Protein AF-A0A024SEQ6-F1 (afdb_monomer)

Sequence (500 aa):
MSLPSKSSAWLRPRDASLGFLIYITIATLCLFIGTSSAAAASDRTGNWTSLTCSDPAVQDALYMGCAQRWSELDADDAWKDVIRVWTQHDEGKTTFSVSVMNTLHAPNETDCGLIAPEGNCDQTQTCGYILSSNGTGATGPAAYLIYESLVAINEMYYNLYNAIQDAAQDIVLFSILPMEQAFAPVPPKPAAEWLPILRNMLDLGVRAISASFFNALFGSSQALGNRVDADTARNITYASLALTTASVSATIDGSSKKQWTPKSQTTFSSTVGQVFSGWATIVENQLYTLFDGSEASVKLLGSMMANGHLLDCNGTSPVDAYDFTNDLEKFIQKAFYAFAIPALWTVSGTNAFVVDSGYPCGTVNPLTNYMTEDTQEATYSCHNNSLYYLVYPGGGSHGQFAAPPGLDGLAKGYWGNLSLSDLIAGSVNTYVANGNTNGGAPANQQNQQTLQDLASQDVTTPGFITLPVCSAQVAFASWSSPSRSNSSAPGYPCNPLQGS

Structure (mmCIF, N/CA/C/O backbone):
data_AF-A0A024SEQ6-F1
#
_entry.id   AF-A0A024SEQ6-F1
#
loop_
_atom_site.group_PDB
_atom_site.id
_atom_site.type_symbol
_atom_site.label_atom_id
_atom_site.label_alt_id
_atom_site.label_comp_id
_atom_site.label_asym_id
_atom_site.label_entity_id
_atom_site.label_seq_id
_atom_site.pdbx_PDB_ins_code
_atom_site.Cartn_x
_atom_site.Cartn_y
_atom_site.Cartn_z
_atom_site.occupancy
_atom_site.B_iso_or_equiv
_atom_site.auth_seq_id
_atom_site.auth_comp_id
_atom_site.auth_asym_id
_atom_site.auth_atom_id
_atom_site.pdbx_PDB_model_num
ATOM 1 N N . MET A 1 1 ? 36.028 76.841 -5.757 1.00 34.88 1 MET A N 1
ATOM 2 C CA . MET A 1 1 ? 36.862 76.021 -4.849 1.00 34.88 1 MET A CA 1
ATOM 3 C C . MET A 1 1 ? 36.941 74.629 -5.462 1.00 34.88 1 MET A C 1
ATOM 5 O O . MET A 1 1 ? 35.904 74.017 -5.645 1.00 34.88 1 MET A O 1
ATOM 9 N N . SER A 1 2 ? 38.013 74.375 -6.219 1.00 29.12 2 SER A N 1
ATOM 10 C CA . SER A 1 2 ? 39.154 73.495 -5.873 1.00 29.12 2 SER A CA 1
ATOM 11 C C . SER A 1 2 ? 38.986 72.054 -6.398 1.00 29.12 2 SER A C 1
ATOM 13 O O . SER A 1 2 ? 38.318 71.230 -5.786 1.00 29.12 2 SER A O 1
ATOM 15 N N . LEU A 1 3 ? 39.626 71.816 -7.552 1.00 30.52 3 LEU A N 1
ATOM 16 C CA . LEU A 1 3 ? 40.087 70.542 -8.157 1.00 30.52 3 LEU A CA 1
ATOM 17 C C . LEU A 1 3 ? 41.029 69.739 -7.193 1.00 30.52 3 LEU A C 1
ATOM 19 O O . LEU A 1 3 ? 41.313 70.319 -6.141 1.00 30.52 3 LEU A O 1
ATOM 23 N N . PRO A 1 4 ? 41.645 68.546 -7.503 1.00 42.91 4 PRO A N 1
ATOM 24 C CA . PRO A 1 4 ? 41.794 67.819 -8.799 1.00 42.91 4 PRO A CA 1
ATOM 25 C C . PRO A 1 4 ? 41.894 66.236 -8.793 1.00 42.91 4 PRO A C 1
ATOM 27 O O . PRO A 1 4 ? 42.059 65.604 -7.761 1.00 42.91 4 PRO A O 1
ATOM 30 N N . SER A 1 5 ? 41.950 65.639 -10.010 1.00 27.75 5 SER A N 1
ATOM 31 C CA . SER A 1 5 ? 42.956 64.651 -10.536 1.00 27.75 5 SER A CA 1
ATOM 32 C C . SER A 1 5 ? 43.062 63.171 -10.072 1.00 27.75 5 SER A C 1
ATOM 34 O O . SER A 1 5 ? 43.399 62.898 -8.924 1.00 27.75 5 SER A O 1
ATOM 36 N N . LYS A 1 6 ? 42.936 62.221 -11.034 1.00 28.69 6 LYS A N 1
ATOM 37 C CA . LYS A 1 6 ? 43.999 61.391 -11.712 1.00 28.69 6 LYS A CA 1
ATOM 38 C C . LYS A 1 6 ? 43.326 60.338 -12.646 1.00 28.69 6 LYS A C 1
ATOM 40 O O . LYS A 1 6 ? 42.469 59.605 -12.177 1.00 28.69 6 LYS A O 1
ATOM 45 N N . SER A 1 7 ? 43.462 60.381 -13.986 1.00 27.39 7 SER A N 1
ATOM 46 C CA . SER A 1 7 ? 44.444 59.677 -14.875 1.00 27.39 7 SER A CA 1
ATOM 47 C C . SER A 1 7 ? 44.525 58.150 -14.635 1.00 27.39 7 SER A C 1
ATOM 49 O O . SER A 1 7 ? 44.749 57.761 -13.499 1.00 27.39 7 SER A O 1
ATOM 51 N N . SER A 1 8 ? 44.407 57.199 -15.584 1.00 28.05 8 SER A N 1
ATOM 52 C CA . SER A 1 8 ? 45.018 57.010 -16.933 1.00 28.05 8 SER A CA 1
ATOM 53 C C . SER A 1 8 ? 44.292 55.814 -17.620 1.00 28.05 8 SER A C 1
ATOM 55 O O . SER A 1 8 ? 43.853 54.921 -16.911 1.00 28.05 8 SER A O 1
ATOM 57 N N . ALA A 1 9 ? 43.947 55.750 -18.912 1.00 30.20 9 ALA A N 1
ATOM 58 C CA . ALA A 1 9 ? 44.740 55.618 -20.145 1.00 30.20 9 ALA A CA 1
ATOM 59 C C . ALA A 1 9 ? 45.597 54.325 -20.283 1.00 30.20 9 ALA A C 1
ATOM 61 O O . ALA A 1 9 ? 46.574 54.157 -19.563 1.00 30.20 9 ALA A O 1
ATOM 62 N N . TRP A 1 10 ? 45.260 53.544 -21.329 1.00 26.38 10 TRP A N 1
ATOM 63 C CA . TRP A 1 10 ? 46.005 52.485 -22.052 1.00 26.38 10 TRP A CA 1
ATOM 64 C C . TRP A 1 10 ? 45.997 51.034 -21.538 1.00 26.38 10 TRP A C 1
ATOM 66 O O . TRP A 1 10 ? 46.629 50.713 -20.544 1.00 26.38 10 TRP A O 1
ATOM 76 N N . LEU A 1 11 ? 45.423 50.132 -22.353 1.00 28.44 11 LEU A N 1
ATOM 77 C CA . LEU A 1 11 ? 46.167 49.090 -23.088 1.00 28.44 11 LEU A CA 1
ATOM 78 C C . LEU A 1 11 ? 45.278 48.472 -24.189 1.00 28.44 11 LEU A C 1
ATOM 80 O O . LEU A 1 11 ? 44.283 47.807 -23.921 1.00 28.44 11 LEU A O 1
ATOM 84 N N . ARG A 1 12 ? 45.656 48.709 -25.452 1.00 36.09 12 ARG A N 1
ATOM 85 C CA . ARG A 1 12 ? 45.267 47.863 -26.590 1.00 36.09 12 ARG A CA 1
ATOM 86 C C . ARG A 1 12 ? 46.058 46.552 -26.485 1.00 36.09 12 ARG A C 1
ATOM 88 O O . ARG A 1 12 ? 47.273 46.648 -26.297 1.00 36.09 12 ARG A O 1
ATOM 95 N N . PRO A 1 13 ? 45.465 45.370 -26.704 1.00 33.81 13 PRO A N 1
ATOM 96 C CA . PRO A 1 13 ? 46.251 44.161 -26.883 1.00 33.81 13 PRO A CA 1
ATOM 97 C C . PRO A 1 13 ? 46.878 44.177 -28.283 1.00 33.81 13 PRO A C 1
ATOM 99 O O . PRO A 1 13 ? 46.205 44.013 -29.300 1.00 33.81 13 PRO A O 1
ATOM 102 N N . ARG A 1 14 ? 48.191 44.413 -28.328 1.00 40.22 14 ARG A N 1
ATOM 103 C CA . ARG A 1 14 ? 49.069 43.714 -29.267 1.00 40.22 14 ARG A CA 1
ATOM 104 C C . ARG A 1 14 ? 49.151 42.290 -28.734 1.00 40.22 14 ARG A C 1
ATOM 106 O O . ARG A 1 14 ? 49.598 42.148 -27.609 1.00 40.22 14 ARG A O 1
ATOM 113 N N . ASP A 1 15 ? 48.632 41.319 -29.479 1.00 36.44 15 ASP A N 1
ATOM 114 C CA . ASP A 1 15 ? 49.224 39.984 -29.646 1.00 36.44 15 ASP A CA 1
ATOM 115 C C . ASP A 1 15 ? 48.252 39.078 -30.413 1.00 36.44 15 ASP A C 1
ATOM 117 O O . ASP A 1 15 ? 47.209 38.656 -29.917 1.00 36.44 15 ASP A O 1
ATOM 121 N N . ALA A 1 16 ? 48.612 38.764 -31.660 1.00 42.25 16 ALA A N 1
ATOM 122 C CA . ALA A 1 16 ? 47.883 37.848 -32.541 1.00 42.25 16 ALA A CA 1
ATOM 123 C C . ALA A 1 16 ? 48.013 36.364 -32.121 1.00 42.25 16 ALA A C 1
ATOM 125 O O . ALA A 1 16 ? 47.572 35.476 -32.845 1.00 42.25 16 ALA A O 1
ATOM 126 N N . SER A 1 17 ? 48.605 36.081 -30.957 1.00 39.59 17 SER A N 1
ATOM 127 C CA . SER A 1 17 ? 48.815 34.732 -30.421 1.00 39.59 17 SER A CA 1
ATOM 128 C C . SER A 1 17 ? 47.722 34.281 -29.442 1.00 39.59 17 SER A C 1
ATOM 130 O O . SER A 1 17 ? 47.513 33.078 -29.300 1.00 39.59 17 SER A O 1
ATOM 132 N N . LEU A 1 18 ? 46.961 35.198 -28.824 1.00 37.28 18 LEU A N 1
ATOM 133 C CA . LEU A 1 18 ? 45.860 34.820 -27.919 1.00 37.28 18 LEU A CA 1
ATOM 134 C C . LEU A 1 18 ? 44.573 34.413 -28.655 1.00 37.28 18 LEU A C 1
ATOM 136 O O . LEU A 1 18 ? 43.830 33.568 -28.162 1.00 37.28 18 LEU A O 1
ATOM 140 N N . GLY A 1 19 ? 44.325 34.954 -29.852 1.00 37.78 19 GLY A N 1
ATOM 141 C CA . GLY A 1 19 ? 43.155 34.581 -30.660 1.00 37.78 19 GLY A CA 1
ATOM 142 C C . GLY A 1 19 ? 43.212 33.141 -31.186 1.00 37.78 19 GLY A C 1
ATOM 143 O O . GLY A 1 19 ? 42.175 32.506 -31.354 1.00 37.78 19 GLY A O 1
ATOM 144 N N . PHE A 1 20 ? 44.419 32.600 -31.388 1.00 39.66 20 PHE A N 1
ATOM 145 C CA . PHE A 1 20 ? 44.623 31.241 -31.897 1.00 39.66 20 PHE A CA 1
ATOM 146 C C . PHE A 1 20 ? 44.473 30.174 -30.797 1.00 39.66 20 PHE A C 1
ATOM 148 O O . PHE A 1 20 ? 43.962 29.088 -31.050 1.00 39.66 20 PHE A O 1
ATOM 155 N N . LEU A 1 21 ? 44.834 30.502 -29.551 1.00 36.72 21 LEU A N 1
ATOM 156 C CA . LEU A 1 21 ? 44.673 29.604 -28.400 1.00 36.72 21 LEU A CA 1
ATOM 157 C C . LEU A 1 21 ? 43.210 29.459 -27.958 1.00 36.72 21 LEU A C 1
ATOM 159 O O . LEU A 1 21 ? 42.813 28.369 -27.562 1.00 36.72 21 LEU A O 1
ATOM 163 N N . ILE A 1 22 ? 42.395 30.511 -28.098 1.00 43.66 22 ILE A N 1
ATOM 164 C CA . ILE A 1 22 ? 40.950 30.456 -27.809 1.00 43.66 22 ILE A CA 1
ATOM 165 C C . ILE A 1 22 ? 40.196 29.649 -28.883 1.00 43.66 22 ILE A C 1
ATOM 167 O O . ILE A 1 22 ? 39.245 28.937 -28.572 1.00 43.66 22 ILE A O 1
ATOM 171 N N . TYR A 1 23 ? 40.647 29.686 -30.142 1.00 35.81 23 TYR A N 1
ATOM 172 C CA . TYR A 1 23 ? 40.064 28.859 -31.206 1.00 35.81 23 TYR A CA 1
ATOM 173 C C . TYR A 1 23 ? 40.417 27.371 -31.055 1.00 35.81 23 TYR A C 1
ATOM 175 O O . TYR A 1 23 ? 39.578 26.515 -31.323 1.00 35.81 23 TYR A O 1
ATOM 183 N N . ILE A 1 24 ? 41.624 27.046 -30.572 1.00 43.94 24 ILE A N 1
ATOM 184 C CA . ILE A 1 24 ? 42.032 25.657 -30.313 1.00 43.94 24 ILE A CA 1
ATOM 185 C C . ILE A 1 24 ? 41.290 25.071 -29.107 1.00 43.94 24 ILE A C 1
ATOM 187 O O . ILE A 1 24 ? 40.910 23.905 -29.177 1.00 43.94 24 ILE A O 1
ATOM 191 N N . THR A 1 25 ? 41.011 25.846 -28.051 1.00 39.12 25 THR A N 1
ATOM 192 C CA . THR A 1 25 ? 40.239 25.357 -26.892 1.00 39.12 25 THR A CA 1
ATOM 193 C C . THR A 1 25 ? 38.754 25.190 -27.196 1.00 39.12 25 THR A C 1
ATOM 195 O O . THR A 1 25 ? 38.163 24.223 -26.730 1.00 39.12 25 THR A O 1
ATOM 198 N N . ILE A 1 26 ? 38.154 26.037 -28.039 1.00 41.03 26 ILE A N 1
ATOM 199 C CA . ILE A 1 26 ? 36.764 25.845 -28.494 1.00 41.03 26 ILE A CA 1
ATOM 200 C C . ILE A 1 26 ? 36.669 24.666 -29.480 1.00 41.03 26 ILE A C 1
ATOM 202 O O . ILE A 1 26 ? 35.741 23.866 -29.386 1.00 41.03 26 ILE A O 1
ATOM 206 N N . ALA A 1 27 ? 37.664 24.471 -30.356 1.00 37.44 27 ALA A N 1
ATOM 207 C CA . ALA A 1 27 ? 37.706 23.316 -31.257 1.00 37.44 27 ALA A CA 1
ATOM 208 C C . ALA A 1 27 ? 37.962 21.982 -30.526 1.00 37.44 27 ALA A C 1
ATOM 210 O O . ALA A 1 27 ? 37.385 20.965 -30.906 1.00 37.44 27 ALA A O 1
ATOM 211 N N . THR A 1 28 ? 38.760 21.966 -29.450 1.00 37.94 28 THR A N 1
ATOM 212 C CA . THR A 1 28 ? 38.892 20.768 -28.597 1.00 37.94 28 THR A CA 1
ATOM 213 C C . THR A 1 28 ? 37.656 20.540 -27.726 1.00 37.94 28 THR A C 1
ATOM 215 O O . THR A 1 28 ? 37.270 19.388 -27.557 1.00 37.94 28 THR A O 1
ATOM 218 N N . LEU A 1 29 ? 36.952 21.582 -27.264 1.00 35.50 29 LEU A N 1
ATOM 219 C CA . LEU A 1 29 ? 35.687 21.412 -26.533 1.00 35.50 29 LEU A CA 1
ATOM 220 C C . LEU A 1 29 ? 34.568 20.835 -27.426 1.00 35.50 29 LEU A C 1
ATOM 222 O O . LEU A 1 29 ? 33.809 19.984 -26.974 1.00 35.50 29 LEU A O 1
ATOM 226 N N . CYS A 1 30 ? 34.515 21.198 -28.714 1.00 35.00 30 CYS A N 1
ATOM 227 C CA . CYS A 1 30 ? 33.586 20.585 -29.675 1.00 35.00 30 CYS A CA 1
ATOM 228 C C . CYS A 1 30 ? 33.949 19.131 -30.047 1.00 35.00 30 CYS A C 1
ATOM 230 O O . CYS A 1 30 ? 33.058 18.360 -30.391 1.00 35.00 30 CYS A O 1
ATOM 232 N N . LEU A 1 31 ? 35.219 18.721 -29.932 1.00 33.19 31 LEU A N 1
ATOM 233 C CA . LEU A 1 31 ? 35.644 17.325 -30.135 1.00 33.19 31 LEU A CA 1
ATOM 234 C C . LEU A 1 31 ? 35.392 16.429 -28.906 1.00 33.19 31 LEU A C 1
ATOM 236 O O . LEU A 1 31 ? 35.236 15.219 -29.061 1.00 33.19 31 LEU A O 1
ATOM 240 N N . PHE A 1 32 ? 35.284 16.993 -27.699 1.00 33.22 32 PHE A N 1
ATOM 241 C CA . PHE A 1 32 ? 34.936 16.227 -26.493 1.00 33.22 32 PHE A CA 1
ATOM 242 C C . PHE A 1 32 ? 33.426 16.041 -26.277 1.00 33.22 32 PHE A C 1
ATOM 244 O O . PHE A 1 32 ? 33.030 15.082 -25.625 1.00 33.22 32 PHE A O 1
ATOM 251 N N . ILE A 1 33 ? 32.575 16.887 -26.869 1.00 39.16 33 ILE A N 1
ATOM 252 C CA . ILE A 1 33 ? 31.111 16.698 -26.827 1.00 39.16 33 ILE A CA 1
ATOM 253 C C . ILE A 1 33 ? 30.651 15.667 -27.881 1.00 39.16 33 ILE A C 1
ATOM 255 O O . ILE A 1 33 ? 29.633 15.010 -27.702 1.00 39.16 33 ILE A O 1
ATOM 259 N N . GLY A 1 34 ? 31.426 15.461 -28.954 1.00 32.09 34 GLY A N 1
ATOM 260 C CA . GLY A 1 34 ? 31.115 14.493 -30.017 1.00 32.09 34 GLY A CA 1
ATOM 261 C C . GLY A 1 34 ? 31.699 13.084 -29.842 1.00 32.09 34 GLY A C 1
ATOM 262 O O . GLY A 1 34 ? 31.525 12.253 -30.729 1.00 32.09 34 GLY A O 1
ATOM 263 N N . THR A 1 35 ? 32.424 12.799 -28.755 1.00 35.78 35 THR A N 1
ATOM 264 C CA . THR A 1 35 ? 33.149 11.521 -28.587 1.00 35.78 35 THR A CA 1
ATOM 265 C C . THR A 1 35 ? 32.509 10.538 -27.607 1.00 35.78 35 THR A C 1
ATOM 267 O O . THR A 1 35 ? 32.824 9.352 -27.692 1.00 35.78 35 THR A O 1
ATOM 270 N N . SER A 1 36 ? 31.579 10.955 -26.739 1.00 41.56 36 SER A N 1
ATOM 271 C CA . SER A 1 36 ? 30.877 10.010 -25.851 1.00 41.56 36 SER A CA 1
ATOM 272 C C . SER A 1 36 ? 29.901 9.109 -26.618 1.00 41.56 36 SER A C 1
ATOM 274 O O . SER A 1 36 ? 29.892 7.899 -26.407 1.00 41.56 36 SER A O 1
ATOM 276 N N . SER A 1 37 ? 29.150 9.665 -27.575 1.00 43.75 37 SER A N 1
ATOM 277 C CA . SER A 1 37 ? 28.183 8.910 -28.387 1.00 43.75 37 SER A CA 1
ATOM 278 C C . SER A 1 37 ? 28.845 7.978 -29.409 1.00 43.75 37 SER A C 1
ATOM 280 O O . SER A 1 37 ? 28.339 6.891 -29.680 1.00 43.75 37 SER A O 1
ATOM 282 N N . ALA A 1 38 ? 30.005 8.364 -29.952 1.00 37.94 38 ALA A N 1
ATOM 283 C CA . ALA A 1 38 ? 30.727 7.567 -30.944 1.00 37.94 38 ALA A CA 1
ATOM 284 C C . ALA A 1 38 ? 31.466 6.361 -30.332 1.00 37.94 38 ALA A C 1
ATOM 286 O O . ALA A 1 38 ? 31.554 5.318 -30.976 1.00 37.94 38 ALA A O 1
ATOM 287 N N . ALA A 1 39 ? 31.969 6.471 -29.095 1.00 37.66 39 ALA A N 1
ATOM 288 C CA . ALA A 1 39 ? 32.618 5.350 -28.411 1.00 37.66 39 ALA A CA 1
ATOM 289 C C . ALA A 1 39 ? 31.608 4.245 -28.034 1.00 37.66 39 ALA A C 1
ATOM 291 O O . ALA A 1 39 ? 31.886 3.066 -28.254 1.00 37.66 39 ALA A O 1
ATOM 292 N N . ALA A 1 40 ? 30.407 4.623 -27.578 1.00 47.34 40 ALA A N 1
ATOM 293 C CA . ALA A 1 40 ? 29.329 3.689 -27.228 1.00 47.34 40 ALA A CA 1
ATOM 294 C C . ALA A 1 40 ? 28.679 2.994 -28.445 1.00 47.34 40 ALA A C 1
ATOM 296 O O . ALA A 1 40 ? 28.092 1.922 -28.311 1.00 47.34 40 ALA A O 1
ATOM 297 N N . ALA A 1 41 ? 28.783 3.568 -29.650 1.00 49.62 41 ALA A N 1
ATOM 298 C CA . ALA A 1 41 ? 28.217 2.982 -30.869 1.00 49.62 41 ALA A CA 1
ATOM 299 C C . ALA A 1 41 ? 28.982 1.742 -31.383 1.00 49.62 41 ALA A C 1
ATOM 301 O O . ALA A 1 41 ? 28.418 0.961 -32.144 1.00 49.62 41 ALA A O 1
ATOM 302 N N . SER A 1 42 ? 30.247 1.552 -30.985 1.00 49.75 42 SER A N 1
ATOM 303 C CA . SER A 1 42 ? 31.123 0.493 -31.525 1.00 49.75 42 SER A CA 1
ATOM 304 C C . SER A 1 42 ? 31.114 -0.836 -30.756 1.00 49.75 42 SER A C 1
ATOM 306 O O . SER A 1 42 ? 31.735 -1.791 -31.214 1.00 49.75 42 SER A O 1
ATOM 308 N N . ASP A 1 43 ? 30.396 -0.910 -29.632 1.00 64.81 43 ASP A N 1
ATOM 309 C CA . ASP A 1 43 ? 30.366 -2.081 -28.739 1.00 64.81 43 ASP A CA 1
ATOM 310 C C . ASP A 1 43 ? 28.933 -2.548 -28.435 1.00 64.81 43 ASP A C 1
ATOM 312 O O . ASP A 1 43 ? 28.673 -3.129 -27.387 1.00 64.81 43 ASP A O 1
ATOM 316 N N . ARG A 1 44 ? 27.960 -2.228 -29.299 1.00 75.94 44 ARG A N 1
ATOM 317 C CA . ARG A 1 44 ? 26.560 -2.649 -29.120 1.00 75.94 44 ARG A CA 1
ATOM 318 C C . ARG A 1 44 ? 26.410 -4.152 -29.344 1.00 75.94 44 ARG A C 1
ATOM 320 O O . ARG A 1 44 ? 27.007 -4.702 -30.269 1.00 75.94 44 ARG A O 1
ATOM 327 N N . THR A 1 45 ? 25.648 -4.805 -28.473 1.00 80.31 45 THR A N 1
ATOM 328 C CA . THR A 1 45 ? 25.405 -6.250 -28.532 1.00 80.31 45 THR A CA 1
ATOM 329 C C . THR A 1 45 ? 24.140 -6.547 -29.330 1.00 80.31 45 THR A C 1
ATOM 331 O O . THR A 1 45 ? 23.288 -5.676 -29.493 1.00 80.31 45 THR A O 1
ATOM 334 N N . GLY A 1 46 ? 24.051 -7.758 -29.881 1.00 84.62 46 GLY A N 1
ATOM 335 C CA . GLY A 1 46 ? 22.885 -8.184 -30.651 1.00 84.62 46 GLY A CA 1
ATOM 336 C C . GLY A 1 46 ? 22.768 -7.549 -32.044 1.00 84.62 46 GLY A C 1
ATOM 337 O O . GLY A 1 46 ? 23.737 -7.029 -32.608 1.00 84.62 46 GLY A O 1
ATOM 338 N N . ASN A 1 47 ? 21.579 -7.643 -32.637 1.00 87.50 47 ASN A N 1
ATOM 339 C CA . ASN A 1 47 ? 21.246 -7.095 -33.953 1.00 87.50 47 ASN A CA 1
ATOM 340 C C . ASN A 1 47 ? 20.207 -5.964 -33.897 1.00 87.50 47 ASN A C 1
ATOM 342 O O . ASN A 1 47 ? 19.898 -5.413 -34.958 1.00 87.50 47 ASN A O 1
ATOM 346 N N . TRP A 1 48 ? 19.710 -5.579 -32.715 1.00 88.50 48 TRP A N 1
ATOM 347 C CA . TRP A 1 48 ? 18.633 -4.592 -32.562 1.00 88.50 48 TRP A CA 1
ATOM 348 C C . TRP A 1 48 ? 18.864 -3.299 -33.355 1.00 88.50 48 TRP A C 1
ATOM 350 O O . TRP A 1 48 ? 17.949 -2.810 -34.009 1.00 88.50 48 TRP A O 1
ATOM 360 N N . THR A 1 49 ? 20.096 -2.779 -33.403 1.00 86.06 49 THR A N 1
ATOM 361 C CA . THR A 1 49 ? 20.451 -1.559 -34.166 1.00 86.06 49 THR A CA 1
ATOM 362 C C . THR A 1 49 ? 20.455 -1.703 -35.688 1.00 86.06 49 THR A C 1
ATOM 364 O O . THR A 1 49 ? 20.461 -0.697 -36.392 1.00 86.06 49 THR A O 1
ATOM 367 N N . SER A 1 50 ? 20.455 -2.931 -36.208 1.00 85.44 50 SER A N 1
ATOM 368 C CA . SER A 1 50 ? 20.412 -3.213 -37.649 1.00 85.44 50 SER A CA 1
ATOM 369 C C . SER A 1 50 ? 18.989 -3.368 -38.196 1.00 85.44 50 SER A C 1
ATOM 371 O O . SER A 1 50 ? 18.794 -3.376 -39.414 1.00 85.44 50 SER A O 1
ATOM 373 N N . LEU A 1 51 ? 18.000 -3.487 -37.307 1.00 88.81 51 LEU A N 1
ATOM 374 C CA . LEU A 1 51 ? 16.588 -3.607 -37.652 1.00 88.81 51 LEU A CA 1
ATOM 375 C C . LEU A 1 51 ? 15.982 -2.234 -37.970 1.00 88.81 51 LEU A C 1
ATOM 377 O O . LEU A 1 51 ? 16.542 -1.185 -37.653 1.00 88.81 51 LEU A O 1
ATOM 381 N N . THR A 1 52 ? 14.809 -2.226 -38.604 1.00 88.69 52 THR A N 1
ATOM 382 C CA . THR A 1 52 ? 14.136 -0.987 -39.026 1.00 88.69 52 THR A CA 1
ATOM 383 C C . THR A 1 52 ? 12.673 -0.989 -38.613 1.00 88.69 52 THR A C 1
ATOM 385 O O . THR A 1 52 ? 12.097 -2.039 -38.354 1.00 88.69 52 THR A O 1
ATOM 388 N N . CYS A 1 53 ? 12.020 0.174 -38.647 1.00 89.50 53 CYS A N 1
ATOM 389 C CA . CYS A 1 53 ? 10.578 0.243 -38.406 1.00 89.50 53 CYS A CA 1
ATOM 390 C C . CYS A 1 53 ? 9.732 -0.506 -39.443 1.00 89.50 53 CYS A C 1
ATOM 392 O O . CYS A 1 53 ? 8.538 -0.641 -39.226 1.00 89.50 53 CYS A O 1
ATOM 394 N N . SER A 1 54 ? 10.304 -0.964 -40.563 1.00 89.38 54 SER A N 1
ATOM 395 C CA . SER A 1 54 ? 9.592 -1.806 -41.538 1.00 89.38 54 SER A CA 1
ATOM 396 C C . SER A 1 54 ? 9.560 -3.285 -41.143 1.00 89.38 54 SER A C 1
ATOM 398 O O . SER A 1 54 ? 8.997 -4.090 -41.880 1.00 89.38 54 SER A O 1
ATOM 400 N N . ASP A 1 55 ? 10.182 -3.650 -40.020 1.00 90.19 55 ASP A N 1
ATOM 401 C CA . ASP A 1 55 ? 10.150 -5.010 -39.498 1.00 90.19 55 ASP A CA 1
ATOM 402 C C . ASP A 1 55 ? 8.706 -5.433 -39.137 1.00 90.19 55 ASP A C 1
ATOM 404 O O . ASP A 1 55 ? 7.962 -4.619 -38.570 1.00 90.19 55 ASP A O 1
ATOM 408 N N . PRO A 1 56 ? 8.279 -6.674 -39.451 1.00 89.81 56 PRO A N 1
ATOM 409 C CA . PRO A 1 56 ? 6.949 -7.174 -39.102 1.00 89.81 56 PRO A CA 1
ATOM 410 C C . PRO A 1 56 ? 6.600 -7.040 -37.616 1.00 89.81 56 PRO A C 1
ATOM 412 O O . PRO A 1 56 ? 5.458 -6.721 -37.294 1.00 89.81 56 PRO A O 1
ATOM 415 N N . ALA A 1 57 ? 7.564 -7.176 -36.699 1.00 89.94 57 ALA A N 1
ATOM 416 C CA . ALA A 1 57 ? 7.317 -6.995 -35.267 1.00 89.94 57 ALA A CA 1
ATOM 417 C C . ALA A 1 57 ? 6.944 -5.547 -34.884 1.00 89.94 57 ALA A C 1
ATOM 419 O O . ALA A 1 57 ? 6.381 -5.303 -33.810 1.00 89.94 57 ALA A O 1
ATOM 420 N N . VAL A 1 58 ? 7.204 -4.579 -35.769 1.00 88.56 58 VAL A N 1
ATOM 421 C CA . VAL A 1 58 ? 6.716 -3.195 -35.663 1.00 88.56 58 VAL A CA 1
ATOM 422 C C . VAL A 1 58 ? 5.386 -3.019 -36.394 1.00 88.56 58 VAL A C 1
ATOM 424 O O . VAL A 1 58 ? 4.460 -2.437 -35.835 1.00 88.56 58 VAL A O 1
ATOM 427 N N . GLN A 1 59 ? 5.282 -3.508 -37.632 1.00 88.50 59 GLN A N 1
ATOM 428 C CA . GLN A 1 59 ? 4.130 -3.249 -38.507 1.00 88.50 59 GLN A CA 1
ATOM 429 C C . GLN A 1 59 ? 2.876 -4.048 -38.123 1.00 88.50 59 GLN A C 1
ATOM 431 O O . GLN A 1 59 ? 1.766 -3.524 -38.196 1.00 88.50 59 GLN A O 1
ATOM 436 N N . ASP A 1 60 ? 3.048 -5.285 -37.655 1.00 84.88 60 ASP A N 1
ATOM 437 C CA . ASP A 1 60 ? 1.965 -6.236 -37.382 1.00 84.88 60 ASP A CA 1
ATOM 438 C C . ASP A 1 60 ? 1.715 -6.419 -35.874 1.00 84.88 60 ASP A C 1
ATOM 440 O O . ASP A 1 60 ? 1.253 -7.466 -35.418 1.00 84.88 60 ASP A O 1
ATOM 444 N N . ALA A 1 61 ? 1.990 -5.375 -35.085 1.00 79.75 61 ALA A N 1
ATOM 445 C CA . ALA A 1 61 ? 1.868 -5.351 -33.624 1.00 79.75 61 ALA A CA 1
ATOM 446 C C . ALA A 1 61 ? 0.547 -5.933 -33.081 1.00 79.75 61 ALA A C 1
ATOM 448 O O . ALA A 1 61 ? 0.519 -6.622 -32.059 1.00 79.75 61 ALA A O 1
ATOM 449 N N . LEU A 1 62 ? -0.556 -5.684 -33.793 1.00 77.69 62 LEU A N 1
ATOM 450 C CA . LEU A 1 62 ? -1.900 -6.132 -33.425 1.00 77.69 62 LEU A CA 1
ATOM 451 C C . LEU A 1 62 ? -2.117 -7.645 -33.564 1.00 77.69 62 LEU A C 1
ATOM 453 O O . LEU A 1 62 ? -3.089 -8.155 -33.015 1.00 77.69 62 LEU A O 1
ATOM 457 N N . TYR A 1 63 ? -1.241 -8.357 -34.275 1.00 84.44 63 TYR A N 1
ATOM 458 C CA . TYR A 1 63 ? -1.379 -9.787 -34.576 1.00 84.44 63 TYR A CA 1
ATOM 459 C C . TYR A 1 63 ? -0.198 -10.627 -34.077 1.00 84.44 63 TYR A C 1
ATOM 461 O O . TYR A 1 63 ? -0.135 -11.825 -34.356 1.00 84.44 63 TYR A O 1
ATOM 469 N N . MET A 1 64 ? 0.735 -10.008 -33.350 1.00 88.19 64 MET A N 1
ATOM 470 C CA . MET A 1 64 ? 1.929 -10.653 -32.822 1.00 88.19 64 MET A CA 1
ATOM 471 C C . MET A 1 64 ? 1.936 -10.615 -31.290 1.00 88.19 64 MET A C 1
ATOM 473 O O . MET A 1 64 ? 1.599 -9.602 -30.675 1.00 88.19 64 MET A O 1
ATOM 477 N N . GLY A 1 65 ? 2.342 -11.722 -30.660 1.00 88.31 65 GLY A N 1
ATOM 478 C CA . GLY A 1 65 ? 2.458 -11.801 -29.201 1.00 88.31 65 GLY A CA 1
ATOM 479 C C . GLY A 1 65 ? 3.592 -10.930 -28.655 1.00 88.31 65 GLY A C 1
ATOM 480 O O . GLY A 1 65 ? 4.621 -10.779 -29.307 1.00 88.31 65 GLY A O 1
ATOM 481 N N . CYS A 1 66 ? 3.440 -10.399 -27.437 1.00 89.38 66 CYS A N 1
ATOM 482 C CA . CYS A 1 66 ? 4.421 -9.474 -26.849 1.00 89.38 66 CYS A CA 1
ATOM 483 C C . CYS A 1 66 ? 5.832 -10.056 -26.755 1.00 89.38 66 CYS A C 1
ATOM 485 O O . CYS A 1 66 ? 6.782 -9.424 -27.206 1.00 89.38 66 CYS A O 1
ATOM 487 N N . ALA A 1 67 ? 5.959 -11.290 -26.256 1.00 91.12 67 ALA A N 1
ATOM 488 C CA . ALA A 1 67 ? 7.254 -11.957 -26.142 1.00 91.12 67 ALA A CA 1
ATOM 489 C C . ALA A 1 67 ? 7.917 -12.156 -27.514 1.00 91.12 67 ALA A C 1
ATOM 491 O O . ALA A 1 67 ? 9.129 -12.011 -27.649 1.00 91.12 67 ALA A O 1
ATOM 492 N N . GLN A 1 68 ? 7.110 -12.437 -28.544 1.00 92.75 68 GLN A N 1
ATOM 493 C CA . GLN A 1 68 ? 7.594 -12.562 -29.914 1.00 92.75 68 GLN A CA 1
ATOM 494 C C . GLN A 1 68 ? 8.077 -11.208 -30.445 1.00 92.75 68 GLN A C 1
ATOM 496 O O . GLN A 1 68 ? 9.205 -11.133 -30.913 1.00 92.75 68 GLN A O 1
ATOM 501 N N . ARG A 1 69 ? 7.291 -10.130 -30.295 1.00 91.81 69 ARG A N 1
ATOM 502 C CA . ARG A 1 69 ? 7.700 -8.771 -30.704 1.00 91.81 69 ARG A CA 1
ATOM 503 C C . ARG A 1 69 ? 8.989 -8.331 -30.010 1.00 91.81 69 ARG A C 1
ATOM 505 O O . ARG A 1 69 ? 9.904 -7.836 -30.660 1.00 91.81 69 ARG A O 1
ATOM 512 N N . TRP A 1 70 ? 9.061 -8.532 -28.695 1.00 94.25 70 TRP A N 1
ATOM 513 C CA . TRP A 1 70 ? 10.225 -8.197 -27.874 1.00 94.25 70 TRP A CA 1
ATOM 514 C C . TRP A 1 70 ? 11.482 -8.937 -28.345 1.00 94.25 70 TRP A C 1
ATOM 516 O O . TRP A 1 70 ? 12.539 -8.330 -28.511 1.00 94.25 70 TRP A O 1
ATOM 526 N N . SER A 1 71 ? 11.349 -10.240 -28.612 1.00 95.31 71 SER A N 1
ATOM 527 C CA . SER A 1 71 ? 12.452 -11.078 -29.080 1.00 95.31 71 SER A CA 1
ATOM 528 C C . SER A 1 71 ? 12.864 -10.782 -30.523 1.00 95.31 71 SER A C 1
ATOM 530 O O . SER A 1 71 ? 14.058 -10.785 -30.801 1.00 95.31 71 SER A O 1
ATOM 532 N N . GLU A 1 72 ? 11.922 -10.554 -31.445 1.00 94.06 72 GLU A N 1
ATOM 533 C CA . GLU A 1 72 ? 12.223 -10.286 -32.862 1.00 94.06 72 GLU A CA 1
ATOM 534 C C . GLU A 1 72 ? 12.950 -8.953 -33.051 1.00 94.06 72 GLU A C 1
ATOM 536 O O . GLU A 1 72 ? 13.802 -8.840 -33.931 1.00 94.06 72 GLU A O 1
ATOM 541 N N . LEU A 1 73 ? 12.669 -7.969 -32.191 1.00 93.69 73 LEU A N 1
ATOM 542 C CA . LEU A 1 73 ? 13.361 -6.681 -32.200 1.00 93.69 73 LEU A CA 1
ATOM 543 C C . LEU A 1 73 ? 14.644 -6.661 -31.363 1.00 93.69 73 LEU A C 1
ATOM 545 O O . LEU A 1 73 ? 15.312 -5.629 -31.334 1.00 93.69 73 LEU A O 1
ATOM 549 N N . ASP A 1 74 ? 14.998 -7.781 -30.725 1.00 94.69 74 ASP A N 1
ATOM 550 C CA . ASP A 1 74 ? 16.205 -7.943 -29.910 1.00 94.69 74 ASP A CA 1
ATOM 551 C C . ASP A 1 74 ? 16.288 -6.930 -28.746 1.00 94.69 74 ASP A C 1
ATOM 553 O O . ASP A 1 74 ? 17.309 -6.310 -28.440 1.00 94.69 74 ASP A O 1
ATOM 557 N N . ALA A 1 75 ? 15.146 -6.739 -28.078 1.00 95.88 75 ALA A N 1
ATOM 558 C CA . ALA A 1 75 ? 15.004 -5.756 -27.009 1.00 95.88 75 ALA A CA 1
ATOM 559 C C . ALA A 1 75 ? 15.785 -6.112 -25.729 1.00 95.88 75 ALA A C 1
ATOM 561 O O . ALA A 1 75 ? 16.153 -5.212 -24.971 1.00 95.88 75 ALA A O 1
ATOM 562 N N . ASP A 1 76 ? 16.107 -7.390 -25.505 1.00 95.94 76 ASP A N 1
ATOM 563 C CA . ASP A 1 76 ? 16.949 -7.812 -24.379 1.00 95.94 76 ASP A CA 1
ATOM 564 C C . ASP A 1 76 ? 18.390 -7.306 -24.515 1.00 95.94 76 ASP A C 1
ATOM 566 O O . ASP A 1 76 ? 18.952 -6.786 -23.546 1.00 95.94 76 ASP A O 1
ATOM 570 N N . ASP A 1 77 ? 19.003 -7.440 -25.695 1.00 95.19 77 ASP A N 1
ATOM 571 C CA . ASP A 1 77 ? 20.355 -6.927 -25.932 1.00 95.19 77 ASP A CA 1
ATOM 572 C C . ASP A 1 77 ? 20.356 -5.394 -25.995 1.00 95.19 77 ASP A C 1
ATOM 574 O O . ASP A 1 77 ? 21.258 -4.758 -25.443 1.00 95.19 77 ASP A O 1
ATOM 578 N N . ALA A 1 78 ? 19.287 -4.783 -26.518 1.00 94.69 78 ALA A N 1
ATOM 579 C CA . ALA A 1 78 ? 19.096 -3.337 -26.445 1.00 94.69 78 ALA A CA 1
ATOM 580 C C . ALA A 1 78 ? 19.064 -2.817 -24.999 1.00 94.69 78 ALA A C 1
ATOM 582 O O . ALA A 1 78 ? 19.755 -1.850 -24.671 1.00 94.69 78 ALA A O 1
ATOM 583 N N . TRP A 1 79 ? 18.316 -3.469 -24.103 1.00 96.38 79 TRP A N 1
ATOM 584 C CA . TRP A 1 79 ? 18.274 -3.073 -22.695 1.00 96.38 79 TRP A CA 1
ATOM 585 C C . TRP A 1 79 ? 19.623 -3.286 -21.999 1.00 96.38 79 TRP A C 1
ATOM 587 O O . TRP A 1 79 ? 20.081 -2.411 -21.264 1.00 96.38 79 TRP A O 1
ATOM 597 N N . LYS A 1 80 ? 20.321 -4.397 -22.269 1.00 95.69 80 LYS A N 1
ATOM 598 C CA . LYS A 1 80 ? 21.685 -4.617 -21.747 1.00 95.69 80 LYS A CA 1
ATOM 599 C C . LYS A 1 80 ? 22.651 -3.529 -22.202 1.00 95.69 80 LYS A C 1
ATOM 601 O O . LYS A 1 80 ? 23.476 -3.090 -21.404 1.00 95.69 80 LYS A O 1
ATOM 606 N N . ASP A 1 81 ? 22.555 -3.090 -23.454 1.00 94.06 81 ASP A N 1
ATOM 607 C CA . ASP A 1 81 ? 23.367 -1.998 -23.987 1.00 94.06 81 ASP A CA 1
ATOM 608 C C . ASP A 1 81 ? 23.070 -0.674 -23.272 1.00 94.06 81 ASP A C 1
ATOM 610 O O . ASP A 1 81 ? 24.007 0.010 -22.862 1.00 94.06 81 ASP A O 1
ATOM 614 N N . VAL A 1 82 ? 21.793 -0.345 -23.044 1.00 94.56 82 VAL A N 1
ATOM 615 C CA . VAL A 1 82 ? 21.376 0.833 -22.258 1.00 94.56 82 VAL A CA 1
ATOM 616 C C . VAL A 1 82 ? 21.988 0.810 -20.859 1.00 94.56 82 VAL A C 1
ATOM 618 O O . VAL A 1 82 ? 22.606 1.784 -20.426 1.00 94.56 82 VAL A O 1
ATOM 621 N N . ILE A 1 83 ? 21.884 -0.322 -20.163 1.00 96.44 83 ILE A N 1
ATOM 622 C CA . ILE A 1 83 ? 22.446 -0.471 -18.818 1.00 96.44 83 ILE A CA 1
ATOM 623 C C . ILE A 1 83 ? 23.975 -0.440 -18.832 1.00 96.44 83 ILE A C 1
ATOM 625 O O . ILE A 1 83 ? 24.590 0.118 -17.919 1.00 96.44 83 ILE A O 1
ATOM 629 N N . ARG A 1 84 ? 24.617 -0.990 -19.867 1.00 95.31 84 ARG A N 1
ATOM 630 C CA . ARG A 1 84 ? 26.071 -0.907 -20.029 1.00 95.31 84 ARG A CA 1
ATOM 631 C C . ARG A 1 84 ? 26.522 0.544 -20.184 1.00 95.31 84 ARG A C 1
ATOM 633 O O . ARG A 1 84 ? 27.472 0.939 -19.516 1.00 95.31 84 ARG A O 1
ATOM 640 N N . VAL A 1 85 ? 25.834 1.339 -21.006 1.00 94.19 85 VAL A N 1
ATOM 641 C CA . VAL A 1 85 ? 26.136 2.770 -21.166 1.00 94.19 85 VAL A CA 1
ATOM 642 C C . VAL A 1 85 ? 25.988 3.504 -19.836 1.00 94.19 85 VAL A C 1
ATOM 644 O O . VAL A 1 85 ? 26.920 4.198 -19.424 1.00 94.19 85 VAL A O 1
ATOM 647 N N . TRP A 1 86 ? 24.885 3.278 -19.117 1.00 95.50 86 TRP A N 1
ATOM 648 C CA . TRP A 1 86 ? 24.688 3.846 -17.784 1.00 95.50 86 TRP A CA 1
ATOM 649 C C . TRP A 1 86 ? 25.857 3.520 -16.846 1.00 95.50 86 TRP A C 1
ATOM 651 O O . TRP A 1 86 ? 26.570 4.415 -16.397 1.00 95.50 86 TRP A O 1
ATOM 661 N N . THR A 1 87 ? 26.099 2.234 -16.607 1.00 95.75 87 THR A N 1
ATOM 662 C CA . THR A 1 87 ? 27.050 1.760 -15.587 1.00 95.75 87 THR A CA 1
ATOM 663 C C . THR A 1 87 ? 28.517 2.016 -15.935 1.00 95.75 87 THR A C 1
ATOM 665 O O . THR A 1 87 ? 29.336 2.220 -15.044 1.00 95.75 87 THR A O 1
ATOM 668 N N . GLN A 1 88 ? 28.894 2.005 -17.217 1.00 95.25 88 GLN A N 1
ATOM 669 C CA . GLN A 1 88 ? 30.297 2.155 -17.623 1.00 95.25 88 GLN A CA 1
ATOM 670 C C . GLN A 1 88 ? 30.678 3.588 -17.991 1.00 95.25 88 GLN A C 1
ATOM 672 O O . GLN A 1 88 ? 31.869 3.928 -17.989 1.00 95.25 88 GLN A O 1
ATOM 677 N N . HIS A 1 89 ? 29.708 4.427 -18.359 1.00 93.31 89 HIS A N 1
ATOM 678 C CA . HIS A 1 89 ? 29.998 5.734 -18.943 1.00 93.31 89 HIS A CA 1
ATOM 679 C C . HIS A 1 89 ? 29.292 6.892 -18.254 1.00 93.31 89 HIS A C 1
ATOM 681 O O . HIS A 1 89 ? 29.941 7.927 -18.082 1.00 93.31 89 HIS A O 1
ATOM 687 N N . ASP A 1 90 ? 28.037 6.741 -17.850 1.00 95.00 90 ASP A N 1
ATOM 688 C CA . ASP A 1 90 ? 27.188 7.879 -17.480 1.00 95.00 90 ASP A CA 1
ATOM 689 C C . ASP A 1 90 ? 26.921 8.002 -15.975 1.00 95.00 90 ASP A C 1
ATOM 691 O O . ASP A 1 90 ? 26.608 9.100 -15.499 1.00 95.00 90 ASP A O 1
ATOM 695 N N . GLU A 1 91 ? 27.103 6.922 -15.214 1.00 93.75 91 GLU A N 1
ATOM 696 C CA . GLU A 1 91 ? 26.949 6.911 -13.762 1.00 93.75 91 GLU A CA 1
ATOM 697 C C . GLU A 1 91 ? 27.847 7.980 -13.111 1.00 93.75 91 GLU A C 1
ATOM 699 O O . GLU A 1 91 ? 29.038 8.122 -13.406 1.00 93.75 91 GLU A O 1
ATOM 704 N N . GLY A 1 92 ? 27.244 8.803 -12.249 1.00 92.19 92 GLY A N 1
ATOM 705 C CA . GLY A 1 92 ? 27.906 9.940 -11.604 1.00 92.19 92 GLY A CA 1
ATOM 706 C C . GLY A 1 92 ? 28.119 11.172 -12.497 1.00 92.19 92 GLY A C 1
ATOM 707 O O . GLY A 1 92 ? 28.589 12.194 -11.994 1.00 92.19 92 GLY A O 1
ATOM 708 N N . LYS A 1 93 ? 27.768 11.120 -13.791 1.00 93.06 93 LYS A N 1
ATOM 709 C CA . LYS A 1 93 ? 27.848 12.263 -14.725 1.00 93.06 93 LYS A CA 1
ATOM 710 C C . LYS A 1 93 ? 26.486 12.856 -15.074 1.00 93.06 93 LYS A C 1
ATOM 712 O O . LYS A 1 93 ? 26.402 14.053 -15.335 1.00 93.06 93 LYS A O 1
ATOM 717 N N . THR A 1 94 ? 25.439 12.036 -15.096 1.00 93.00 94 THR A N 1
ATOM 718 C CA . THR A 1 94 ? 24.057 12.445 -15.384 1.00 93.00 94 THR A CA 1
ATOM 719 C C . THR A 1 94 ? 23.062 11.592 -14.583 1.00 93.00 94 THR A C 1
ATOM 721 O O . THR A 1 94 ? 23.475 10.737 -13.799 1.00 93.00 94 THR A O 1
ATOM 724 N N . THR A 1 95 ? 21.757 11.835 -14.731 1.00 92.44 95 THR A N 1
ATOM 725 C CA . THR A 1 95 ? 20.710 10.978 -14.154 1.00 92.44 95 THR A CA 1
ATOM 726 C C . THR A 1 95 ? 20.471 9.744 -15.020 1.00 92.44 95 THR A C 1
ATOM 728 O O . THR A 1 95 ? 20.709 9.763 -16.231 1.00 92.44 95 THR A O 1
ATOM 731 N N . PHE A 1 96 ? 19.965 8.675 -14.404 1.00 95.56 96 PHE A N 1
ATOM 732 C CA . PHE A 1 96 ? 19.665 7.429 -15.105 1.00 95.56 96 PHE A CA 1
ATOM 733 C C . PHE A 1 96 ? 18.679 7.644 -16.258 1.00 95.56 96 PHE A C 1
ATOM 735 O O . PHE A 1 96 ? 18.993 7.274 -17.386 1.00 95.56 96 PHE A O 1
ATOM 742 N N . SER A 1 97 ? 17.555 8.333 -16.022 1.00 94.44 97 SER A N 1
ATOM 743 C CA . SER A 1 97 ? 16.586 8.657 -17.079 1.00 94.44 97 SER A CA 1
ATOM 744 C C . SER A 1 97 ? 17.241 9.366 -18.268 1.00 94.44 97 SER A C 1
ATOM 746 O O . SER A 1 97 ? 17.043 8.953 -19.405 1.00 94.44 97 SER A O 1
ATOM 748 N N . VAL A 1 98 ? 18.090 10.374 -18.030 1.00 91.44 98 VAL A N 1
ATOM 749 C CA . VAL A 1 98 ? 18.775 11.103 -19.112 1.00 91.44 98 VAL A CA 1
ATOM 750 C C . VAL A 1 98 ? 19.737 10.193 -19.882 1.00 91.44 98 VAL A C 1
ATOM 752 O O . VAL A 1 98 ? 19.791 10.266 -21.107 1.00 91.44 98 VAL A O 1
ATOM 755 N N . SER A 1 99 ? 20.483 9.319 -19.198 1.00 94.06 99 SER A N 1
ATOM 756 C CA . SER A 1 99 ? 21.360 8.333 -19.852 1.00 94.06 99 SER A CA 1
ATOM 757 C C . SER A 1 99 ? 20.568 7.361 -20.735 1.00 94.06 99 SER A C 1
ATOM 759 O O . SER A 1 99 ? 20.935 7.124 -21.890 1.00 94.06 99 SER A O 1
ATOM 761 N N . VAL A 1 100 ? 19.432 6.865 -20.234 1.00 94.25 100 VAL A N 1
ATOM 762 C CA . VAL A 1 100 ? 18.518 5.999 -20.986 1.00 94.25 100 VAL A CA 1
ATOM 763 C C . VAL A 1 100 ? 17.987 6.726 -22.221 1.00 94.25 100 VAL A C 1
ATOM 765 O O . VAL A 1 100 ? 18.171 6.231 -23.331 1.00 94.25 100 VAL A O 1
ATOM 768 N N . MET A 1 101 ? 17.401 7.918 -22.068 1.00 91.69 101 MET A N 1
ATOM 769 C CA . MET A 1 101 ? 16.823 8.662 -23.196 1.00 91.69 101 MET A CA 1
ATOM 770 C C . MET A 1 101 ? 17.874 8.999 -24.257 1.00 91.69 101 MET A C 1
ATOM 772 O O . MET A 1 101 ? 17.627 8.799 -25.447 1.00 91.69 101 MET A O 1
ATOM 776 N N . ASN A 1 102 ? 19.078 9.399 -23.836 1.00 89.38 102 ASN A N 1
ATOM 777 C CA . ASN A 1 102 ? 20.199 9.636 -24.745 1.00 89.38 102 ASN A CA 1
ATOM 778 C C . ASN A 1 102 ? 20.636 8.363 -25.475 1.00 89.38 102 ASN A C 1
ATOM 780 O O . ASN A 1 102 ? 20.974 8.428 -26.652 1.00 89.38 102 ASN A O 1
ATOM 784 N N . THR A 1 103 ? 20.627 7.203 -24.815 1.00 89.44 103 THR A N 1
ATOM 785 C CA . THR A 1 103 ? 21.007 5.936 -25.459 1.00 89.44 103 THR A CA 1
ATOM 786 C C . THR A 1 103 ? 19.956 5.475 -26.467 1.00 89.44 103 THR A C 1
ATOM 788 O O . THR A 1 103 ? 20.303 4.955 -27.530 1.00 89.44 103 THR A O 1
ATOM 791 N N . LEU A 1 104 ? 18.678 5.694 -26.152 1.00 89.56 104 LEU A N 1
ATOM 792 C CA . LEU A 1 104 ? 17.538 5.348 -27.000 1.00 89.56 104 LEU A CA 1
ATOM 793 C C . LEU A 1 104 ? 17.279 6.371 -28.121 1.00 89.56 104 LEU A C 1
ATOM 795 O O . LEU A 1 104 ? 16.515 6.077 -29.038 1.00 89.56 104 LEU A O 1
ATOM 799 N N . HIS A 1 105 ? 17.913 7.549 -28.067 1.00 86.25 105 HIS A N 1
ATOM 800 C CA . HIS A 1 105 ? 17.560 8.733 -28.866 1.00 86.25 105 HIS A CA 1
ATOM 801 C C . HIS A 1 105 ? 16.074 9.129 -28.730 1.00 86.25 105 HIS A C 1
ATOM 803 O O . HIS A 1 105 ? 15.434 9.582 -29.685 1.00 86.25 105 HIS A O 1
ATOM 809 N N . ALA A 1 106 ? 15.530 8.941 -27.529 1.00 86.38 106 ALA A N 1
ATOM 810 C CA . ALA A 1 106 ? 14.214 9.420 -27.128 1.00 86.38 106 ALA A CA 1
ATOM 811 C C . ALA A 1 106 ? 14.271 10.926 -26.773 1.00 86.38 106 ALA A C 1
ATOM 813 O O . ALA A 1 106 ? 15.365 11.494 -26.735 1.00 86.38 106 ALA A O 1
ATOM 814 N N . PRO A 1 107 ? 13.134 11.616 -26.544 1.00 85.19 107 PRO A N 1
ATOM 815 C CA . PRO A 1 107 ? 13.147 13.034 -26.182 1.00 85.19 107 PRO A CA 1
ATOM 816 C C . PRO A 1 107 ? 14.074 13.341 -24.993 1.00 85.19 107 PRO A C 1
ATOM 818 O O . PRO A 1 107 ? 13.939 12.772 -23.912 1.00 85.19 107 PRO A O 1
ATOM 821 N N . ASN A 1 108 ? 15.001 14.283 -25.187 1.00 71.88 108 ASN A N 1
ATOM 822 C CA . ASN A 1 108 ? 16.051 14.606 -24.209 1.00 71.88 108 ASN A CA 1
ATOM 823 C C . ASN A 1 108 ? 15.522 15.229 -22.899 1.00 71.88 108 ASN A C 1
ATOM 825 O O . ASN A 1 108 ? 16.267 15.326 -21.928 1.00 71.88 108 ASN A O 1
ATOM 829 N N . GLU A 1 109 ? 14.267 15.686 -22.880 1.00 81.19 109 GLU A N 1
ATOM 830 C CA . GLU A 1 109 ? 13.609 16.309 -21.721 1.00 81.19 109 GLU A CA 1
ATOM 831 C C . GLU A 1 109 ? 12.723 15.323 -20.937 1.00 81.19 109 GLU A C 1
ATOM 833 O O . GLU A 1 109 ? 11.987 15.740 -20.042 1.00 81.19 109 GLU A O 1
ATOM 838 N N . THR A 1 110 ? 12.774 14.026 -21.266 1.00 90.75 110 THR A N 1
ATOM 839 C CA . THR A 1 110 ? 12.006 12.988 -20.571 1.00 90.75 110 THR A CA 1
ATOM 840 C C . THR A 1 110 ? 12.756 12.470 -19.335 1.00 90.75 110 THR A C 1
ATOM 842 O O . THR A 1 110 ? 13.860 11.933 -19.429 1.00 90.75 110 THR A O 1
ATOM 845 N N . ASP A 1 111 ? 12.120 12.578 -18.168 1.00 93.81 111 ASP A N 1
ATOM 846 C CA . ASP A 1 111 ? 12.525 11.960 -16.906 1.00 93.81 111 ASP A CA 1
ATOM 847 C C . ASP A 1 111 ? 11.388 11.096 -16.344 1.00 93.81 111 ASP A C 1
ATOM 849 O O . ASP A 1 111 ? 10.499 11.568 -15.637 1.00 93.81 111 ASP A O 1
ATOM 853 N N . CYS A 1 112 ? 11.437 9.795 -16.629 1.00 95.06 112 CYS A N 1
ATOM 854 C CA . CYS A 1 112 ? 10.415 8.846 -16.185 1.00 95.06 112 CYS A CA 1
ATOM 855 C C . CYS A 1 112 ? 10.417 8.580 -14.671 1.00 95.06 112 CYS A C 1
ATOM 857 O O . CYS A 1 112 ? 9.485 7.951 -14.175 1.00 95.06 112 CYS A O 1
ATOM 859 N N . GLY A 1 113 ? 11.405 9.094 -13.928 1.00 95.06 113 GLY A N 1
ATOM 860 C CA . GLY A 1 113 ? 11.415 9.082 -12.465 1.00 95.06 113 GLY A CA 1
ATOM 861 C C . GLY A 1 113 ? 10.529 10.155 -11.824 1.00 95.06 113 GLY A C 1
ATOM 862 O O . GLY A 1 113 ? 10.412 10.195 -10.599 1.00 95.06 113 GLY A O 1
ATOM 863 N N . LEU A 1 114 ? 9.921 11.041 -12.618 1.00 94.19 114 LEU A N 1
ATOM 864 C CA . LEU A 1 114 ? 8.981 12.061 -12.155 1.00 94.19 114 LEU A CA 1
ATOM 865 C C . LEU A 1 114 ? 7.569 11.705 -12.616 1.00 94.19 114 LEU A C 1
ATOM 867 O O . LEU A 1 114 ? 7.365 11.369 -13.780 1.00 94.19 114 LEU A O 1
ATOM 871 N N . ILE A 1 115 ? 6.592 11.795 -11.712 1.00 91.94 115 ILE A N 1
ATOM 872 C CA . ILE A 1 115 ? 5.189 11.515 -12.040 1.00 91.94 115 ILE A CA 1
ATOM 873 C C . ILE A 1 115 ? 4.716 12.467 -13.148 1.00 91.94 115 ILE A C 1
ATOM 875 O O . ILE A 1 115 ? 4.978 13.672 -13.102 1.00 91.94 115 ILE A O 1
ATOM 879 N N . ALA A 1 116 ? 4.015 11.926 -14.145 1.00 87.62 116 ALA A N 1
ATOM 880 C CA . ALA A 1 116 ? 3.394 12.708 -15.204 1.00 87.62 116 ALA A CA 1
ATOM 881 C C . ALA A 1 116 ? 2.506 13.855 -14.660 1.00 87.62 116 ALA A C 1
ATOM 883 O O . ALA A 1 116 ? 1.824 13.694 -13.647 1.00 87.62 116 ALA A O 1
ATOM 884 N N . PRO A 1 117 ? 2.472 15.025 -15.324 1.00 88.25 117 PRO A N 1
ATOM 885 C CA . PRO A 1 117 ? 3.207 15.377 -16.541 1.00 88.25 117 PRO A CA 1
ATOM 886 C C . PRO A 1 117 ? 4.607 15.972 -16.275 1.00 88.25 117 PRO A C 1
ATOM 888 O O . PRO A 1 117 ? 5.267 16.396 -17.216 1.00 88.25 117 PRO A O 1
ATOM 891 N N . GLU A 1 118 ? 5.079 16.038 -15.019 1.00 90.31 118 GLU A N 1
ATOM 892 C CA . GLU A 1 118 ? 6.307 16.771 -14.638 1.00 90.31 118 GLU A CA 1
ATOM 893 C C . GLU A 1 118 ? 7.555 16.271 -15.390 1.00 90.31 118 GLU A C 1
ATOM 895 O O . GLU A 1 118 ? 8.424 17.063 -15.750 1.00 90.31 118 GLU A O 1
ATOM 900 N N . GLY A 1 119 ? 7.625 14.962 -15.644 1.00 89.75 119 GLY A N 1
ATOM 901 C CA . GLY A 1 119 ? 8.747 14.304 -16.309 1.00 89.75 119 GLY A CA 1
ATOM 902 C C . GLY A 1 119 ? 8.639 14.141 -17.824 1.00 89.75 119 GLY A C 1
ATOM 903 O O . GLY A 1 119 ? 9.521 13.510 -18.396 1.00 89.75 119 GLY A O 1
ATOM 904 N N . ASN A 1 120 ? 7.581 14.622 -18.490 1.00 90.88 120 ASN A N 1
ATOM 905 C CA . ASN A 1 120 ? 7.338 14.371 -19.925 1.00 90.88 120 ASN A CA 1
ATOM 906 C C . ASN A 1 120 ? 7.461 12.875 -20.323 1.00 90.88 120 ASN A C 1
ATOM 908 O O . ASN A 1 120 ? 7.988 12.545 -21.393 1.00 90.88 120 ASN A O 1
ATOM 912 N N . CYS A 1 121 ? 7.073 11.965 -19.421 1.00 91.81 121 CYS A N 1
ATOM 913 C CA . CYS A 1 121 ? 7.073 10.510 -19.620 1.00 91.81 121 CYS A CA 1
ATOM 914 C C . CYS A 1 121 ? 5.631 9.977 -19.640 1.00 91.81 121 CYS A C 1
ATOM 916 O O . CYS A 1 121 ? 5.290 9.021 -18.958 1.00 91.81 121 CYS A O 1
ATOM 918 N N . ASP A 1 122 ? 4.774 10.663 -20.388 1.00 87.25 122 ASP A N 1
ATOM 919 C CA . ASP A 1 122 ? 3.320 10.479 -20.438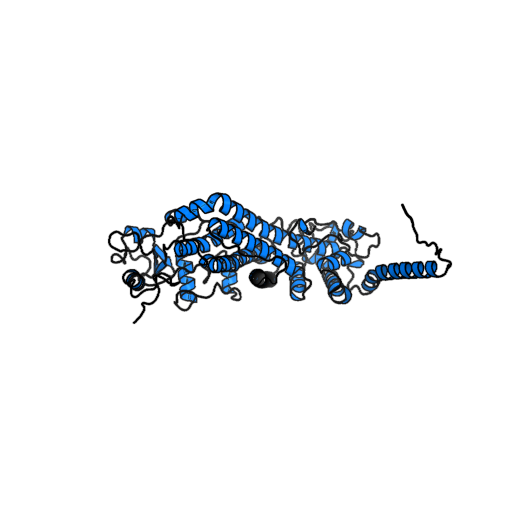 1.00 87.25 122 ASP A CA 1
ATOM 920 C C . ASP A 1 122 ? 2.800 10.274 -21.869 1.00 87.25 122 ASP A C 1
ATOM 922 O O . ASP A 1 122 ? 1.599 10.163 -22.098 1.00 87.25 122 ASP A O 1
ATOM 926 N N . GLN A 1 123 ? 3.701 10.245 -22.855 1.00 85.62 123 GLN A N 1
ATOM 927 C CA . GLN A 1 123 ? 3.350 10.093 -24.262 1.00 85.62 123 GLN A CA 1
ATOM 928 C C . GLN A 1 123 ? 4.231 9.049 -24.929 1.00 85.62 123 GLN A C 1
ATOM 930 O O . GLN A 1 123 ? 5.443 9.221 -25.046 1.00 85.62 123 GLN A O 1
ATOM 935 N N . THR A 1 124 ? 3.604 7.994 -25.441 1.00 86.50 124 THR A N 1
ATOM 936 C CA . THR A 1 124 ? 4.260 7.016 -26.312 1.00 86.50 124 THR A CA 1
ATOM 937 C C . THR A 1 124 ? 4.754 7.679 -27.596 1.00 86.50 124 THR A C 1
ATOM 939 O O . THR A 1 124 ? 4.118 8.598 -28.118 1.00 86.50 124 THR A O 1
ATOM 942 N N . GLN A 1 125 ? 5.854 7.177 -28.154 1.00 86.75 125 GLN A N 1
ATOM 943 C CA . GLN A 1 125 ? 6.410 7.668 -29.413 1.00 86.75 125 GLN A CA 1
ATOM 944 C C . GLN A 1 125 ? 6.413 6.567 -30.464 1.00 86.75 125 GLN A C 1
ATOM 946 O O . GLN A 1 125 ? 6.741 5.419 -30.185 1.00 86.75 125 GLN A O 1
ATOM 951 N N . THR A 1 126 ? 6.114 6.934 -31.709 1.00 86.81 126 THR A N 1
ATOM 952 C CA . THR A 1 126 ? 6.186 5.972 -32.815 1.00 86.81 126 THR A CA 1
ATOM 953 C C . THR A 1 126 ? 7.626 5.525 -33.064 1.00 86.81 126 THR A C 1
ATOM 955 O O . THR A 1 126 ? 8.567 6.308 -32.906 1.00 86.81 126 THR A O 1
ATOM 958 N N . CYS A 1 127 ? 7.798 4.304 -33.578 1.00 88.19 127 CYS A N 1
ATOM 959 C CA . CYS A 1 127 ? 9.100 3.813 -34.036 1.00 88.19 127 CYS A CA 1
ATOM 960 C C . CYS A 1 127 ? 9.800 4.828 -34.960 1.00 88.19 127 CYS A C 1
ATOM 962 O O . CYS A 1 127 ? 10.973 5.146 -34.777 1.00 88.19 127 CYS A O 1
ATOM 964 N N . GLY A 1 128 ? 9.062 5.406 -35.918 1.00 84.31 128 GLY A N 1
ATOM 965 C CA . GLY A 1 128 ? 9.606 6.396 -36.847 1.00 84.31 128 GLY A CA 1
ATOM 966 C C . GLY A 1 128 ? 10.153 7.637 -36.144 1.00 84.31 128 GLY A C 1
ATOM 967 O O . GLY A 1 128 ? 11.219 8.113 -36.517 1.00 84.31 128 GLY A O 1
ATOM 968 N N . TYR A 1 129 ? 9.479 8.128 -35.102 1.00 83.44 129 TYR A N 1
ATOM 969 C CA . TYR A 1 129 ? 9.951 9.270 -34.319 1.00 83.44 129 TYR A CA 1
ATOM 970 C C . TYR A 1 129 ? 11.290 8.966 -33.633 1.00 83.44 129 TYR A C 1
ATOM 972 O O . TYR A 1 129 ? 12.259 9.689 -33.860 1.00 83.44 129 TYR A O 1
ATOM 980 N N . ILE A 1 130 ? 11.366 7.851 -32.898 1.00 82.69 130 ILE A N 1
ATOM 981 C CA . ILE A 1 130 ? 12.573 7.418 -32.172 1.00 82.69 130 ILE A CA 1
ATOM 982 C C . ILE A 1 130 ? 13.760 7.174 -33.122 1.00 82.69 130 ILE A C 1
ATOM 984 O O . ILE A 1 130 ? 14.896 7.488 -32.781 1.00 82.69 130 ILE A O 1
ATOM 988 N N . LEU A 1 131 ? 13.510 6.670 -34.337 1.00 76.94 131 LEU A N 1
ATOM 989 C CA . LEU A 1 131 ? 14.560 6.435 -35.339 1.00 76.94 131 LEU A CA 1
ATOM 990 C C . LEU A 1 131 ? 14.932 7.690 -36.148 1.00 76.94 131 LEU A C 1
ATOM 992 O O . LEU A 1 131 ? 16.049 7.793 -36.660 1.00 76.94 131 LEU A O 1
ATOM 996 N N . SER A 1 132 ? 14.004 8.635 -36.312 1.00 62.06 132 SER A N 1
ATOM 997 C CA . SER A 1 132 ? 14.206 9.853 -37.113 1.00 62.06 132 SER A CA 1
ATOM 998 C C . SER A 1 132 ? 14.903 10.981 -36.354 1.00 62.06 132 SER A C 1
ATOM 1000 O O . SER A 1 132 ? 15.378 11.925 -36.991 1.00 62.06 132 SER A O 1
ATOM 1002 N N . SER A 1 133 ? 15.011 10.876 -35.027 1.00 55.47 133 SER A N 1
ATOM 1003 C CA . SER A 1 133 ? 15.382 11.973 -34.130 1.00 55.47 133 SER A CA 1
ATOM 1004 C C . SER A 1 133 ? 16.801 12.528 -34.299 1.00 55.47 133 SER A C 1
ATOM 1006 O O . SER A 1 133 ? 17.085 13.536 -33.667 1.00 55.47 133 SER A O 1
ATOM 1008 N N . ASN A 1 134 ? 17.666 11.989 -35.178 1.00 46.62 134 ASN A N 1
ATOM 1009 C CA . ASN A 1 134 ? 18.930 12.646 -35.579 1.00 46.62 134 ASN A CA 1
ATOM 1010 C C . ASN A 1 134 ? 19.508 12.241 -36.958 1.00 46.62 134 ASN A C 1
ATOM 1012 O O . ASN A 1 134 ? 20.683 12.485 -37.233 1.00 46.62 134 ASN A O 1
ATOM 1016 N N . GLY A 1 135 ? 18.733 11.623 -37.860 1.00 41.88 135 GLY A N 1
ATOM 1017 C CA . GLY A 1 135 ? 19.215 11.276 -39.215 1.00 41.88 135 GLY A CA 1
ATOM 1018 C C . GLY A 1 135 ? 20.372 10.257 -39.277 1.00 41.88 135 GLY A C 1
ATOM 1019 O O . GLY A 1 135 ? 20.844 9.922 -40.363 1.00 41.88 135 GLY A O 1
ATOM 1020 N N . THR A 1 136 ? 20.807 9.731 -38.134 1.00 46.19 136 THR A N 1
ATOM 1021 C CA . THR A 1 136 ? 21.708 8.591 -37.998 1.00 46.19 136 THR A CA 1
ATOM 1022 C C . THR A 1 136 ? 20.864 7.449 -37.444 1.00 46.19 136 THR A C 1
ATOM 1024 O O . THR A 1 136 ? 20.545 7.432 -36.262 1.00 46.19 136 THR A O 1
ATOM 1027 N N . GLY A 1 137 ? 20.425 6.522 -38.301 1.00 50.50 137 GLY A N 1
ATOM 1028 C CA . GLY A 1 137 ? 19.618 5.351 -37.921 1.00 50.50 137 GLY A CA 1
ATOM 1029 C C . GLY A 1 137 ? 20.386 4.360 -37.040 1.00 50.50 137 GLY A C 1
ATOM 1030 O O . GLY A 1 137 ? 20.615 3.229 -37.443 1.00 50.50 137 GLY A O 1
ATOM 1031 N N . ALA A 1 138 ? 20.856 4.815 -35.881 1.00 58.94 138 ALA A N 1
ATOM 1032 C CA . ALA A 1 138 ? 21.745 4.097 -34.983 1.00 58.94 138 ALA A CA 1
ATOM 1033 C C . ALA A 1 138 ? 21.007 3.507 -33.777 1.00 58.94 138 ALA A C 1
ATOM 1035 O O . ALA A 1 138 ? 21.597 2.717 -33.052 1.00 58.94 138 ALA A O 1
ATOM 1036 N N . THR A 1 139 ? 19.749 3.869 -33.526 1.00 71.25 139 THR A N 1
ATOM 1037 C CA . THR A 1 139 ? 18.912 3.262 -32.483 1.00 71.25 139 THR A CA 1
ATOM 1038 C C . THR A 1 139 ? 17.873 2.384 -33.159 1.00 71.25 139 THR A C 1
ATOM 1040 O O . THR A 1 139 ? 17.097 2.840 -33.987 1.00 71.25 139 THR A O 1
ATOM 1043 N N . GLY A 1 140 ? 17.935 1.083 -32.896 1.00 84.31 140 GLY A N 1
ATOM 1044 C CA . GLY A 1 140 ? 17.031 0.112 -33.499 1.00 84.31 140 GLY A CA 1
ATOM 1045 C C . GLY A 1 140 ? 15.580 0.266 -33.045 1.00 84.31 140 GLY A C 1
ATOM 1046 O O . GLY A 1 140 ? 15.327 0.928 -32.039 1.00 84.31 140 GLY A O 1
ATOM 1047 N N . PRO A 1 141 ? 14.619 -0.406 -33.699 1.00 90.19 141 PRO A N 1
ATOM 1048 C CA . PRO A 1 141 ? 13.224 -0.447 -33.264 1.00 90.19 141 PRO A CA 1
ATOM 1049 C C . PRO A 1 141 ? 13.029 -1.028 -31.846 1.00 90.19 141 PRO A C 1
ATOM 1051 O O . PRO A 1 141 ? 12.037 -0.718 -31.208 1.00 90.19 141 PRO A O 1
ATOM 1054 N N . ALA A 1 142 ? 13.972 -1.766 -31.254 1.00 93.50 142 ALA A N 1
ATOM 1055 C CA . ALA A 1 142 ? 13.889 -2.076 -29.817 1.00 93.50 142 ALA A CA 1
ATOM 1056 C C . ALA A 1 142 ? 13.783 -0.826 -28.921 1.00 93.50 142 ALA A C 1
ATOM 1058 O O . ALA A 1 142 ? 13.170 -0.875 -27.856 1.00 93.50 142 ALA A O 1
ATOM 1059 N N . ALA A 1 143 ? 14.354 0.306 -29.348 1.00 92.12 143 ALA A N 1
ATOM 1060 C CA . ALA A 1 143 ? 14.364 1.524 -28.553 1.00 92.12 143 ALA A CA 1
ATOM 1061 C C . ALA A 1 143 ? 12.958 2.086 -28.305 1.00 92.12 143 ALA A C 1
ATOM 1063 O O . ALA A 1 143 ? 12.698 2.572 -27.204 1.00 92.12 143 ALA A O 1
ATOM 1064 N N . TYR A 1 144 ? 12.044 1.988 -29.283 1.00 90.50 144 TYR A N 1
ATOM 1065 C CA . TYR A 1 144 ? 10.667 2.447 -29.071 1.00 90.50 144 TYR A CA 1
ATOM 1066 C C . TYR A 1 144 ? 9.910 1.516 -28.116 1.00 90.50 144 TYR A C 1
ATOM 1068 O O . TYR A 1 144 ? 9.184 2.018 -27.270 1.00 90.50 144 TYR A O 1
ATOM 1076 N N . LEU A 1 145 ? 10.150 0.195 -28.161 1.00 93.31 145 LEU A N 1
ATOM 1077 C CA . LEU A 1 145 ? 9.546 -0.751 -27.212 1.00 93.31 145 LEU A CA 1
ATOM 1078 C C . LEU A 1 145 ? 9.974 -0.484 -25.768 1.00 93.31 145 LEU A C 1
ATOM 1080 O O . LEU A 1 145 ? 9.148 -0.489 -24.854 1.00 93.31 145 LEU A O 1
ATOM 1084 N N . ILE A 1 146 ? 11.270 -0.243 -25.555 1.00 95.69 146 ILE A N 1
ATOM 1085 C CA . ILE A 1 146 ? 11.784 0.105 -24.228 1.00 95.69 146 ILE A CA 1
ATOM 1086 C C . ILE A 1 146 ? 11.142 1.417 -23.773 1.00 95.69 146 ILE A C 1
ATOM 1088 O O . ILE A 1 146 ? 10.597 1.473 -22.678 1.00 95.69 146 ILE A O 1
ATOM 1092 N N . TYR A 1 147 ? 11.143 2.449 -24.622 1.00 93.94 147 TYR A N 1
ATOM 1093 C CA . TYR A 1 147 ? 10.550 3.743 -24.291 1.00 93.94 147 TYR A CA 1
ATOM 1094 C C . TYR A 1 147 ? 9.056 3.643 -23.935 1.00 93.94 147 TYR A C 1
ATOM 1096 O O . TYR A 1 147 ? 8.653 4.153 -22.893 1.00 93.94 147 TYR A O 1
ATOM 1104 N N . GLU A 1 148 ? 8.250 2.941 -24.738 1.00 91.56 148 GLU A N 1
ATOM 1105 C CA . GLU A 1 148 ? 6.828 2.694 -24.451 1.00 91.56 148 GLU A CA 1
ATOM 1106 C C . GLU A 1 148 ? 6.635 1.991 -23.106 1.00 91.56 148 GLU A C 1
ATOM 1108 O O . GLU A 1 148 ? 5.776 2.382 -22.319 1.00 91.56 148 GLU A O 1
ATOM 1113 N N . SER A 1 149 ? 7.482 1.009 -22.794 1.00 93.75 149 SER A N 1
ATOM 1114 C CA . SER A 1 149 ? 7.406 0.306 -21.513 1.00 93.75 149 SER A CA 1
ATOM 1115 C C . SER A 1 149 ? 7.731 1.224 -20.326 1.00 93.75 149 SER A C 1
ATOM 1117 O O . SER A 1 149 ? 7.120 1.093 -19.269 1.00 93.75 149 SER A O 1
ATOM 1119 N N . LEU A 1 150 ? 8.656 2.180 -20.480 1.00 95.25 150 LEU A N 1
ATOM 1120 C CA . LEU A 1 150 ? 8.965 3.168 -19.436 1.00 95.25 150 LEU A CA 1
ATOM 1121 C C . LEU A 1 150 ? 7.823 4.174 -19.232 1.00 95.25 150 LEU A C 1
ATOM 1123 O O . LEU A 1 150 ? 7.532 4.523 -18.087 1.00 95.25 150 LEU A O 1
ATOM 1127 N N . VAL A 1 151 ? 7.159 4.593 -20.316 1.00 92.75 151 VAL A N 1
ATOM 1128 C CA . VAL A 1 151 ? 5.940 5.419 -20.253 1.00 92.75 151 VAL A CA 1
ATOM 1129 C C . VAL A 1 151 ? 4.830 4.665 -19.520 1.00 92.75 151 VAL A C 1
ATOM 1131 O O . VAL A 1 151 ? 4.253 5.209 -18.584 1.00 92.75 151 VAL A O 1
ATOM 1134 N N . ALA A 1 152 ? 4.604 3.388 -19.847 1.00 90.56 152 ALA A N 1
ATOM 1135 C CA . ALA A 1 152 ? 3.607 2.561 -19.166 1.00 90.56 152 ALA A CA 1
ATOM 1136 C C . ALA A 1 152 ? 3.886 2.430 -17.656 1.00 90.56 152 ALA A C 1
ATOM 1138 O O . ALA A 1 152 ? 2.970 2.529 -16.843 1.00 90.56 152 ALA A O 1
ATOM 1139 N N . ILE A 1 153 ? 5.154 2.266 -17.253 1.00 92.81 153 ILE A N 1
ATOM 1140 C CA . ILE A 1 153 ? 5.534 2.256 -15.829 1.00 92.81 153 ILE A CA 1
ATOM 1141 C C . ILE A 1 153 ? 5.195 3.598 -15.172 1.00 92.81 153 ILE A C 1
ATOM 1143 O O . ILE A 1 153 ? 4.611 3.607 -14.089 1.00 92.81 153 ILE A O 1
ATOM 1147 N N . ASN A 1 154 ? 5.534 4.727 -15.798 1.00 93.44 154 ASN A N 1
ATOM 1148 C CA . ASN A 1 154 ? 5.202 6.046 -15.257 1.00 93.44 154 ASN A CA 1
ATOM 1149 C C . ASN A 1 154 ? 3.685 6.218 -15.089 1.00 93.44 154 ASN A C 1
ATOM 1151 O O . ASN A 1 154 ? 3.227 6.619 -14.019 1.00 93.44 154 ASN A O 1
ATOM 1155 N N . GLU A 1 155 ? 2.915 5.829 -16.104 1.00 89.00 155 GLU A N 1
ATOM 1156 C CA . GLU A 1 155 ? 1.456 5.898 -16.112 1.00 89.00 155 GLU A CA 1
ATOM 1157 C C . GLU A 1 155 ? 0.825 5.032 -15.013 1.00 89.00 155 GLU A C 1
ATOM 1159 O O . GLU A 1 155 ? -0.092 5.474 -14.323 1.00 89.00 155 GLU A O 1
ATOM 1164 N N . MET A 1 156 ? 1.364 3.838 -14.748 1.00 89.00 156 MET A N 1
ATOM 1165 C CA . MET A 1 156 ? 0.937 3.023 -13.606 1.00 89.00 156 MET A CA 1
ATOM 1166 C C . MET A 1 156 ? 1.100 3.785 -12.280 1.00 89.00 156 MET A C 1
ATOM 1168 O O . MET A 1 156 ? 0.175 3.843 -11.469 1.00 89.00 156 MET A O 1
ATOM 1172 N N . TYR A 1 157 ? 2.259 4.404 -12.047 1.00 92.12 157 TYR A N 1
ATOM 1173 C CA . TYR A 1 157 ? 2.491 5.190 -10.831 1.00 92.12 157 TYR A CA 1
ATOM 1174 C C . TYR A 1 157 ? 1.630 6.459 -10.775 1.00 92.12 157 TYR A C 1
ATOM 1176 O O . TYR A 1 157 ? 1.159 6.824 -9.696 1.00 92.12 157 TYR A O 1
ATOM 1184 N N . TYR A 1 158 ? 1.379 7.098 -11.918 1.00 91.38 158 TYR A N 1
ATOM 1185 C CA . TYR A 1 158 ? 0.451 8.220 -12.043 1.00 91.38 158 TYR A CA 1
ATOM 1186 C C . TYR A 1 158 ? -0.981 7.819 -11.662 1.00 91.38 158 TYR A C 1
ATOM 1188 O O . TYR A 1 158 ? -1.624 8.514 -10.877 1.00 91.38 158 TYR A O 1
ATOM 1196 N N . ASN A 1 159 ? -1.455 6.657 -12.114 1.00 87.88 159 ASN A N 1
ATOM 1197 C CA . ASN A 1 159 ? -2.780 6.139 -11.769 1.00 87.88 159 ASN A CA 1
ATOM 1198 C C . ASN A 1 159 ? -2.911 5.834 -10.272 1.00 87.88 159 ASN A C 1
ATOM 1200 O O . ASN A 1 159 ? -3.916 6.189 -9.655 1.00 87.88 159 ASN A O 1
ATOM 1204 N N . LEU A 1 160 ? -1.881 5.243 -9.658 1.00 90.75 160 LEU A N 1
ATOM 1205 C CA . LEU A 1 160 ? -1.842 5.044 -8.206 1.00 90.75 160 LEU A CA 1
ATOM 1206 C C . LEU A 1 160 ? -1.862 6.381 -7.448 1.00 90.75 160 LEU A C 1
ATOM 1208 O O . LEU A 1 160 ? -2.588 6.528 -6.464 1.00 90.75 160 LEU A O 1
ATOM 1212 N N . TYR A 1 161 ? -1.075 7.357 -7.903 1.00 92.44 161 TYR A N 1
ATOM 1213 C CA . TYR A 1 161 ? -1.051 8.699 -7.327 1.00 92.44 161 TYR A CA 1
ATOM 1214 C C . TYR A 1 161 ? -2.428 9.365 -7.405 1.00 92.44 161 TYR A C 1
ATOM 1216 O O . TYR A 1 161 ? -2.917 9.860 -6.390 1.00 92.44 161 TYR A O 1
ATOM 1224 N N . ASN A 1 162 ? -3.077 9.333 -8.570 1.00 90.56 162 ASN A N 1
ATOM 1225 C CA . ASN A 1 162 ? -4.398 9.923 -8.764 1.00 90.56 162 ASN A CA 1
ATOM 1226 C C . ASN A 1 162 ? -5.462 9.240 -7.912 1.00 90.56 162 ASN A C 1
ATOM 1228 O O . ASN A 1 162 ? -6.183 9.938 -7.216 1.00 90.56 162 ASN A O 1
ATOM 1232 N N . ALA A 1 163 ? -5.496 7.906 -7.848 1.00 90.31 163 ALA A N 1
ATOM 1233 C CA . ALA A 1 163 ? -6.455 7.197 -6.997 1.00 90.31 163 ALA A CA 1
ATOM 1234 C C . ALA A 1 163 ? -6.334 7.602 -5.513 1.00 90.31 163 ALA A C 1
ATOM 1236 O O . ALA A 1 163 ? -7.333 7.714 -4.803 1.00 90.31 163 ALA A O 1
ATOM 1237 N N . ILE A 1 164 ? -5.110 7.865 -5.036 1.00 92.38 164 ILE A N 1
ATOM 1238 C CA . ILE A 1 164 ? -4.875 8.403 -3.688 1.00 92.38 164 ILE A CA 1
ATOM 1239 C C . ILE A 1 164 ? -5.413 9.833 -3.563 1.00 92.38 164 ILE A C 1
ATOM 1241 O O . ILE A 1 164 ? -6.019 10.154 -2.541 1.00 92.38 164 ILE A O 1
ATOM 1245 N N . GLN A 1 165 ? -5.187 10.693 -4.560 1.00 90.06 165 GLN A N 1
ATOM 1246 C CA . GLN A 1 165 ? -5.680 12.074 -4.551 1.00 90.06 165 GLN A CA 1
ATOM 1247 C C . GLN A 1 165 ? -7.206 12.145 -4.633 1.00 90.06 165 GLN A C 1
ATOM 1249 O O . GLN A 1 165 ? -7.804 12.934 -3.906 1.00 90.06 165 GLN A O 1
ATOM 1254 N N . ASP A 1 166 ? -7.832 11.313 -5.457 1.00 89.56 166 ASP A N 1
ATOM 1255 C CA . ASP A 1 166 ? -9.281 11.267 -5.641 1.00 89.56 166 ASP A CA 1
ATOM 1256 C C . ASP A 1 166 ? -9.958 10.791 -4.349 1.00 89.56 166 ASP A C 1
ATOM 1258 O O . ASP A 1 166 ? -10.798 11.501 -3.791 1.00 89.56 166 ASP A O 1
ATOM 1262 N N . ALA A 1 167 ? -9.468 9.695 -3.752 1.00 90.12 167 ALA A N 1
ATOM 1263 C CA . ALA A 1 167 ? -9.926 9.249 -2.435 1.00 90.12 167 ALA A CA 1
ATOM 1264 C C . ALA A 1 167 ? -9.735 10.328 -1.352 1.00 90.12 167 ALA A C 1
ATOM 1266 O O . ALA A 1 167 ? -10.589 10.506 -0.477 1.00 90.12 167 ALA A O 1
ATOM 1267 N N . ALA A 1 168 ? -8.615 11.061 -1.392 1.00 89.00 168 ALA A N 1
ATOM 1268 C CA . ALA A 1 168 ? -8.355 12.154 -0.462 1.00 89.00 168 ALA A CA 1
ATOM 1269 C C . ALA A 1 168 ? -9.373 13.284 -0.622 1.00 89.00 168 ALA A C 1
ATOM 1271 O O . ALA A 1 168 ? -9.875 13.791 0.381 1.00 89.00 168 ALA A O 1
ATOM 1272 N N . GLN A 1 169 ? -9.674 13.684 -1.859 1.00 87.38 169 GLN A N 1
ATOM 1273 C CA . GLN A 1 169 ? -10.647 14.731 -2.154 1.00 87.38 169 GLN A CA 1
ATOM 1274 C C . GLN A 1 169 ? -12.034 14.344 -1.648 1.00 87.38 169 GLN A C 1
ATOM 1276 O O . GLN A 1 169 ? -12.648 15.133 -0.927 1.00 87.38 169 GLN A O 1
ATOM 1281 N N . ASP A 1 170 ? -12.477 13.121 -1.928 1.00 87.00 170 ASP A N 1
ATOM 1282 C CA . ASP A 1 170 ? -13.777 12.619 -1.491 1.00 87.00 170 ASP A CA 1
ATOM 1283 C C . ASP A 1 170 ? -13.897 12.590 0.033 1.00 87.00 170 ASP A C 1
ATOM 1285 O O . ASP A 1 170 ? -14.856 13.115 0.613 1.00 87.00 170 ASP A O 1
ATOM 1289 N N . ILE A 1 171 ? -12.880 12.058 0.715 1.00 87.06 171 ILE A N 1
ATOM 1290 C CA . ILE A 1 171 ? -12.871 12.005 2.176 1.00 87.06 171 ILE A CA 1
ATOM 1291 C C . ILE A 1 171 ? -12.847 13.412 2.771 1.00 87.06 171 ILE A C 1
ATOM 1293 O O . ILE A 1 171 ? -13.626 13.707 3.684 1.00 87.06 171 ILE A O 1
ATOM 1297 N N . VAL A 1 172 ? -11.966 14.284 2.274 1.00 82.94 172 VAL A N 1
ATOM 1298 C CA . VAL A 1 172 ? -11.792 15.642 2.801 1.00 82.94 172 VAL A CA 1
ATOM 1299 C C . VAL A 1 172 ? -13.048 16.480 2.605 1.00 82.94 172 VAL A C 1
ATOM 1301 O O . VAL A 1 172 ? -13.431 17.216 3.518 1.00 82.94 172 VAL A O 1
ATOM 1304 N N . LEU A 1 173 ? -13.696 16.363 1.447 1.00 80.50 173 LEU A N 1
ATOM 1305 C CA . LEU A 1 173 ? -14.847 17.180 1.095 1.00 80.50 173 LEU A CA 1
ATOM 1306 C C . LEU A 1 173 ? -16.137 16.690 1.760 1.00 80.50 173 LEU A C 1
ATOM 1308 O O . LEU A 1 173 ? -16.914 17.515 2.247 1.00 80.50 173 LEU A O 1
ATOM 1312 N N . PHE A 1 174 ? -16.367 15.375 1.803 1.00 82.81 174 PHE A N 1
ATOM 1313 C CA . PHE A 1 174 ? -17.671 14.826 2.187 1.00 82.81 174 PHE A CA 1
ATOM 1314 C C . PHE A 1 174 ? -17.682 14.088 3.523 1.00 82.81 174 PHE A C 1
ATOM 1316 O O . PHE A 1 174 ? -18.726 14.054 4.175 1.00 82.81 174 PHE A O 1
ATOM 1323 N N . SER A 1 175 ? -16.552 13.540 3.973 1.00 83.94 175 SER A N 1
ATOM 1324 C CA . SER A 1 175 ? -16.563 12.541 5.049 1.00 83.94 175 SER A CA 1
ATOM 1325 C C . SER A 1 175 ? -15.904 12.980 6.350 1.00 83.94 175 SER A C 1
ATOM 1327 O O . SER A 1 175 ? -16.292 12.475 7.401 1.00 83.94 175 SER A O 1
ATOM 1329 N N . ILE A 1 176 ? -14.956 13.923 6.339 1.00 82.00 176 ILE A N 1
ATOM 1330 C CA . ILE A 1 176 ? -14.226 14.314 7.560 1.00 82.00 176 ILE A CA 1
ATOM 1331 C C . ILE A 1 176 ? -15.166 14.811 8.666 1.00 82.00 176 ILE A C 1
ATOM 1333 O O . ILE A 1 176 ? -15.116 14.295 9.780 1.00 82.00 176 ILE A O 1
ATOM 1337 N N . LEU A 1 177 ? -16.030 15.792 8.377 1.00 81.19 177 LEU A N 1
ATOM 1338 C CA . LEU A 1 177 ? -16.913 16.369 9.398 1.00 81.19 177 LEU A CA 1
ATOM 1339 C C . LEU A 1 177 ? -17.963 15.362 9.899 1.00 81.19 177 LEU A C 1
ATOM 1341 O O . LEU A 1 177 ? -18.096 15.229 11.118 1.00 81.19 177 LEU A O 1
ATOM 1345 N N . PRO A 1 178 ? -18.680 14.620 9.027 1.00 86.88 178 PRO A N 1
ATOM 1346 C CA . PRO A 1 178 ? -19.570 13.555 9.486 1.00 86.88 178 PRO A CA 1
ATOM 1347 C C . PRO A 1 178 ? -18.853 12.491 10.316 1.00 86.88 178 PRO A C 1
ATOM 1349 O O . PRO A 1 178 ? -19.422 12.000 11.286 1.00 86.88 178 PRO A O 1
ATOM 1352 N N . MET A 1 179 ? -17.608 12.149 9.977 1.00 86.56 179 MET A N 1
ATOM 1353 C CA . MET A 1 179 ? -16.833 11.156 10.716 1.00 86.56 179 MET A CA 1
ATOM 1354 C C . MET A 1 179 ? -16.429 11.662 12.104 1.00 86.56 179 MET A C 1
ATOM 1356 O O . MET A 1 179 ? -16.622 10.951 13.088 1.00 86.56 179 MET A O 1
ATOM 1360 N N . GLU A 1 180 ? -15.926 12.896 12.212 1.00 82.44 180 GLU A N 1
ATOM 1361 C CA . GLU A 1 180 ? -15.634 13.520 13.510 1.00 82.44 180 GLU A CA 1
ATOM 1362 C C . GLU A 1 180 ? -16.895 13.557 14.388 1.00 82.44 180 GLU A C 1
ATOM 1364 O O . GLU A 1 180 ? -16.851 13.160 15.549 1.00 82.44 180 GLU A O 1
ATOM 1369 N N . GLN A 1 181 ? -18.043 13.945 13.826 1.00 85.38 181 GLN A N 1
ATOM 1370 C CA . GLN A 1 181 ? -19.317 13.975 14.551 1.00 85.38 181 GLN A CA 1
ATOM 1371 C C . GLN A 1 181 ? -19.798 12.582 14.975 1.00 85.38 181 GLN A C 1
ATOM 1373 O O . GLN A 1 181 ? -20.323 12.428 16.078 1.00 85.38 181 GLN A O 1
ATOM 1378 N N . ALA A 1 182 ? -19.627 11.578 14.113 1.00 88.25 182 ALA A N 1
ATOM 1379 C CA . ALA A 1 182 ? -20.093 10.220 14.360 1.00 88.25 182 ALA A CA 1
ATOM 1380 C C . ALA A 1 182 ? -19.243 9.487 15.403 1.00 88.25 182 ALA A C 1
ATOM 1382 O O . ALA A 1 182 ? -19.803 8.831 16.274 1.00 88.25 182 ALA A O 1
ATOM 1383 N N . PHE A 1 183 ? -17.913 9.594 15.334 1.00 87.81 183 PHE A N 1
ATOM 1384 C CA . PHE A 1 183 ? -16.998 8.775 16.144 1.00 87.81 183 PHE A CA 1
ATOM 1385 C C . PHE A 1 183 ? -16.301 9.546 17.273 1.00 87.81 183 PHE A C 1
ATOM 1387 O O . PHE A 1 183 ? -15.810 8.936 18.223 1.00 87.81 183 PHE A O 1
ATOM 1394 N N . ALA A 1 184 ? -16.277 10.879 17.213 1.00 83.31 184 ALA A N 1
ATOM 1395 C CA . ALA A 1 184 ? -15.686 11.748 18.231 1.00 83.31 184 ALA A CA 1
ATOM 1396 C C . ALA A 1 184 ? -16.602 12.952 18.555 1.00 83.31 184 ALA A C 1
ATOM 1398 O O . ALA A 1 184 ? -16.184 14.105 18.426 1.00 83.31 184 ALA A O 1
ATOM 1399 N N . PRO A 1 185 ? -17.848 12.716 19.021 1.00 74.00 185 PRO A N 1
ATOM 1400 C CA . PRO A 1 185 ? -18.825 13.782 19.281 1.00 74.00 185 PRO A CA 1
ATOM 1401 C C . PRO A 1 185 ? -18.357 14.799 20.334 1.00 74.00 185 PRO A C 1
ATOM 1403 O O . PRO A 1 185 ? -18.852 15.926 20.380 1.00 74.00 185 PRO A O 1
ATOM 1406 N N . VAL A 1 186 ? -17.392 14.418 21.175 1.00 71.94 186 VAL A N 1
ATOM 1407 C CA . VAL A 1 186 ? -16.615 15.347 21.996 1.00 71.94 186 VAL A CA 1
ATOM 1408 C C . VAL A 1 186 ? -15.267 15.557 21.303 1.00 71.94 186 VAL A C 1
ATOM 1410 O O . VAL A 1 186 ? -14.495 14.599 21.216 1.00 71.94 186 VAL A O 1
ATOM 1413 N N . PRO A 1 187 ? -14.961 16.780 20.823 1.00 63.03 187 PRO A N 1
ATOM 1414 C CA . PRO A 1 187 ? -13.719 17.034 20.110 1.00 63.03 187 PRO A CA 1
ATOM 1415 C C . PRO A 1 187 ? -12.493 16.654 20.953 1.00 63.03 187 PRO A C 1
ATOM 1417 O O . PRO A 1 187 ? -12.421 17.035 22.130 1.00 63.03 187 PRO A O 1
ATOM 1420 N N . PRO A 1 188 ? -11.515 15.937 20.374 1.00 63.62 188 PRO A N 1
ATOM 1421 C CA . PRO A 1 188 ? -10.293 15.578 21.076 1.00 63.62 188 PRO A CA 1
ATOM 1422 C C . PRO A 1 188 ? -9.507 16.840 21.451 1.00 63.62 188 PRO A C 1
ATOM 1424 O O . PRO A 1 188 ? -9.531 17.854 20.746 1.00 63.62 188 PRO A O 1
ATOM 1427 N N . LYS A 1 189 ? -8.776 16.792 22.569 1.00 61.69 189 LYS A N 1
ATOM 1428 C CA . LYS A 1 189 ? -7.849 17.878 22.913 1.00 61.69 189 LYS A CA 1
ATOM 1429 C C . LYS A 1 189 ? -6.722 17.935 21.866 1.00 61.69 189 LYS A C 1
ATOM 1431 O O . LYS A 1 189 ? -6.281 16.882 21.406 1.00 61.69 189 LYS A O 1
ATOM 1436 N N . PRO A 1 190 ? -6.203 19.126 21.513 1.00 56.31 190 PRO A N 1
ATOM 1437 C CA . PRO A 1 190 ? -5.015 19.226 20.670 1.00 56.31 190 PRO A CA 1
ATOM 1438 C C . PRO A 1 190 ? -3.848 18.540 21.385 1.00 56.31 190 PRO A C 1
ATOM 1440 O O . PRO A 1 190 ? -3.509 18.930 22.503 1.00 56.31 190 PRO A O 1
ATOM 1443 N N . ALA A 1 191 ? -3.249 17.515 20.782 1.00 57.34 191 ALA A N 1
ATOM 1444 C CA . ALA A 1 191 ? -2.226 16.725 21.458 1.00 57.34 191 ALA A CA 1
ATOM 1445 C C . ALA A 1 191 ? -1.082 16.321 20.525 1.00 57.34 191 ALA A C 1
ATOM 1447 O O . ALA A 1 191 ? -1.275 16.001 19.355 1.00 57.34 191 ALA A O 1
ATOM 1448 N N . ALA A 1 192 ? 0.124 16.270 21.092 1.00 58.00 192 ALA A N 1
ATOM 1449 C CA . ALA A 1 192 ? 1.314 15.690 20.469 1.00 58.00 192 ALA A CA 1
ATOM 1450 C C . ALA A 1 192 ? 1.162 14.181 20.152 1.00 58.00 192 ALA A C 1
ATOM 1452 O O . ALA A 1 192 ? 1.979 13.613 19.432 1.00 58.00 192 ALA A O 1
ATOM 1453 N N . GLU A 1 193 ? 0.100 13.550 20.660 1.00 65.50 193 GLU A N 1
ATOM 1454 C CA . GLU A 1 193 ? -0.259 12.137 20.491 1.00 65.50 193 GLU A CA 1
ATOM 1455 C C . GLU A 1 193 ? -0.694 11.781 19.057 1.00 65.50 193 GLU A C 1
ATOM 1457 O O . GLU A 1 193 ? -0.677 10.611 18.683 1.00 65.50 193 GLU A O 1
ATOM 1462 N N . TRP A 1 194 ? -1.004 12.776 18.216 1.00 71.06 194 TRP A N 1
ATOM 1463 C CA . TRP A 1 194 ? -1.350 12.550 16.809 1.00 71.06 194 TRP A CA 1
ATOM 1464 C C . TRP A 1 194 ? -0.167 12.119 15.947 1.00 71.06 194 TRP A C 1
ATOM 1466 O O . TRP A 1 194 ? -0.355 11.405 14.968 1.00 71.06 194 TRP A O 1
ATOM 1476 N N . LEU A 1 195 ? 1.058 12.534 16.283 1.00 72.00 195 LEU A N 1
ATOM 1477 C CA . LEU A 1 195 ? 2.219 12.284 15.428 1.00 72.00 195 LEU A CA 1
ATOM 1478 C C . LEU A 1 195 ? 2.540 10.781 15.263 1.00 72.00 195 LEU A C 1
ATOM 1480 O O . LEU A 1 195 ? 2.764 10.359 14.128 1.00 72.00 195 LEU A O 1
ATOM 1484 N N . PRO A 1 196 ? 2.547 9.951 16.324 1.00 75.44 196 PRO A N 1
ATOM 1485 C CA . PRO A 1 196 ? 2.698 8.502 16.175 1.00 75.44 196 PRO A CA 1
ATOM 1486 C C . PRO A 1 196 ? 1.559 7.848 15.379 1.00 75.44 196 PRO A C 1
ATOM 1488 O O . PRO A 1 196 ? 1.821 7.002 14.530 1.00 75.44 196 PRO A O 1
ATOM 1491 N N . ILE A 1 197 ? 0.310 8.277 15.599 1.00 75.06 197 ILE A N 1
ATOM 1492 C CA . ILE A 1 197 ? -0.869 7.783 14.865 1.00 75.06 197 ILE A CA 1
ATOM 1493 C C . ILE A 1 197 ? -0.728 8.089 13.369 1.00 75.06 197 ILE A C 1
ATOM 1495 O O . ILE A 1 197 ? -0.897 7.206 12.534 1.00 75.06 197 ILE A O 1
ATOM 1499 N N . LEU A 1 198 ? -0.340 9.322 13.037 1.00 76.25 198 LEU A N 1
ATOM 1500 C CA . LEU A 1 198 ? -0.066 9.777 11.675 1.00 76.25 198 LEU A CA 1
ATOM 1501 C C . LEU A 1 198 ? 1.008 8.944 10.989 1.00 76.25 198 LEU A C 1
ATOM 1503 O O . LEU A 1 198 ? 0.823 8.543 9.847 1.00 76.25 198 LEU A O 1
ATOM 1507 N N . ARG A 1 199 ? 2.125 8.682 11.677 1.00 79.00 199 ARG A N 1
ATOM 1508 C CA . ARG A 1 199 ? 3.217 7.866 11.129 1.00 79.00 199 ARG A CA 1
ATOM 1509 C C . ARG A 1 199 ? 2.768 6.436 10.860 1.00 79.00 199 ARG A C 1
ATOM 1511 O O . ARG A 1 199 ? 3.101 5.906 9.811 1.00 79.00 199 ARG A O 1
ATOM 1518 N N . ASN A 1 200 ? 1.986 5.844 11.758 1.00 79.38 200 ASN A N 1
ATOM 1519 C CA . ASN A 1 200 ? 1.455 4.498 11.565 1.00 79.38 200 ASN A CA 1
ATOM 1520 C C . ASN A 1 200 ? 0.451 4.442 10.399 1.00 79.38 200 ASN A C 1
ATOM 1522 O O . ASN A 1 200 ? 0.517 3.511 9.603 1.00 79.38 200 ASN A O 1
ATOM 1526 N N . MET A 1 201 ? -0.427 5.445 10.253 1.00 81.00 201 MET A N 1
ATOM 1527 C CA . MET A 1 201 ? -1.364 5.528 9.121 1.00 81.00 201 MET A CA 1
ATOM 1528 C C . MET A 1 201 ? -0.628 5.758 7.795 1.00 81.00 201 MET A C 1
ATOM 1530 O O . MET A 1 201 ? -0.967 5.161 6.775 1.00 81.00 201 MET A O 1
ATOM 1534 N N . LEU A 1 202 ? 0.404 6.605 7.817 1.00 83.94 202 LEU A N 1
ATOM 1535 C CA . LEU A 1 202 ? 1.285 6.858 6.683 1.00 83.94 202 LEU A CA 1
ATOM 1536 C C . LEU A 1 202 ? 1.986 5.574 6.236 1.00 83.94 202 LEU A C 1
ATOM 1538 O O . LEU A 1 202 ? 1.931 5.241 5.057 1.00 83.94 202 LEU A O 1
ATOM 1542 N N . ASP A 1 203 ? 2.609 4.870 7.182 1.00 83.69 203 ASP A N 1
ATOM 1543 C CA . ASP A 1 203 ? 3.354 3.640 6.942 1.00 83.69 203 ASP A CA 1
ATOM 1544 C C . ASP A 1 203 ? 2.417 2.539 6.434 1.00 83.69 203 ASP A C 1
ATOM 1546 O O . ASP A 1 203 ? 2.471 2.175 5.261 1.00 83.69 203 ASP A O 1
ATOM 1550 N N . LEU A 1 204 ? 1.496 2.056 7.270 1.00 81.75 204 LEU A N 1
ATOM 1551 C CA . LEU A 1 204 ? 0.649 0.904 6.952 1.00 81.75 204 LEU A CA 1
ATOM 1552 C C . LEU A 1 204 ? -0.301 1.145 5.778 1.00 81.75 204 LEU A C 1
ATOM 1554 O O . LEU A 1 204 ? -0.506 0.237 4.971 1.00 81.75 204 LEU A O 1
ATOM 1558 N N . GLY A 1 205 ? -0.865 2.350 5.672 1.00 86.25 205 GLY A N 1
ATOM 1559 C CA . GLY A 1 205 ? -1.860 2.679 4.657 1.00 86.25 205 GLY A CA 1
ATOM 1560 C C . GLY A 1 205 ? -1.305 2.579 3.240 1.00 86.25 205 GLY A C 1
ATOM 1561 O O . GLY A 1 205 ? -1.791 1.770 2.453 1.00 86.25 205 GLY A O 1
ATOM 1562 N N . VAL A 1 206 ? -0.238 3.325 2.919 1.00 88.00 206 VAL A N 1
ATOM 1563 C CA . VAL A 1 206 ? 0.336 3.316 1.557 1.00 88.00 206 VAL A CA 1
ATOM 1564 C C . VAL A 1 206 ? 0.840 1.938 1.159 1.00 88.00 206 VAL A C 1
ATOM 1566 O O . VAL A 1 206 ? 0.759 1.554 -0.005 1.00 88.00 206 VAL A O 1
ATOM 1569 N N . ARG A 1 207 ? 1.334 1.169 2.128 1.00 86.38 207 ARG A N 1
ATOM 1570 C CA . ARG A 1 207 ? 1.805 -0.188 1.895 1.00 86.38 207 ARG A CA 1
ATOM 1571 C C . ARG A 1 207 ? 0.666 -1.137 1.525 1.00 86.38 207 ARG A C 1
ATOM 1573 O O . ARG A 1 207 ? 0.811 -1.896 0.573 1.00 86.38 207 ARG A O 1
ATOM 1580 N N . ALA A 1 208 ? -0.459 -1.080 2.242 1.00 86.31 208 ALA A N 1
ATOM 1581 C CA . ALA A 1 208 ? -1.650 -1.865 1.918 1.00 86.31 208 ALA A CA 1
ATOM 1582 C C . ALA A 1 208 ? -2.198 -1.496 0.532 1.00 86.31 208 ALA A C 1
ATOM 1584 O O . ALA A 1 208 ? -2.460 -2.372 -0.291 1.00 86.31 208 ALA A O 1
ATOM 1585 N N . ILE A 1 209 ? -2.288 -0.194 0.248 1.00 89.19 209 ILE A N 1
ATOM 1586 C CA . ILE A 1 209 ? -2.736 0.335 -1.046 1.00 89.19 209 ILE A CA 1
ATOM 1587 C C . ILE A 1 209 ? -1.813 -0.154 -2.171 1.00 89.19 209 ILE A C 1
ATOM 1589 O O . ILE A 1 209 ? -2.290 -0.680 -3.174 1.00 89.19 209 ILE A O 1
ATOM 1593 N N . SER A 1 210 ? -0.494 -0.063 -1.977 1.00 88.56 210 SER A N 1
ATOM 1594 C CA . SER A 1 210 ? 0.501 -0.533 -2.949 1.00 88.56 210 SER A CA 1
ATOM 1595 C C . SER A 1 210 ? 0.424 -2.048 -3.160 1.00 88.56 210 SER A C 1
ATOM 1597 O O . SER A 1 210 ? 0.533 -2.506 -4.294 1.00 88.56 210 SER A O 1
ATOM 1599 N N . ALA A 1 211 ? 0.200 -2.837 -2.101 1.00 86.44 211 ALA A N 1
ATOM 1600 C CA . ALA A 1 211 ? 0.015 -4.289 -2.196 1.00 86.44 211 ALA A CA 1
ATOM 1601 C C . ALA A 1 211 ? -1.185 -4.649 -3.071 1.00 86.44 211 ALA A C 1
ATOM 1603 O O . ALA A 1 211 ? -1.034 -5.427 -4.013 1.00 86.44 211 ALA A O 1
ATOM 1604 N N . SER A 1 212 ? -2.343 -4.035 -2.816 1.00 85.31 212 SER A N 1
ATOM 1605 C CA . SER A 1 212 ? -3.531 -4.205 -3.658 1.00 85.31 212 SER A CA 1
ATOM 1606 C C . SER A 1 212 ? -3.260 -3.770 -5.100 1.00 85.31 212 SER A C 1
ATOM 1608 O O . SER A 1 212 ? -3.588 -4.499 -6.032 1.00 85.31 212 SER A O 1
ATOM 1610 N N . PHE A 1 213 ? -2.628 -2.612 -5.300 1.00 87.19 213 PHE A N 1
ATOM 1611 C CA . PHE A 1 213 ? -2.351 -2.062 -6.626 1.00 87.19 213 PHE A CA 1
ATOM 1612 C C . PHE A 1 213 ? -1.429 -2.961 -7.464 1.00 87.19 213 PHE A C 1
ATOM 1614 O O . PHE A 1 213 ? -1.794 -3.383 -8.560 1.00 87.19 213 PHE A O 1
ATOM 1621 N N . PHE A 1 214 ? -0.255 -3.320 -6.938 1.00 86.38 214 PHE A N 1
ATOM 1622 C CA . PHE A 1 214 ? 0.698 -4.161 -7.663 1.00 86.38 214 PHE A CA 1
ATOM 1623 C C . PHE A 1 214 ? 0.213 -5.604 -7.821 1.00 86.38 214 PHE A C 1
ATOM 1625 O O . PHE A 1 214 ? 0.616 -6.274 -8.770 1.00 86.38 214 PHE A O 1
ATOM 1632 N N . ASN A 1 215 ? -0.659 -6.095 -6.938 1.00 81.50 215 ASN A N 1
ATOM 1633 C CA . ASN A 1 215 ? -1.317 -7.381 -7.137 1.00 81.50 215 ASN A CA 1
ATOM 1634 C C . ASN A 1 215 ? -2.396 -7.317 -8.226 1.00 81.50 215 ASN A C 1
ATOM 1636 O O . ASN A 1 215 ? -2.472 -8.223 -9.047 1.00 81.50 215 ASN A O 1
ATOM 1640 N N . ALA A 1 216 ? -3.195 -6.250 -8.285 1.00 79.50 216 ALA A N 1
ATOM 1641 C CA . ALA A 1 216 ? -4.163 -6.064 -9.363 1.00 79.50 216 ALA A CA 1
ATOM 1642 C C . ALA A 1 216 ? -3.462 -5.988 -10.730 1.00 79.50 216 ALA A C 1
ATOM 1644 O O . ALA A 1 216 ? -3.883 -6.657 -11.672 1.00 79.50 216 ALA A O 1
ATOM 1645 N N . LEU A 1 217 ? -2.349 -5.254 -10.806 1.00 78.88 217 LEU A N 1
ATOM 1646 C CA . LEU A 1 217 ? -1.525 -5.135 -12.009 1.00 78.88 217 LEU A CA 1
ATOM 1647 C C . LEU A 1 217 ? -0.841 -6.444 -12.406 1.00 78.88 217 LEU A C 1
ATOM 1649 O O . LEU A 1 217 ? -1.026 -6.931 -13.515 1.00 78.88 217 LEU A O 1
ATOM 1653 N N . PHE A 1 218 ? -0.017 -6.999 -11.516 1.00 78.00 218 PHE A N 1
ATOM 1654 C CA . PHE A 1 218 ? 0.886 -8.096 -11.866 1.00 78.00 218 PHE A CA 1
ATOM 1655 C C . PHE A 1 218 ? 0.355 -9.463 -11.440 1.00 78.00 218 PHE A C 1
ATOM 1657 O O . PHE A 1 218 ? 0.588 -10.448 -12.129 1.00 78.00 218 PHE A O 1
ATOM 1664 N N . GLY A 1 219 ? -0.352 -9.537 -10.312 1.00 67.12 219 GLY A N 1
ATOM 1665 C CA . GLY A 1 219 ? -0.850 -10.788 -9.734 1.00 67.12 219 GLY A CA 1
ATOM 1666 C C . GLY A 1 219 ? -2.170 -11.286 -10.327 1.00 67.12 219 GLY A C 1
ATOM 1667 O O . GLY A 1 219 ? -2.463 -12.479 -10.234 1.00 67.12 219 GLY A O 1
ATOM 1668 N N . SER A 1 220 ? -2.968 -10.411 -10.948 1.00 58.50 220 SER A N 1
ATOM 1669 C CA . SER A 1 220 ? -4.228 -10.790 -11.585 1.00 58.50 220 SER A CA 1
ATOM 1670 C C . SER A 1 220 ? -4.023 -11.097 -13.072 1.00 58.50 220 SER A C 1
ATOM 1672 O O . SER A 1 220 ? -3.428 -10.322 -13.818 1.00 58.50 220 SER A O 1
ATOM 1674 N N . SER A 1 221 ? -4.596 -12.203 -13.548 1.00 54.12 221 SER A N 1
ATOM 1675 C CA . SER A 1 221 ? -4.652 -12.529 -14.979 1.00 54.12 221 SER A CA 1
ATOM 1676 C C . SER A 1 221 ? -5.579 -11.592 -15.776 1.00 54.12 221 SER A C 1
ATOM 1678 O O . SER A 1 221 ? -5.972 -11.943 -16.885 1.00 54.12 221 SER A O 1
ATOM 1680 N N . GLN A 1 222 ? -6.028 -10.467 -15.205 1.00 52.28 222 GLN A N 1
ATOM 1681 C CA . GLN A 1 222 ? -6.948 -9.526 -15.850 1.00 52.28 222 GLN A CA 1
ATOM 1682 C C . GLN A 1 222 ? -6.199 -8.344 -16.473 1.00 52.28 222 GLN A C 1
ATOM 1684 O O . GLN A 1 222 ? -6.398 -8.092 -17.655 1.00 52.28 222 GLN A O 1
ATOM 1689 N N . ALA A 1 223 ? -5.297 -7.681 -15.736 1.00 60.38 223 ALA A N 1
ATOM 1690 C CA . ALA A 1 223 ? -4.543 -6.535 -16.260 1.00 60.38 223 ALA A CA 1
ATOM 1691 C C . ALA A 1 223 ? -3.442 -6.964 -17.249 1.00 60.38 223 ALA A C 1
ATOM 1693 O O . ALA A 1 223 ? -3.368 -6.469 -18.370 1.00 60.38 223 ALA A O 1
ATOM 1694 N N . LEU A 1 224 ? -2.624 -7.954 -1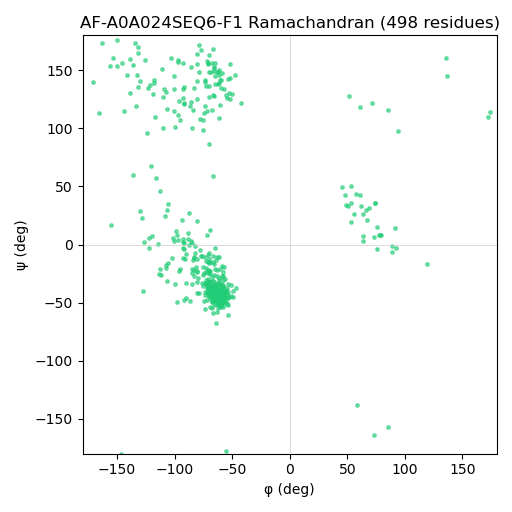6.874 1.00 66.31 224 LEU A N 1
ATOM 1695 C CA . LEU A 1 224 ? -1.570 -8.493 -17.745 1.00 66.31 224 LEU A CA 1
ATOM 1696 C C . LEU A 1 224 ? -1.946 -9.815 -18.424 1.00 66.31 224 LEU A C 1
ATOM 1698 O O . LEU A 1 224 ? -1.144 -10.373 -19.170 1.00 66.31 224 LEU A O 1
ATOM 1702 N N . GLY A 1 225 ? -3.162 -10.333 -18.240 1.00 66.06 225 GLY A N 1
ATOM 1703 C CA . GLY A 1 225 ? -3.579 -11.551 -18.939 1.00 66.06 225 GLY A CA 1
ATOM 1704 C C . GLY A 1 225 ? -2.660 -12.747 -18.653 1.00 66.06 225 GLY A C 1
ATOM 1705 O O . GLY A 1 225 ? -2.194 -12.954 -17.538 1.00 66.06 225 GLY A O 1
ATOM 1706 N N . ASN A 1 226 ? -2.351 -13.505 -19.708 1.00 68.62 226 ASN A N 1
ATOM 1707 C CA . ASN A 1 226 ? -1.333 -14.565 -19.704 1.00 68.62 226 ASN A CA 1
ATOM 1708 C C . ASN A 1 226 ? 0.048 -14.059 -20.177 1.00 68.62 226 ASN A C 1
ATOM 1710 O O . ASN A 1 226 ? 0.846 -14.850 -20.678 1.00 68.62 226 ASN A O 1
ATOM 1714 N N . ARG A 1 227 ? 0.313 -12.745 -20.119 1.00 74.38 227 ARG A N 1
ATOM 1715 C CA . ARG A 1 227 ? 1.567 -12.151 -20.627 1.00 74.38 227 ARG A CA 1
ATOM 1716 C C . ARG A 1 227 ? 2.752 -12.403 -19.705 1.00 74.38 227 ARG A C 1
ATOM 1718 O O . ARG A 1 227 ? 3.882 -12.407 -20.177 1.00 74.38 227 ARG A O 1
ATOM 1725 N N . VAL A 1 228 ? 2.479 -12.604 -18.420 1.00 79.44 228 VAL A N 1
ATOM 1726 C CA . VAL A 1 228 ? 3.467 -12.869 -17.374 1.00 79.44 228 VAL A CA 1
ATOM 1727 C C . VAL A 1 228 ? 3.105 -14.193 -16.715 1.00 79.44 228 VAL A C 1
ATOM 1729 O O . VAL A 1 228 ? 1.937 -14.435 -16.406 1.00 79.44 228 VAL A O 1
ATOM 1732 N N . ASP A 1 229 ? 4.085 -15.067 -16.501 1.00 83.75 229 ASP A N 1
ATOM 1733 C CA . ASP A 1 229 ? 3.862 -16.269 -15.703 1.00 83.75 229 ASP A CA 1
ATOM 1734 C C . ASP A 1 229 ? 3.706 -15.924 -14.210 1.00 83.75 229 ASP A C 1
ATOM 1736 O O . ASP A 1 229 ? 4.168 -14.887 -13.730 1.00 83.75 229 ASP A O 1
ATOM 1740 N N . ALA A 1 230 ? 3.061 -16.812 -13.454 1.00 81.75 230 ALA A N 1
ATOM 1741 C CA . ALA A 1 230 ? 2.711 -16.553 -12.060 1.00 81.75 230 ALA A CA 1
ATOM 1742 C C . ALA A 1 230 ? 3.923 -16.314 -11.138 1.00 81.75 230 ALA A C 1
ATOM 1744 O O . ALA A 1 230 ? 3.790 -15.609 -10.135 1.00 81.75 230 ALA A O 1
ATOM 1745 N N . ASP A 1 231 ? 5.089 -16.897 -11.434 1.00 84.00 231 ASP A N 1
ATOM 1746 C CA . ASP A 1 231 ? 6.281 -16.720 -10.605 1.00 84.00 231 ASP A CA 1
ATOM 1747 C C . ASP A 1 231 ? 6.972 -15.389 -10.922 1.00 84.00 231 ASP A C 1
ATOM 1749 O O . ASP A 1 231 ? 7.337 -14.657 -9.999 1.00 84.00 231 ASP A O 1
ATOM 1753 N N . THR A 1 232 ? 7.076 -15.021 -12.201 1.00 85.88 232 THR A N 1
ATOM 1754 C CA . THR A 1 232 ? 7.570 -13.702 -12.622 1.00 85.88 232 THR A CA 1
ATOM 1755 C C . THR A 1 232 ? 6.674 -12.582 -12.096 1.00 85.88 232 THR A C 1
ATOM 1757 O O . THR A 1 232 ? 7.180 -11.630 -11.501 1.00 85.88 232 THR A O 1
ATOM 1760 N N . ALA A 1 233 ? 5.353 -12.729 -12.215 1.00 84.06 233 ALA A N 1
ATOM 1761 C CA . ALA A 1 233 ? 4.369 -11.807 -11.652 1.00 84.06 233 ALA A CA 1
ATOM 1762 C C . ALA A 1 233 ? 4.595 -11.585 -10.150 1.00 84.06 233 ALA A C 1
ATOM 1764 O O . ALA A 1 233 ? 4.770 -10.455 -9.697 1.00 84.06 233 ALA A O 1
ATOM 1765 N N . ARG A 1 234 ? 4.687 -12.680 -9.384 1.00 83.19 234 ARG A N 1
ATOM 1766 C CA . ARG A 1 234 ? 4.929 -12.641 -7.935 1.00 83.19 234 ARG A CA 1
ATOM 1767 C C . ARG A 1 234 ? 6.246 -11.943 -7.589 1.00 83.19 234 ARG A C 1
ATOM 1769 O O . ARG A 1 234 ? 6.292 -11.166 -6.636 1.00 83.19 234 ARG A O 1
ATOM 1776 N N . ASN A 1 235 ? 7.307 -12.205 -8.350 1.00 85.56 235 ASN A N 1
ATOM 1777 C CA . ASN A 1 235 ? 8.613 -11.584 -8.137 1.00 85.56 235 ASN A CA 1
ATOM 1778 C C . ASN A 1 235 ? 8.575 -10.070 -8.379 1.00 85.56 235 ASN A C 1
ATOM 1780 O O . ASN A 1 235 ? 9.121 -9.323 -7.566 1.00 85.56 235 ASN A O 1
ATOM 1784 N N . ILE A 1 236 ? 7.906 -9.617 -9.446 1.00 88.94 236 ILE A N 1
ATOM 1785 C CA . ILE A 1 236 ? 7.714 -8.187 -9.722 1.00 88.94 236 ILE A CA 1
ATOM 1786 C C . ILE A 1 236 ? 6.902 -7.547 -8.593 1.00 88.94 236 ILE A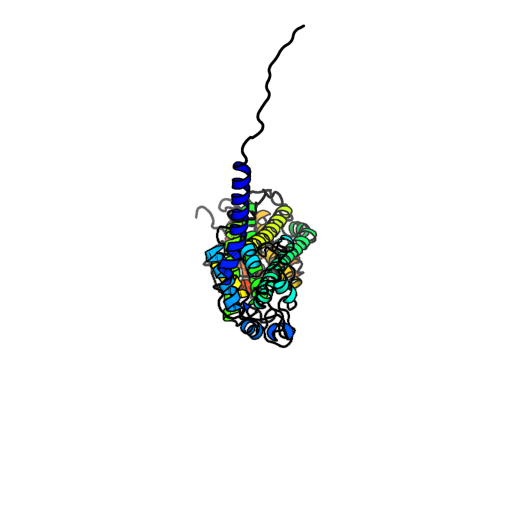 C 1
ATOM 1788 O O . ILE A 1 236 ? 7.342 -6.546 -8.030 1.00 88.94 236 ILE A O 1
ATOM 1792 N N . THR A 1 237 ? 5.778 -8.152 -8.188 1.00 87.00 237 THR A N 1
ATOM 1793 C CA . THR A 1 237 ? 4.954 -7.652 -7.077 1.00 87.00 237 THR A CA 1
ATOM 1794 C C . THR A 1 237 ? 5.777 -7.491 -5.798 1.00 87.00 237 THR A C 1
ATOM 1796 O O . THR A 1 237 ? 5.777 -6.416 -5.204 1.00 87.00 237 THR A O 1
ATOM 1799 N N . TYR A 1 238 ? 6.529 -8.509 -5.370 1.00 84.88 238 TYR A N 1
ATOM 1800 C CA . TYR A 1 238 ? 7.322 -8.412 -4.139 1.00 84.88 238 TYR A CA 1
ATOM 1801 C C . TYR A 1 238 ? 8.475 -7.417 -4.233 1.00 84.88 238 TYR A C 1
ATOM 1803 O O . TYR A 1 238 ? 8.740 -6.715 -3.257 1.00 84.88 238 TYR A O 1
ATOM 1811 N N . ALA A 1 239 ? 9.138 -7.312 -5.384 1.00 89.50 239 ALA A N 1
ATOM 1812 C CA . ALA A 1 239 ? 10.175 -6.308 -5.587 1.00 89.50 239 ALA A CA 1
ATOM 1813 C C . ALA A 1 239 ? 9.599 -4.882 -5.519 1.00 89.50 239 ALA A C 1
ATOM 1815 O O . ALA A 1 239 ? 10.176 -4.028 -4.845 1.00 89.50 239 ALA A O 1
ATOM 1816 N N . SER A 1 240 ? 8.424 -4.641 -6.110 1.00 91.12 240 SER A N 1
ATOM 1817 C CA . SER A 1 240 ? 7.715 -3.362 -5.990 1.00 91.12 240 SER A CA 1
ATOM 1818 C C . SER A 1 240 ? 7.327 -3.042 -4.545 1.00 91.12 240 SER A C 1
ATOM 1820 O O . SER A 1 240 ? 7.492 -1.905 -4.111 1.00 91.12 240 SER A O 1
ATOM 1822 N N . LEU A 1 241 ? 6.877 -4.028 -3.761 1.00 86.94 241 LEU A N 1
ATOM 1823 C CA . LEU A 1 241 ? 6.506 -3.826 -2.350 1.00 86.94 241 LEU A CA 1
ATOM 1824 C C . LEU A 1 241 ? 7.718 -3.616 -1.436 1.00 86.94 241 LEU A C 1
ATOM 1826 O O . LEU A 1 241 ? 7.664 -2.824 -0.488 1.00 86.94 241 LEU A O 1
ATOM 1830 N N . ALA A 1 242 ? 8.839 -4.266 -1.743 1.00 87.50 242 ALA A N 1
ATOM 1831 C CA . ALA A 1 242 ? 10.114 -3.974 -1.102 1.00 87.50 242 ALA A CA 1
ATOM 1832 C C . ALA A 1 242 ? 10.570 -2.537 -1.409 1.00 87.50 242 ALA A C 1
ATOM 1834 O O . ALA A 1 242 ? 11.024 -1.833 -0.505 1.00 87.50 242 ALA A O 1
ATOM 1835 N N . LEU A 1 243 ? 10.375 -2.068 -2.645 1.00 91.19 243 LEU A N 1
ATOM 1836 C CA . LEU A 1 243 ? 10.659 -0.685 -3.016 1.00 91.19 243 LEU A CA 1
ATOM 1837 C C . LEU A 1 243 ? 9.739 0.299 -2.275 1.00 91.19 243 LEU A C 1
ATOM 1839 O O . LEU A 1 243 ? 10.247 1.237 -1.668 1.00 91.19 243 LEU A O 1
ATOM 1843 N N . THR A 1 244 ? 8.422 0.048 -2.212 1.00 90.62 244 THR A N 1
ATOM 1844 C CA . THR A 1 244 ? 7.489 0.845 -1.387 1.00 90.62 244 THR A CA 1
ATOM 1845 C C . THR A 1 244 ? 7.979 0.920 0.059 1.00 90.62 244 THR A C 1
ATOM 1847 O O . THR A 1 244 ? 8.023 1.998 0.645 1.00 90.62 244 THR A O 1
ATOM 1850 N N . THR A 1 245 ? 8.409 -0.209 0.631 1.00 86.62 245 THR A N 1
ATOM 1851 C CA . THR A 1 245 ? 8.939 -0.272 2.000 1.00 86.62 245 THR A CA 1
ATOM 1852 C C . THR A 1 245 ? 10.129 0.659 2.201 1.00 86.62 245 THR A C 1
ATOM 1854 O O . THR A 1 245 ? 10.158 1.400 3.184 1.00 86.62 245 THR A O 1
ATOM 1857 N N . ALA A 1 246 ? 11.090 0.633 1.277 1.00 88.06 246 ALA A N 1
ATOM 1858 C CA . ALA A 1 246 ? 12.262 1.495 1.326 1.00 88.06 246 ALA A CA 1
ATOM 1859 C C . ALA A 1 246 ? 11.881 2.979 1.180 1.00 88.06 246 ALA A C 1
ATOM 1861 O O . ALA A 1 246 ? 12.368 3.815 1.944 1.00 88.06 246 ALA A O 1
ATOM 1862 N N . SER A 1 247 ? 10.967 3.305 0.261 1.00 90.69 247 SER A N 1
ATOM 1863 C CA . SER A 1 247 ? 10.489 4.673 0.035 1.00 90.69 247 SER A CA 1
ATOM 1864 C C . SER A 1 247 ? 9.738 5.234 1.239 1.00 90.69 247 SER A C 1
ATOM 1866 O O . SER A 1 247 ? 9.932 6.401 1.576 1.00 90.69 247 SER A O 1
ATOM 1868 N N . VAL A 1 248 ? 8.940 4.421 1.938 1.00 88.38 248 VAL A N 1
ATOM 1869 C CA . VAL A 1 248 ? 8.289 4.819 3.195 1.00 88.38 248 VAL A CA 1
ATOM 1870 C C . VAL A 1 248 ? 9.335 5.194 4.243 1.00 88.38 248 VAL A C 1
ATOM 1872 O O . VAL A 1 248 ? 9.284 6.301 4.781 1.00 88.38 248 VAL A O 1
ATOM 1875 N N . SER A 1 249 ? 10.311 4.314 4.498 1.00 86.06 249 SER A N 1
ATOM 1876 C CA . SER A 1 249 ? 11.381 4.574 5.470 1.00 86.06 249 SER A CA 1
ATOM 1877 C C . SER A 1 249 ? 12.152 5.848 5.122 1.00 86.06 249 SER A C 1
ATOM 1879 O O . SER A 1 249 ? 12.283 6.734 5.962 1.00 86.06 249 SER A O 1
ATOM 1881 N N . ALA A 1 250 ? 12.564 6.009 3.862 1.00 86.50 250 ALA A N 1
ATOM 1882 C CA . ALA A 1 250 ? 13.282 7.202 3.418 1.00 86.50 250 ALA A CA 1
ATOM 1883 C C . ALA A 1 250 ? 12.438 8.489 3.506 1.00 86.50 250 ALA A C 1
ATOM 1885 O O . ALA A 1 250 ? 12.959 9.578 3.765 1.00 86.50 250 ALA A O 1
ATOM 1886 N N . THR A 1 251 ? 11.123 8.387 3.298 1.00 86.62 251 THR A N 1
ATOM 1887 C CA . THR A 1 251 ? 10.194 9.521 3.415 1.00 86.62 251 THR A CA 1
ATOM 1888 C C . THR A 1 251 ? 10.003 9.942 4.868 1.00 86.62 251 THR A C 1
ATOM 1890 O O . THR A 1 251 ? 10.056 11.135 5.165 1.00 86.62 251 THR A O 1
ATOM 1893 N N . ILE A 1 252 ? 9.845 8.982 5.783 1.00 82.62 252 ILE A N 1
ATOM 1894 C CA . ILE A 1 252 ? 9.657 9.235 7.219 1.00 82.62 252 ILE A CA 1
ATOM 1895 C C . ILE A 1 252 ? 10.943 9.744 7.884 1.00 82.62 252 ILE A C 1
ATOM 1897 O O . ILE A 1 252 ? 10.877 10.636 8.733 1.00 82.62 252 ILE A O 1
ATOM 1901 N N . ASP A 1 253 ? 12.100 9.207 7.492 1.00 82.88 253 ASP A N 1
ATOM 1902 C CA . ASP A 1 253 ? 13.404 9.574 8.058 1.00 82.88 253 ASP A CA 1
ATOM 1903 C C . ASP A 1 253 ? 13.983 10.860 7.439 1.00 82.88 253 ASP A C 1
ATOM 1905 O O . ASP A 1 253 ? 14.992 11.387 7.910 1.00 82.88 253 ASP A O 1
ATOM 1909 N N . GLY A 1 254 ? 13.340 11.393 6.393 1.00 81.00 254 GLY A N 1
ATOM 1910 C CA . GLY A 1 254 ? 13.752 12.618 5.705 1.00 81.00 254 GLY A CA 1
ATOM 1911 C C . GLY A 1 254 ? 14.968 12.453 4.786 1.00 81.00 254 GLY A C 1
ATOM 1912 O O . GLY A 1 254 ? 15.558 13.453 4.380 1.00 81.00 254 GLY A O 1
ATOM 1913 N N . SER A 1 255 ? 15.350 11.219 4.449 1.00 82.19 255 SER A N 1
ATOM 1914 C CA . SER A 1 255 ? 16.469 10.908 3.545 1.00 82.19 255 SER A CA 1
ATOM 1915 C C . SER A 1 255 ? 16.068 10.807 2.067 1.00 82.19 255 SER A C 1
ATOM 1917 O O . SER A 1 255 ? 16.936 10.711 1.202 1.00 82.19 255 SER A O 1
ATOM 1919 N N . SER A 1 256 ? 14.770 10.840 1.765 1.00 86.06 256 SER A N 1
ATOM 1920 C CA . SER A 1 256 ? 14.224 10.859 0.400 1.00 86.06 256 SER A CA 1
ATOM 1921 C C . SER A 1 256 ? 14.314 12.235 -0.282 1.00 86.06 256 SER A C 1
ATOM 1923 O O . SER A 1 256 ? 14.559 13.258 0.361 1.00 86.06 256 SER A O 1
ATOM 1925 N N . LYS A 1 257 ? 14.083 12.263 -1.605 1.00 81.88 257 LYS A N 1
ATOM 1926 C CA . LYS A 1 257 ? 14.096 13.492 -2.417 1.00 81.88 257 LYS A CA 1
ATOM 1927 C C . LYS A 1 257 ? 12.939 14.425 -2.064 1.00 81.88 257 LYS A C 1
ATOM 1929 O O . LYS A 1 257 ? 13.168 15.613 -1.840 1.00 81.88 257 LYS A O 1
ATOM 1934 N N . LYS A 1 258 ? 11.708 13.906 -2.013 1.00 83.88 258 LYS A N 1
ATOM 1935 C CA . LYS A 1 258 ? 10.538 14.654 -1.540 1.00 83.88 258 LYS A CA 1
ATOM 1936 C C . LYS A 1 258 ? 10.286 14.300 -0.078 1.00 83.88 258 LYS A C 1
ATOM 1938 O O . LYS A 1 258 ? 9.918 13.179 0.250 1.00 83.88 258 LYS A O 1
ATOM 1943 N N . GLN A 1 259 ? 10.506 15.258 0.816 1.00 80.00 259 GLN A N 1
ATOM 1944 C CA . GLN A 1 259 ? 10.324 15.037 2.248 1.00 80.00 259 GLN A CA 1
ATOM 1945 C C . GLN A 1 259 ? 8.862 15.214 2.650 1.00 80.00 259 GLN A C 1
ATOM 1947 O O . GLN A 1 259 ? 8.231 16.219 2.318 1.00 80.00 259 GLN A O 1
ATOM 1952 N N . TRP A 1 260 ? 8.357 14.288 3.460 1.00 81.69 260 TRP A N 1
ATOM 1953 C CA . TRP A 1 260 ? 7.116 14.495 4.192 1.00 81.69 260 TRP A CA 1
ATOM 1954 C C . TRP A 1 260 ? 7.434 15.084 5.566 1.00 81.69 260 TRP A C 1
ATOM 1956 O O . TRP A 1 260 ? 8.173 14.497 6.356 1.00 81.69 260 TRP A O 1
ATOM 1966 N N . THR A 1 261 ? 6.878 16.258 5.865 1.00 71.38 261 THR A N 1
ATOM 1967 C CA . THR A 1 261 ? 7.033 16.894 7.178 1.00 71.38 261 THR A CA 1
ATOM 1968 C C . THR A 1 261 ? 5.673 17.012 7.857 1.00 71.38 261 THR A C 1
ATOM 1970 O O . THR A 1 261 ? 4.844 17.823 7.440 1.00 71.38 261 THR A O 1
ATOM 1973 N N . PRO A 1 262 ? 5.408 16.235 8.923 1.00 64.69 262 PRO A N 1
ATOM 1974 C CA . PRO A 1 262 ? 4.173 16.398 9.666 1.00 64.69 262 PRO A CA 1
ATOM 1975 C C . PRO A 1 262 ? 4.187 17.753 10.377 1.00 64.69 262 PRO A C 1
ATOM 1977 O O . PRO A 1 262 ? 5.004 17.997 11.267 1.00 64.69 262 PRO A O 1
ATOM 1980 N N . LYS A 1 263 ? 3.271 18.652 10.004 1.00 64.62 263 LYS A N 1
ATOM 1981 C CA . LYS A 1 263 ? 3.022 19.884 10.778 1.00 64.62 263 LYS A CA 1
ATOM 1982 C C . LYS A 1 263 ? 2.399 19.517 12.132 1.00 64.62 263 LYS A C 1
ATOM 1984 O O . LYS A 1 263 ? 1.769 18.462 12.229 1.00 64.62 263 LYS A O 1
ATOM 1989 N N . SER A 1 264 ? 2.524 20.361 13.166 1.00 58.19 264 SER A N 1
ATOM 1990 C CA . SER A 1 264 ? 1.769 20.128 14.407 1.00 58.19 264 SER A CA 1
ATOM 1991 C C . SER A 1 264 ? 0.274 20.184 14.088 1.00 58.19 264 SER A C 1
ATOM 1993 O O . SER A 1 264 ? -0.270 21.228 13.734 1.00 58.19 264 SER A O 1
ATOM 1995 N N . GLN A 1 265 ? -0.381 19.027 14.127 1.00 58.03 265 GLN A N 1
ATOM 1996 C CA . GLN A 1 265 ? -1.791 18.924 13.789 1.00 58.03 265 GLN A CA 1
ATOM 1997 C C . GLN A 1 265 ? -2.613 19.276 15.023 1.00 58.03 265 GLN A C 1
ATOM 1999 O O . GLN A 1 265 ? -2.531 18.604 16.049 1.00 58.03 265 GLN A O 1
ATOM 2004 N N . THR A 1 266 ? -3.378 20.362 14.947 1.00 59.16 266 THR A N 1
ATOM 2005 C CA . THR A 1 266 ? -4.296 20.776 16.018 1.00 59.16 266 THR A CA 1
ATOM 2006 C C . THR A 1 266 ? -5.711 20.235 15.817 1.00 59.16 266 THR A C 1
ATOM 2008 O O . THR A 1 266 ? -6.507 20.302 16.751 1.00 59.16 266 THR A O 1
ATOM 2011 N N . THR A 1 267 ? -6.016 19.676 14.638 1.00 66.69 267 THR A N 1
ATOM 2012 C CA . THR A 1 267 ? -7.312 19.074 14.294 1.00 66.69 267 THR A CA 1
ATOM 2013 C C . THR A 1 267 ? -7.142 17.744 13.558 1.00 66.69 267 THR A C 1
ATOM 2015 O O . THR A 1 267 ? -6.135 17.501 12.883 1.00 66.69 267 THR A O 1
ATOM 2018 N N . PHE A 1 268 ? -8.156 16.884 13.658 1.00 69.25 268 PHE A N 1
ATOM 2019 C CA . PHE A 1 268 ? -8.216 15.637 12.904 1.00 69.25 268 PHE A CA 1
ATOM 2020 C C . PHE A 1 268 ? -8.376 15.902 11.392 1.00 69.25 268 PHE A C 1
ATOM 2022 O O . PHE A 1 268 ? -7.656 15.321 10.587 1.00 69.25 268 PHE A O 1
ATOM 2029 N N . SER A 1 269 ? -9.189 16.879 10.984 1.00 67.62 269 SER A N 1
ATOM 2030 C CA . SER A 1 269 ? -9.279 17.306 9.576 1.00 67.62 269 SER A CA 1
ATOM 2031 C C . SER A 1 269 ? -7.931 17.631 8.907 1.00 67.62 269 SER A C 1
ATOM 2033 O O . SER A 1 269 ? -7.648 17.180 7.798 1.00 67.62 269 SER A O 1
ATOM 2035 N N . SER A 1 270 ? -7.057 18.364 9.602 1.00 70.56 270 SER A N 1
ATOM 2036 C CA . SER A 1 270 ? -5.719 18.703 9.106 1.00 70.56 270 SER A CA 1
ATOM 2037 C C . SER A 1 270 ? -4.797 17.468 9.070 1.00 70.56 270 SER A C 1
ATOM 2039 O O . SER A 1 270 ? -3.971 17.324 8.167 1.00 70.56 270 SER A O 1
ATOM 2041 N N . THR A 1 271 ? -4.993 16.536 10.009 1.00 72.75 271 THR A N 1
ATOM 2042 C CA . THR A 1 271 ? -4.279 15.249 10.119 1.00 72.75 271 THR A CA 1
ATOM 2043 C C . THR A 1 271 ? -4.540 14.365 8.898 1.00 72.75 271 THR A C 1
ATOM 2045 O O . THR A 1 271 ? -3.596 13.834 8.315 1.00 72.75 271 THR A O 1
ATOM 2048 N N . VAL A 1 272 ? -5.796 14.264 8.456 1.00 78.31 272 VAL A N 1
ATOM 2049 C CA . VAL A 1 272 ? -6.190 13.457 7.290 1.00 78.31 272 VAL A CA 1
ATOM 2050 C C . VAL A 1 272 ? -5.496 13.929 6.014 1.00 78.31 272 VAL A C 1
ATOM 2052 O O . VAL A 1 272 ? -4.857 13.129 5.332 1.00 78.31 272 VAL A O 1
ATOM 2055 N N . GLY A 1 273 ? -5.527 15.235 5.734 1.00 80.12 273 GLY A N 1
ATOM 2056 C CA . GLY A 1 273 ? -4.869 15.793 4.549 1.00 80.12 273 GLY A CA 1
ATOM 2057 C C . GLY A 1 273 ? -3.353 15.548 4.525 1.00 80.12 273 GLY A C 1
ATOM 2058 O O . GLY A 1 273 ? -2.778 15.325 3.461 1.00 80.12 273 GLY A O 1
ATOM 2059 N N . GLN A 1 274 ? -2.690 15.534 5.688 1.00 82.56 274 GLN A N 1
ATOM 2060 C CA . GLN A 1 274 ? -1.261 15.208 5.761 1.00 82.56 274 GLN A CA 1
ATOM 2061 C C . GLN A 1 274 ? -0.951 13.747 5.449 1.00 82.56 274 GLN A C 1
ATOM 2063 O O . GLN A 1 274 ? 0.121 13.481 4.910 1.00 82.56 274 GLN A O 1
ATOM 2068 N N . VAL A 1 275 ? -1.841 12.812 5.784 1.00 86.56 275 VAL A N 1
ATOM 2069 C CA . VAL A 1 275 ? -1.607 11.396 5.480 1.00 86.56 275 VAL A CA 1
ATOM 2070 C C . VAL A 1 275 ? -1.735 11.127 3.995 1.00 86.56 275 VAL A C 1
ATOM 2072 O O . VAL A 1 275 ? -0.812 10.556 3.429 1.00 86.56 275 VAL A O 1
ATOM 2075 N N . PHE A 1 276 ? -2.792 11.614 3.347 1.00 89.31 276 PHE A N 1
ATOM 2076 C CA . PHE A 1 276 ? -2.934 11.472 1.896 1.00 89.31 276 PHE A CA 1
ATOM 2077 C C . PHE A 1 276 ? -1.795 12.155 1.133 1.00 89.31 276 PHE A C 1
ATOM 2079 O O . PHE A 1 276 ? -1.207 11.558 0.234 1.00 89.31 276 PHE A O 1
ATOM 2086 N N . SER A 1 277 ? -1.401 13.364 1.551 1.00 88.81 277 SER A N 1
ATOM 2087 C CA . SER A 1 277 ? -0.215 14.033 1.002 1.00 88.81 277 SER A CA 1
ATOM 2088 C C . SER A 1 277 ? 1.058 13.205 1.201 1.00 88.81 277 SER A C 1
ATOM 2090 O O . SER A 1 277 ? 1.901 13.151 0.306 1.00 88.81 277 SER A O 1
ATOM 2092 N N . GLY A 1 278 ? 1.201 12.540 2.348 1.00 90.62 278 GLY A N 1
ATOM 2093 C CA . GLY A 1 278 ? 2.324 11.651 2.611 1.00 90.62 278 GLY A CA 1
ATOM 2094 C C . GLY A 1 278 ? 2.299 10.377 1.765 1.00 90.62 278 GLY A C 1
ATOM 2095 O O . GLY A 1 278 ? 3.335 10.014 1.220 1.00 90.62 278 GLY A O 1
ATOM 2096 N N . TRP A 1 279 ? 1.141 9.736 1.584 1.00 93.62 279 TRP A N 1
ATOM 2097 C CA . TRP A 1 279 ? 0.988 8.585 0.688 1.00 93.62 279 TRP A CA 1
ATOM 2098 C C . TRP A 1 279 ? 1.367 8.952 -0.749 1.00 93.62 279 TRP A C 1
ATOM 2100 O O . TRP A 1 279 ? 2.187 8.267 -1.353 1.00 93.62 279 TRP A O 1
ATOM 2110 N N . ALA A 1 280 ? 0.866 10.080 -1.256 1.00 93.06 280 ALA A N 1
ATOM 2111 C CA . ALA A 1 280 ? 1.228 10.596 -2.573 1.00 93.06 280 ALA A CA 1
ATOM 2112 C C . ALA A 1 280 ? 2.739 10.869 -2.704 1.00 93.06 280 ALA A C 1
ATOM 2114 O O . ALA A 1 280 ? 3.361 10.462 -3.682 1.00 93.06 280 ALA A O 1
ATOM 2115 N N . THR A 1 281 ? 3.352 11.474 -1.680 1.00 93.44 281 THR A N 1
ATOM 2116 C CA . THR A 1 281 ? 4.807 11.723 -1.636 1.00 93.44 281 THR A CA 1
ATOM 2117 C C . THR A 1 281 ? 5.610 10.419 -1.677 1.00 93.44 281 THR A C 1
ATOM 2119 O O . THR A 1 281 ? 6.654 10.341 -2.321 1.00 93.44 281 THR A O 1
ATOM 2122 N N . ILE A 1 282 ? 5.133 9.372 -0.998 1.00 94.25 282 ILE A N 1
ATOM 2123 C CA . ILE A 1 282 ? 5.784 8.057 -0.995 1.00 94.25 282 ILE A CA 1
ATOM 2124 C C . ILE A 1 282 ? 5.728 7.423 -2.385 1.00 94.25 282 ILE A C 1
ATOM 2126 O O . ILE A 1 282 ? 6.742 6.886 -2.819 1.00 94.25 282 ILE A O 1
ATOM 2130 N N . VAL A 1 283 ? 4.599 7.523 -3.094 1.00 95.31 283 VAL A N 1
ATOM 2131 C CA . VAL A 1 283 ? 4.462 7.034 -4.479 1.00 95.31 283 VAL A CA 1
ATOM 2132 C C . VAL A 1 283 ? 5.414 7.778 -5.422 1.00 95.31 283 VAL A C 1
ATOM 2134 O O . VAL A 1 283 ? 6.117 7.144 -6.205 1.00 95.31 283 VAL A O 1
ATOM 2137 N N . GLU A 1 284 ? 5.521 9.103 -5.294 1.00 95.25 284 GLU A N 1
ATOM 2138 C CA . GLU A 1 284 ? 6.487 9.905 -6.060 1.00 95.25 284 GLU A CA 1
ATOM 2139 C C . GLU A 1 284 ? 7.937 9.492 -5.775 1.00 95.25 284 GLU A C 1
ATOM 2141 O O . GLU A 1 284 ? 8.729 9.304 -6.697 1.00 95.25 284 GLU A O 1
ATOM 2146 N N . ASN A 1 285 ? 8.295 9.324 -4.499 1.00 95.44 285 ASN A N 1
ATOM 2147 C CA . ASN A 1 285 ? 9.627 8.864 -4.111 1.00 95.44 285 ASN A CA 1
ATOM 2148 C C . ASN A 1 285 ? 9.896 7.433 -4.585 1.00 95.44 285 ASN A C 1
ATOM 2150 O O . ASN A 1 285 ? 11.028 7.118 -4.935 1.00 95.44 285 ASN A O 1
ATOM 2154 N N . GLN A 1 286 ? 8.880 6.570 -4.604 1.00 95.62 286 GLN A N 1
ATOM 2155 C CA . GLN A 1 286 ? 8.995 5.208 -5.105 1.00 95.62 286 GLN A CA 1
ATOM 2156 C C . GLN A 1 286 ? 9.330 5.188 -6.594 1.00 95.62 286 GLN A C 1
ATOM 2158 O O . GLN A 1 286 ? 10.284 4.514 -6.981 1.00 95.62 286 GLN A O 1
ATOM 2163 N N . LEU A 1 287 ? 8.604 5.956 -7.411 1.00 96.81 287 LEU A N 1
ATOM 2164 C CA . LEU A 1 287 ? 8.904 6.095 -8.835 1.00 96.81 287 LEU A CA 1
ATOM 2165 C C . LEU A 1 287 ? 10.298 6.696 -9.050 1.00 96.81 287 LEU A C 1
ATOM 2167 O O . LEU A 1 287 ? 11.079 6.183 -9.846 1.00 96.81 287 LEU A O 1
ATOM 2171 N N . TYR A 1 288 ? 10.648 7.734 -8.289 1.00 95.69 288 TYR A N 1
ATOM 2172 C CA . TYR A 1 288 ? 11.971 8.342 -8.377 1.00 95.69 288 TYR A CA 1
ATOM 2173 C C . TYR A 1 288 ? 13.092 7.339 -8.072 1.00 95.69 288 TYR A C 1
ATOM 2175 O O . TYR A 1 288 ? 14.081 7.286 -8.798 1.00 95.69 288 TYR A O 1
ATOM 2183 N N . THR A 1 289 ? 12.937 6.515 -7.030 1.00 96.12 289 THR A N 1
ATOM 2184 C CA . THR A 1 289 ? 13.907 5.460 -6.706 1.00 96.12 289 THR A CA 1
ATOM 2185 C C . THR A 1 289 ? 13.930 4.366 -7.772 1.00 96.12 289 THR A C 1
ATOM 2187 O O . THR A 1 289 ? 15.010 3.907 -8.124 1.00 96.12 289 THR A O 1
ATOM 2190 N N . LEU A 1 290 ? 12.788 3.982 -8.353 1.00 97.62 290 LEU A N 1
ATOM 2191 C CA . LEU A 1 290 ? 12.742 3.010 -9.455 1.00 97.62 290 LEU A CA 1
ATOM 2192 C C . LEU A 1 290 ? 13.578 3.456 -10.671 1.00 97.62 290 LEU A C 1
ATOM 2194 O O . LEU A 1 290 ? 14.090 2.617 -11.405 1.00 97.62 290 LEU A O 1
ATOM 2198 N N . PHE A 1 291 ? 13.756 4.764 -10.854 1.00 97.00 291 PHE A N 1
ATOM 2199 C CA . PHE A 1 291 ? 14.547 5.370 -11.926 1.00 97.00 291 PHE A CA 1
ATOM 2200 C C . PHE A 1 291 ? 15.871 5.983 -11.437 1.00 97.00 291 PHE A C 1
ATOM 2202 O O . PHE A 1 291 ? 16.425 6.862 -12.092 1.00 97.00 291 PHE A O 1
ATOM 2209 N N . ASP A 1 292 ? 16.421 5.526 -10.307 1.00 94.69 292 ASP A N 1
ATOM 2210 C CA . ASP A 1 292 ? 17.697 6.037 -9.781 1.00 94.69 292 ASP A CA 1
ATOM 2211 C C . ASP A 1 292 ? 18.946 5.396 -10.415 1.00 94.69 292 ASP A C 1
ATOM 2213 O O . ASP A 1 292 ? 20.060 5.885 -10.222 1.00 94.69 292 ASP A O 1
ATOM 2217 N N . GLY A 1 293 ? 18.762 4.322 -11.188 1.00 95.88 293 GLY A N 1
ATOM 2218 C CA . GLY A 1 293 ? 19.840 3.586 -11.847 1.00 95.88 293 GLY A CA 1
ATOM 2219 C C . GLY A 1 293 ? 20.615 2.628 -10.938 1.00 95.88 293 GLY A C 1
ATOM 2220 O O . GLY A 1 293 ? 21.620 2.069 -11.380 1.00 95.88 293 GLY A O 1
ATOM 2221 N N . SER A 1 294 ? 20.172 2.405 -9.697 1.00 95.69 294 SER A N 1
ATOM 2222 C CA . SER A 1 294 ? 20.746 1.383 -8.819 1.00 95.69 294 SER A CA 1
ATOM 2223 C C . SER A 1 294 ? 20.521 -0.026 -9.380 1.00 95.69 294 SER A C 1
ATOM 2225 O O . SER A 1 294 ? 19.574 -0.275 -10.127 1.00 95.69 294 SER A O 1
ATOM 2227 N N . GLU A 1 295 ? 21.367 -0.987 -8.996 1.00 95.38 295 GLU A N 1
ATOM 2228 C CA . GLU A 1 295 ? 21.270 -2.374 -9.480 1.00 95.38 295 GLU A CA 1
ATOM 2229 C C . GLU A 1 295 ? 19.880 -2.988 -9.226 1.00 95.38 295 GLU A C 1
ATOM 2231 O O . GLU A 1 295 ? 19.316 -3.655 -10.096 1.00 95.38 295 GLU A O 1
ATOM 2236 N N . ALA A 1 296 ? 19.300 -2.728 -8.049 1.00 94.38 296 ALA A N 1
ATOM 2237 C CA . ALA A 1 296 ? 17.970 -3.212 -7.693 1.00 94.38 296 ALA A CA 1
ATOM 2238 C C . ALA A 1 296 ? 16.881 -2.594 -8.584 1.00 94.38 296 ALA A C 1
ATOM 2240 O O . ALA A 1 296 ? 16.027 -3.322 -9.095 1.00 94.38 296 ALA A O 1
ATOM 2241 N N . SER A 1 297 ? 16.946 -1.281 -8.809 1.00 96.44 297 SER A N 1
ATOM 2242 C CA . SER A 1 297 ? 16.012 -0.541 -9.660 1.00 96.44 297 SER A CA 1
ATOM 2243 C C . SER A 1 297 ? 16.102 -0.972 -11.122 1.00 96.44 297 SER A C 1
ATOM 2245 O O . SER A 1 297 ? 15.090 -1.310 -11.731 1.00 96.44 297 SER A O 1
ATOM 2247 N N . VAL A 1 298 ? 17.316 -1.085 -11.667 1.00 96.81 298 VAL A N 1
ATOM 2248 C CA . VAL A 1 298 ? 17.564 -1.567 -13.034 1.00 96.81 298 VAL A CA 1
ATOM 2249 C C . VAL A 1 298 ? 17.041 -2.988 -13.234 1.00 96.81 298 VAL A C 1
ATOM 2251 O O . VAL A 1 298 ? 16.418 -3.286 -14.256 1.00 96.81 298 VAL A O 1
ATOM 2254 N N . LYS A 1 299 ? 17.260 -3.876 -12.258 1.00 96.75 299 LYS A N 1
ATOM 2255 C CA . LYS A 1 299 ? 16.745 -5.247 -12.303 1.00 96.75 299 LYS A CA 1
ATOM 2256 C C . LYS A 1 299 ? 15.217 -5.280 -12.266 1.00 96.75 299 LYS A C 1
ATOM 2258 O O . LYS A 1 299 ? 14.616 -6.076 -12.991 1.00 96.75 299 LYS A O 1
ATOM 2263 N N . LEU A 1 300 ? 14.594 -4.443 -11.437 1.00 95.81 300 LEU A N 1
ATOM 2264 C CA . LEU A 1 300 ? 13.139 -4.350 -11.345 1.00 95.81 300 LEU A CA 1
ATOM 2265 C C . LEU A 1 300 ? 12.532 -3.801 -12.642 1.00 95.81 300 LEU A C 1
ATOM 2267 O O . LEU A 1 300 ? 11.653 -4.453 -13.198 1.00 95.81 300 LEU A O 1
ATOM 2271 N N . LEU A 1 301 ? 13.062 -2.695 -13.176 1.00 97.50 301 LEU A N 1
ATOM 2272 C CA . LEU A 1 301 ? 12.674 -2.149 -14.481 1.00 97.50 301 LEU A CA 1
ATOM 2273 C C . LEU A 1 301 ? 12.806 -3.202 -15.586 1.00 97.50 301 LEU A C 1
ATOM 2275 O O . LEU A 1 301 ? 11.851 -3.462 -16.310 1.00 97.50 301 LEU A O 1
ATOM 2279 N N . GLY A 1 302 ? 13.957 -3.874 -15.673 1.00 96.56 302 GLY A N 1
ATOM 2280 C CA . GLY A 1 302 ? 14.168 -4.941 -16.651 1.00 96.56 302 GLY A CA 1
ATOM 2281 C C . GLY A 1 302 ? 13.146 -6.073 -16.519 1.00 96.56 302 GLY A C 1
ATOM 2282 O O . GLY A 1 302 ? 12.627 -6.543 -17.523 1.00 96.56 302 GLY A O 1
ATOM 2283 N N . SER A 1 303 ? 12.797 -6.469 -15.291 1.00 94.06 303 SER A N 1
ATOM 2284 C CA . SER A 1 303 ? 11.795 -7.518 -15.040 1.00 94.06 303 SER A CA 1
ATOM 2285 C C . SER A 1 303 ? 10.378 -7.078 -15.425 1.00 94.06 303 SER A C 1
ATOM 2287 O O . SER A 1 303 ? 9.616 -7.877 -15.964 1.00 94.06 303 SER A O 1
ATOM 2289 N N . MET A 1 304 ? 10.029 -5.812 -15.171 1.00 92.81 304 MET A N 1
ATOM 2290 C CA . MET A 1 304 ? 8.743 -5.235 -15.568 1.00 92.81 304 MET A CA 1
ATOM 2291 C C . MET A 1 304 ? 8.588 -5.201 -17.091 1.00 92.81 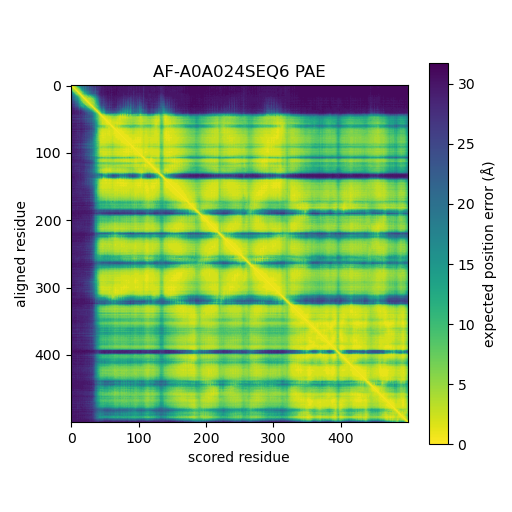304 MET A C 1
ATOM 2293 O O . MET A 1 304 ? 7.525 -5.550 -17.586 1.00 92.81 304 MET A O 1
ATOM 2297 N N . MET A 1 305 ? 9.638 -4.825 -17.829 1.00 94.19 305 MET A N 1
ATOM 2298 C CA . MET A 1 305 ? 9.580 -4.661 -19.289 1.00 94.19 305 MET A CA 1
ATOM 2299 C C . MET A 1 305 ? 9.799 -5.958 -20.081 1.00 94.19 305 MET A C 1
ATOM 2301 O O . MET A 1 305 ? 9.353 -6.044 -21.225 1.00 94.19 305 MET A O 1
ATOM 2305 N N . ALA A 1 306 ? 10.493 -6.943 -19.498 1.00 93.06 306 ALA A N 1
ATOM 2306 C CA . ALA A 1 306 ? 10.894 -8.181 -20.169 1.00 93.06 306 ALA A CA 1
ATOM 2307 C C . ALA A 1 306 ? 9.745 -8.829 -20.951 1.00 93.06 306 ALA A C 1
ATOM 2309 O O . ALA A 1 306 ? 8.588 -8.755 -20.551 1.00 93.06 306 ALA A O 1
ATOM 2310 N N . ASN A 1 307 ? 10.059 -9.470 -22.081 1.00 91.62 307 ASN A N 1
ATOM 2311 C CA . ASN A 1 307 ? 9.071 -10.107 -22.962 1.00 91.62 307 ASN A CA 1
ATOM 2312 C C . ASN A 1 307 ? 7.922 -9.182 -23.409 1.00 91.62 307 ASN A C 1
ATOM 2314 O O . ASN A 1 307 ? 6.861 -9.662 -23.818 1.00 91.62 307 ASN A O 1
ATOM 2318 N N . GLY A 1 308 ? 8.103 -7.863 -23.321 1.00 89.44 308 GLY A N 1
ATOM 2319 C CA . GLY A 1 308 ? 7.083 -6.903 -23.701 1.00 89.44 308 GLY A CA 1
ATOM 2320 C C . GLY A 1 308 ? 5.847 -6.928 -22.808 1.00 89.44 308 GLY A C 1
ATOM 2321 O O . GLY A 1 308 ? 4.755 -6.660 -23.306 1.00 89.44 308 GLY A O 1
ATOM 2322 N N . HIS A 1 309 ? 5.974 -7.277 -21.520 1.00 88.00 309 HIS A N 1
ATOM 2323 C CA . HIS A 1 309 ? 4.818 -7.400 -20.619 1.00 88.00 309 HIS A CA 1
ATOM 2324 C C . HIS A 1 309 ? 3.908 -6.154 -20.641 1.00 88.00 309 HIS A C 1
ATOM 2326 O O . HIS A 1 309 ? 2.683 -6.285 -20.572 1.00 88.00 309 HIS A O 1
ATOM 2332 N N . LEU A 1 310 ? 4.508 -4.969 -20.795 1.00 88.12 310 LEU A N 1
ATOM 2333 C CA . LEU A 1 310 ? 3.850 -3.660 -20.749 1.00 88.12 310 LEU A CA 1
ATOM 2334 C C . LEU A 1 310 ? 3.530 -3.053 -22.129 1.00 88.12 310 LEU A C 1
ATOM 2336 O O . LEU A 1 310 ? 3.182 -1.882 -22.205 1.00 88.12 310 LEU A O 1
ATOM 2340 N N . LEU A 1 311 ? 3.637 -3.823 -23.214 1.00 86.56 311 LEU A N 1
ATOM 2341 C CA . LEU A 1 311 ? 3.401 -3.334 -24.578 1.00 86.56 311 LEU A CA 1
ATOM 2342 C C . LEU A 1 311 ? 1.992 -3.630 -25.088 1.00 86.56 311 LEU A C 1
ATOM 2344 O O . LEU A 1 311 ? 1.379 -4.624 -24.707 1.00 86.56 311 LEU A O 1
ATOM 2348 N N . ASP A 1 312 ? 1.519 -2.867 -26.064 1.00 80.00 312 ASP A N 1
ATOM 2349 C CA . ASP A 1 312 ? 0.308 -3.222 -26.806 1.00 80.00 312 ASP A CA 1
ATOM 2350 C C . ASP A 1 312 ? 0.579 -4.386 -27.760 1.00 80.00 312 ASP A C 1
ATOM 2352 O O . ASP A 1 312 ? 1.406 -4.287 -28.663 1.00 80.00 312 ASP A O 1
ATOM 2356 N N . CYS A 1 313 ? -0.109 -5.515 -27.601 1.00 79.06 313 CYS A N 1
ATOM 2357 C CA . CYS A 1 313 ? 0.081 -6.677 -28.476 1.00 79.06 313 CYS A CA 1
ATOM 2358 C C . CYS A 1 313 ? -1.210 -7.477 -28.607 1.00 79.06 313 CYS A C 1
ATOM 2360 O O . CYS A 1 313 ? -2.044 -7.475 -27.699 1.00 79.06 313 CYS A O 1
ATOM 2362 N N . ASN A 1 314 ? -1.374 -8.201 -29.718 1.00 77.94 314 ASN A N 1
ATOM 2363 C CA . ASN A 1 314 ? -2.573 -9.011 -29.982 1.00 77.94 314 ASN A CA 1
ATOM 2364 C C . ASN A 1 314 ? -3.897 -8.230 -29.802 1.00 77.94 314 ASN A C 1
ATOM 2366 O O . ASN A 1 314 ? -4.886 -8.780 -29.320 1.00 77.94 314 ASN A O 1
ATOM 2370 N N . GLY A 1 315 ? -3.902 -6.927 -30.113 1.00 69.38 315 GLY A N 1
ATOM 2371 C CA . GLY A 1 315 ? -5.069 -6.055 -29.931 1.00 69.38 315 GLY A CA 1
ATOM 2372 C C . GLY A 1 315 ? -5.467 -5.809 -28.470 1.00 69.38 315 GLY A C 1
ATOM 2373 O O . GLY A 1 315 ? -6.613 -5.457 -28.211 1.00 69.38 315 GLY A O 1
ATOM 2374 N N . THR A 1 316 ? -4.548 -6.012 -27.523 1.00 68.06 316 THR A N 1
ATOM 2375 C CA . THR A 1 316 ? -4.757 -5.743 -26.094 1.00 68.06 316 THR A CA 1
ATOM 2376 C C . THR A 1 316 ? -3.723 -4.737 -25.592 1.00 68.06 316 THR A C 1
ATOM 2378 O O . THR A 1 316 ? -2.540 -4.871 -25.916 1.00 68.06 316 THR A O 1
ATOM 2381 N N . SER A 1 317 ? -4.168 -3.771 -24.788 1.00 68.44 317 SER A N 1
ATOM 2382 C CA . SER A 1 317 ? -3.310 -2.836 -24.055 1.00 68.44 317 SER A CA 1
ATOM 2383 C C . SER A 1 317 ? -3.338 -3.188 -22.567 1.00 68.44 317 SER A C 1
ATOM 2385 O O . SER A 1 317 ? -4.426 -3.403 -22.027 1.00 68.44 317 SER A O 1
ATOM 2387 N N . PRO A 1 318 ? -2.178 -3.302 -21.897 1.00 64.44 318 PRO A N 1
ATOM 2388 C CA . PRO A 1 318 ? -2.120 -3.620 -20.473 1.00 64.44 318 PRO A CA 1
ATOM 2389 C C . PRO A 1 318 ? -2.625 -2.467 -19.595 1.00 64.44 318 PRO A C 1
ATOM 2391 O O . PRO A 1 318 ? -3.050 -2.715 -18.468 1.00 64.44 318 PRO A O 1
ATOM 2394 N N . VAL A 1 319 ? -2.607 -1.230 -20.105 1.00 56.81 319 VAL A N 1
ATOM 2395 C CA . VAL A 1 319 ? -3.031 -0.038 -19.357 1.00 56.81 319 VAL A CA 1
ATOM 2396 C C . VAL A 1 319 ? -4.527 0.239 -19.545 1.00 56.81 319 VAL A C 1
ATOM 2398 O O . VAL A 1 319 ? -5.201 0.597 -18.584 1.00 56.81 319 VAL A O 1
ATOM 2401 N N . ASP A 1 320 ? -5.089 -0.064 -20.723 1.00 55.59 320 ASP A N 1
ATOM 2402 C CA . ASP A 1 320 ? -6.541 0.031 -20.962 1.00 55.59 320 ASP A CA 1
ATOM 2403 C C . ASP A 1 320 ? -7.342 -1.113 -20.308 1.00 55.59 320 ASP A C 1
ATOM 2405 O O . ASP A 1 320 ? -8.561 -1.022 -20.150 1.00 55.59 320 ASP A O 1
ATOM 2409 N N . ALA A 1 321 ? -6.685 -2.228 -19.965 1.00 48.97 321 ALA A N 1
ATOM 2410 C CA . ALA A 1 321 ? -7.352 -3.458 -19.532 1.00 48.97 321 ALA A CA 1
ATOM 2411 C C . ALA A 1 321 ? -7.940 -3.403 -18.112 1.00 48.97 321 ALA A C 1
ATOM 2413 O O . ALA A 1 321 ? -8.680 -4.316 -17.736 1.00 48.97 321 ALA A O 1
ATOM 2414 N N . TYR A 1 322 ? -7.637 -2.375 -17.315 1.00 53.47 322 TYR A N 1
ATOM 2415 C CA . TYR A 1 322 ? -8.088 -2.326 -15.928 1.00 53.47 322 TYR A CA 1
ATOM 2416 C C . TYR A 1 322 ? -8.449 -0.902 -15.490 1.00 53.47 322 TYR A C 1
ATOM 2418 O O . TYR A 1 322 ? -7.596 -0.024 -15.385 1.00 53.47 322 TYR A O 1
ATOM 2426 N N . ASP A 1 323 ? -9.732 -0.684 -15.189 1.00 58.53 323 ASP A N 1
ATOM 2427 C CA . ASP A 1 323 ? -10.200 0.510 -14.482 1.00 58.53 323 ASP A CA 1
ATOM 2428 C C . ASP A 1 323 ? -9.717 0.433 -13.026 1.00 58.53 323 ASP A C 1
ATOM 2430 O O . ASP A 1 323 ? -10.395 -0.087 -12.138 1.00 58.53 323 ASP A O 1
ATOM 2434 N N . PHE A 1 324 ? -8.491 0.910 -12.790 1.00 62.91 324 PHE A N 1
ATOM 2435 C CA . PHE A 1 324 ? -7.888 0.933 -11.458 1.00 62.91 324 PHE A CA 1
ATOM 2436 C C . PHE A 1 324 ? -8.637 1.850 -10.498 1.00 62.91 324 PHE A C 1
ATOM 2438 O O . PHE A 1 324 ? -8.482 1.689 -9.292 1.00 62.91 324 PHE A O 1
ATOM 2445 N N . THR A 1 325 ? -9.419 2.806 -10.998 1.00 61.56 325 THR A N 1
ATOM 2446 C CA . THR A 1 325 ? -9.861 3.942 -10.191 1.00 61.56 325 THR A CA 1
ATOM 2447 C C . THR A 1 325 ? -10.923 3.523 -9.183 1.00 61.56 325 THR A C 1
ATOM 2449 O O . THR A 1 325 ? -10.692 3.619 -7.984 1.00 61.56 325 THR A O 1
ATOM 2452 N N . ASN A 1 326 ? -12.026 2.916 -9.621 1.00 70.75 326 ASN A N 1
ATOM 2453 C CA . ASN A 1 326 ? -13.180 2.706 -8.744 1.00 70.75 326 ASN A CA 1
ATOM 2454 C C . ASN A 1 326 ? -12.951 1.708 -7.595 1.00 70.75 326 ASN A C 1
ATOM 2456 O O . ASN A 1 326 ? -13.416 1.936 -6.478 1.00 70.75 326 ASN A O 1
ATOM 2460 N N . ASP A 1 327 ? -12.289 0.575 -7.840 1.00 78.88 327 ASP A N 1
ATOM 2461 C CA . ASP A 1 327 ? -12.120 -0.451 -6.800 1.00 78.88 327 ASP A CA 1
ATOM 2462 C C . ASP A 1 327 ? -10.911 -0.182 -5.899 1.00 78.88 327 ASP A C 1
ATOM 2464 O O . ASP A 1 327 ? -10.988 -0.423 -4.690 1.00 78.88 327 ASP A O 1
ATOM 2468 N N . LEU A 1 328 ? -9.825 0.382 -6.442 1.00 83.56 328 LEU A N 1
ATOM 2469 C CA . LEU A 1 328 ? -8.696 0.816 -5.620 1.00 83.56 328 LEU A CA 1
ATOM 2470 C C . LEU A 1 328 ? -9.094 1.992 -4.734 1.00 83.56 328 LEU A C 1
ATOM 2472 O O . LEU A 1 328 ? -8.749 1.987 -3.559 1.00 83.56 328 LEU A O 1
ATOM 2476 N N . GLU A 1 329 ? -9.843 2.964 -5.254 1.00 86.19 329 GLU A N 1
ATOM 2477 C CA . GLU A 1 329 ? -10.310 4.111 -4.477 1.00 86.19 329 GLU A CA 1
ATOM 2478 C C . GLU A 1 329 ? -11.202 3.669 -3.310 1.00 86.19 329 GLU A C 1
ATOM 2480 O O . GLU A 1 329 ? -10.944 4.039 -2.162 1.00 86.19 329 GLU A O 1
ATOM 2485 N N . LYS A 1 330 ? -12.177 2.778 -3.548 1.00 86.75 330 LYS A N 1
ATOM 2486 C CA . LYS A 1 330 ? -12.989 2.182 -2.469 1.00 86.75 330 LYS A CA 1
ATOM 2487 C C . LYS A 1 330 ? -12.124 1.486 -1.424 1.00 86.75 330 LYS A C 1
ATOM 2489 O O . LYS A 1 330 ? -12.397 1.605 -0.228 1.00 86.75 330 LYS A O 1
ATOM 2494 N N . PHE A 1 331 ? -11.088 0.762 -1.850 1.00 88.81 331 PHE A N 1
ATOM 2495 C CA . PHE A 1 331 ? -10.170 0.122 -0.917 1.00 88.81 331 PHE A 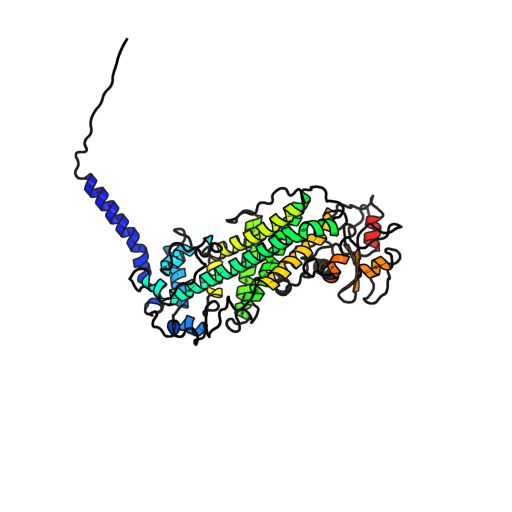CA 1
ATOM 2496 C C . PHE A 1 331 ? -9.323 1.140 -0.145 1.00 88.81 331 PHE A C 1
ATOM 2498 O O . PHE A 1 331 ? -9.192 0.996 1.067 1.00 88.81 331 PHE A O 1
ATOM 2505 N N . ILE A 1 332 ? -8.813 2.195 -0.792 1.00 91.50 332 ILE A N 1
ATOM 2506 C CA . ILE A 1 332 ? -8.101 3.302 -0.136 1.00 91.50 332 ILE A CA 1
ATOM 2507 C C . ILE A 1 332 ? -8.989 3.912 0.955 1.00 91.50 332 ILE A C 1
ATOM 2509 O O . ILE A 1 332 ? -8.536 4.094 2.087 1.00 91.50 332 ILE A O 1
ATOM 2513 N N . GLN A 1 333 ? -10.267 4.159 0.650 1.00 90.69 333 GLN A N 1
ATOM 2514 C CA . GLN A 1 333 ? -11.239 4.655 1.622 1.00 90.69 333 GLN A CA 1
ATOM 2515 C C . GLN A 1 333 ? -11.443 3.658 2.773 1.00 90.69 333 GLN A C 1
ATOM 2517 O O . GLN A 1 333 ? -11.318 4.034 3.940 1.00 90.69 333 GLN A O 1
ATOM 2522 N N . LYS A 1 334 ? -11.696 2.373 2.480 1.00 91.94 334 LYS A N 1
ATOM 2523 C CA . LYS A 1 334 ? -11.870 1.330 3.508 1.00 91.94 334 LYS A CA 1
ATOM 2524 C C . LYS A 1 334 ? -10.646 1.213 4.420 1.00 91.94 334 LYS A C 1
ATOM 2526 O O . LYS A 1 334 ? -10.791 1.182 5.642 1.00 91.94 334 LYS A O 1
ATOM 2531 N N . ALA A 1 335 ? -9.452 1.178 3.833 1.00 91.25 335 ALA A N 1
ATOM 2532 C CA . ALA A 1 335 ? -8.170 1.106 4.525 1.00 91.25 335 ALA A CA 1
ATOM 2533 C C . ALA A 1 335 ? -7.954 2.326 5.431 1.00 91.25 335 ALA A C 1
ATOM 2535 O O . ALA A 1 335 ? -7.557 2.179 6.588 1.00 91.25 335 ALA A O 1
ATOM 2536 N N . PHE A 1 336 ? -8.284 3.523 4.939 1.00 91.00 336 PHE A N 1
ATOM 2537 C CA . PHE A 1 336 ? -8.267 4.745 5.733 1.00 91.00 336 PHE A CA 1
ATOM 2538 C C . PHE A 1 336 ? -9.214 4.651 6.939 1.00 91.00 336 PHE A C 1
ATOM 2540 O O . PHE A 1 336 ? -8.780 4.871 8.070 1.00 91.00 336 PHE A O 1
ATOM 2547 N N . TYR A 1 337 ? -10.484 4.285 6.736 1.00 91.56 337 TYR A N 1
ATOM 2548 C CA . TYR A 1 337 ? -11.470 4.215 7.822 1.00 91.56 337 TYR A CA 1
ATOM 2549 C C . TYR A 1 337 ? -11.136 3.144 8.862 1.00 91.56 337 TYR A C 1
ATOM 2551 O O . TYR A 1 337 ? -11.295 3.389 10.060 1.00 91.56 337 TYR A O 1
ATOM 2559 N N . ALA A 1 338 ? -10.624 1.991 8.423 1.00 91.94 338 ALA A N 1
ATOM 2560 C CA . ALA A 1 338 ? -10.182 0.906 9.296 1.00 91.94 338 ALA A CA 1
ATOM 2561 C C . ALA A 1 338 ? -9.095 1.353 10.287 1.00 91.94 338 ALA A C 1
ATOM 2563 O O . ALA A 1 338 ? -9.055 0.854 11.410 1.00 91.94 338 ALA A O 1
ATOM 2564 N N . PHE A 1 339 ? -8.259 2.322 9.906 1.00 86.94 339 PHE A N 1
ATOM 2565 C CA . PHE A 1 339 ? -7.253 2.907 10.790 1.00 86.94 339 PHE A CA 1
ATOM 2566 C C . PHE A 1 339 ? -7.787 4.121 11.571 1.00 86.94 339 PHE A C 1
ATOM 2568 O O . PHE A 1 339 ? -7.586 4.242 12.784 1.00 86.94 339 PHE A O 1
ATOM 2575 N N . ALA A 1 340 ? -8.477 5.033 10.883 1.00 87.50 340 ALA A N 1
ATOM 2576 C CA . ALA A 1 340 ? -8.897 6.317 11.430 1.00 87.50 340 ALA A CA 1
ATOM 2577 C C . ALA A 1 340 ? -9.956 6.182 12.533 1.00 87.50 340 ALA A C 1
ATOM 2579 O O . ALA A 1 340 ? -9.890 6.915 13.519 1.00 87.50 340 ALA A O 1
ATOM 2580 N N . ILE A 1 341 ? -10.907 5.252 12.403 1.00 91.25 341 ILE A N 1
ATOM 2581 C CA . ILE A 1 341 ? -11.999 5.081 13.374 1.00 91.25 341 ILE A CA 1
ATOM 2582 C C . ILE A 1 341 ? -11.473 4.607 14.744 1.00 91.25 341 ILE A C 1
ATOM 2584 O O . ILE A 1 341 ? -11.741 5.289 15.738 1.00 91.25 341 ILE A O 1
ATOM 2588 N N . PRO A 1 342 ? -10.666 3.527 14.845 1.00 90.19 342 PRO A N 1
ATOM 2589 C CA . PRO A 1 342 ? -10.012 3.155 16.102 1.00 90.19 342 PRO A CA 1
ATOM 2590 C C . PRO A 1 342 ? -9.181 4.279 16.728 1.00 90.19 342 PRO A C 1
ATOM 2592 O O . PRO A 1 342 ? -9.249 4.520 17.938 1.00 90.19 342 PRO A O 1
ATOM 2595 N N . ALA A 1 343 ? -8.414 5.000 15.906 1.00 84.94 343 ALA A N 1
ATOM 2596 C CA . ALA A 1 343 ? -7.613 6.127 16.366 1.00 84.94 343 ALA A CA 1
ATOM 2597 C C . ALA A 1 343 ? -8.488 7.259 16.931 1.00 84.94 343 ALA A C 1
ATOM 2599 O O . ALA A 1 343 ? -8.189 7.784 18.005 1.00 84.94 343 ALA A O 1
ATOM 2600 N N . LEU A 1 344 ? -9.594 7.595 16.258 1.00 85.50 344 LEU A N 1
ATOM 2601 C CA . LEU A 1 344 ? -10.560 8.597 16.709 1.00 85.50 344 LEU A CA 1
ATOM 2602 C C . LEU A 1 344 ? -11.200 8.229 18.044 1.00 85.50 344 LEU A C 1
ATOM 2604 O O . LEU A 1 344 ? -11.289 9.085 18.919 1.00 85.50 344 LEU A O 1
ATOM 2608 N N . TRP A 1 345 ? -11.598 6.972 18.242 1.00 89.06 345 TRP A N 1
ATOM 2609 C CA . TRP A 1 345 ? -12.113 6.537 19.541 1.00 89.06 345 TRP A CA 1
ATOM 2610 C C . TRP A 1 345 ? -11.065 6.633 20.650 1.00 89.06 345 TRP A C 1
ATOM 2612 O O . TRP A 1 345 ? -11.400 6.921 21.798 1.00 89.06 345 TRP A O 1
ATOM 2622 N N . THR A 1 346 ? -9.796 6.402 20.325 1.00 84.44 346 THR A N 1
ATOM 2623 C CA . THR A 1 346 ? -8.704 6.470 21.301 1.00 84.44 346 THR A CA 1
ATOM 2624 C C . THR A 1 346 ? -8.476 7.917 21.745 1.00 84.44 346 THR A C 1
ATOM 2626 O O . THR A 1 346 ? -8.553 8.239 22.928 1.00 84.44 346 THR A O 1
ATOM 2629 N N . VAL A 1 347 ? -8.277 8.827 20.791 1.00 79.00 347 VAL A N 1
ATOM 2630 C CA . VAL A 1 347 ? -7.944 10.238 21.069 1.00 79.00 347 VAL A CA 1
ATOM 2631 C C . VAL A 1 347 ? -9.125 11.072 21.579 1.00 79.00 347 VAL A C 1
ATOM 2633 O O . VAL A 1 347 ? -8.913 12.075 22.262 1.00 79.00 347 VAL A O 1
ATOM 2636 N N . SER A 1 348 ? -10.370 10.685 21.276 1.00 81.38 348 SER A N 1
ATOM 2637 C CA . SER A 1 348 ? -11.576 11.332 21.815 1.00 81.38 348 SER A CA 1
ATOM 2638 C C . SER A 1 348 ? -11.865 10.921 23.263 1.00 81.38 348 SER A C 1
ATOM 2640 O O . SER A 1 348 ? -12.720 11.515 23.921 1.00 81.38 348 SER A O 1
ATOM 2642 N N . GLY A 1 349 ? -11.157 9.909 23.775 1.00 83.19 349 GLY A N 1
ATOM 2643 C CA . GLY A 1 349 ? -11.401 9.328 25.089 1.00 83.19 349 GLY A CA 1
ATOM 2644 C C . GLY A 1 349 ? -12.582 8.356 25.131 1.00 83.19 349 GLY A C 1
ATOM 2645 O O . GLY A 1 349 ? -12.935 7.904 26.221 1.00 83.19 349 GLY A O 1
ATOM 2646 N N . THR A 1 350 ? -13.176 7.996 23.983 1.00 89.38 350 THR A N 1
ATOM 2647 C CA . THR A 1 350 ? -14.125 6.875 23.902 1.00 89.38 350 THR A CA 1
ATOM 2648 C C . THR A 1 350 ? -13.461 5.589 24.389 1.00 89.38 350 THR A C 1
ATOM 2650 O O . THR A 1 350 ? -14.066 4.870 25.172 1.00 89.38 350 THR A O 1
ATOM 2653 N N . ASN A 1 351 ? -12.205 5.330 24.004 1.00 90.00 351 ASN A N 1
ATOM 2654 C CA . ASN A 1 351 ? -11.451 4.125 24.369 1.00 90.00 351 ASN A CA 1
ATOM 2655 C C . ASN A 1 351 ? -12.213 2.830 24.030 1.00 90.00 351 ASN A C 1
ATOM 2657 O O . ASN A 1 351 ? -12.406 1.963 24.885 1.00 90.00 351 ASN A O 1
ATOM 2661 N N . ALA A 1 352 ? -12.704 2.732 22.790 1.00 95.00 352 ALA A N 1
ATOM 2662 C CA . ALA A 1 352 ? -13.373 1.531 22.302 1.00 95.00 352 ALA A CA 1
ATOM 2663 C C . ALA A 1 352 ? -12.425 0.319 22.322 1.00 95.00 352 ALA A C 1
ATOM 2665 O O . ALA A 1 352 ? -11.223 0.452 22.089 1.00 95.00 352 ALA A O 1
ATOM 2666 N N . PHE A 1 353 ? -12.972 -0.861 22.597 1.00 97.00 353 PHE A N 1
ATOM 2667 C CA . PHE A 1 353 ? -12.220 -2.103 22.737 1.00 97.00 353 PHE A CA 1
ATOM 2668 C C . PHE A 1 353 ? -13.096 -3.317 22.408 1.00 97.00 353 PHE A C 1
ATOM 2670 O O . PHE A 1 353 ? -14.328 -3.250 22.430 1.00 97.00 353 PHE A O 1
ATOM 2677 N N . VAL A 1 354 ? -12.450 -4.441 22.110 1.00 98.31 354 VAL A N 1
ATOM 2678 C CA . VAL A 1 354 ? -13.112 -5.713 21.828 1.00 98.31 354 VAL A CA 1
ATOM 2679 C C . VAL A 1 354 ? -13.159 -6.563 23.096 1.00 98.31 354 VAL A C 1
ATOM 2681 O O . VAL A 1 354 ? -12.138 -6.880 23.707 1.00 98.31 354 VAL A O 1
ATOM 2684 N N . VAL A 1 355 ? -14.364 -6.964 23.480 1.00 98.25 355 VAL A N 1
ATOM 2685 C CA . VAL A 1 355 ? -14.608 -7.941 24.536 1.00 98.25 355 VAL A CA 1
ATOM 2686 C C . VAL A 1 355 ? -14.555 -9.339 23.941 1.00 98.25 355 VAL A C 1
ATOM 2688 O O . VAL A 1 355 ? -15.391 -9.690 23.110 1.00 98.25 355 VAL A O 1
ATOM 2691 N N . ASP A 1 356 ? -13.626 -10.156 24.425 1.00 98.00 356 ASP A N 1
ATOM 2692 C CA . ASP A 1 356 ? -13.734 -11.610 24.346 1.00 98.00 356 ASP A CA 1
ATOM 2693 C C . ASP A 1 356 ? -14.774 -12.072 25.372 1.00 98.00 356 ASP A C 1
ATOM 2695 O O . ASP A 1 356 ? -14.595 -11.910 26.586 1.00 98.00 356 ASP A O 1
ATOM 2699 N N . SER A 1 357 ? -15.899 -12.594 24.884 1.00 97.62 357 SER A N 1
ATOM 2700 C CA . SER A 1 357 ? -16.984 -13.025 25.764 1.00 97.62 357 SER A CA 1
ATOM 2701 C C . SER A 1 357 ? -16.662 -14.319 26.514 1.00 97.62 357 SER A C 1
ATOM 2703 O O . SER A 1 357 ? -17.256 -14.567 27.562 1.00 97.62 357 SER A O 1
ATOM 2705 N N . GLY A 1 358 ? -15.745 -15.146 25.994 1.00 97.19 358 GLY A N 1
ATOM 2706 C CA . GLY A 1 358 ? -15.521 -16.518 26.449 1.00 97.19 358 GLY A CA 1
ATOM 2707 C C . GLY A 1 358 ? -16.620 -17.514 26.047 1.00 97.19 358 GLY A C 1
ATOM 2708 O O . GLY A 1 358 ? -16.581 -18.663 26.488 1.00 97.19 358 GLY A O 1
ATOM 2709 N N . TYR A 1 359 ? -17.594 -17.104 25.226 1.00 98.19 359 TYR A N 1
ATOM 2710 C CA . TYR A 1 359 ? -18.695 -17.946 24.750 1.00 98.19 359 TYR A CA 1
ATOM 2711 C C . TYR A 1 359 ? -18.573 -18.253 23.251 1.00 98.19 359 TYR A C 1
ATOM 2713 O O . TYR A 1 359 ? -18.041 -17.441 22.489 1.00 98.19 359 TYR A O 1
ATOM 2721 N N . PRO A 1 360 ? -19.087 -19.411 22.793 1.00 97.69 360 PRO A N 1
ATOM 2722 C CA . PRO A 1 360 ? -19.139 -19.714 21.373 1.00 97.69 360 PRO A CA 1
ATOM 2723 C C . PRO A 1 360 ? -20.175 -18.843 20.652 1.00 97.69 360 PRO A C 1
ATOM 2725 O O . PRO A 1 360 ? -21.160 -18.383 21.243 1.00 97.69 360 PRO A O 1
ATOM 2728 N N . CYS A 1 361 ? -19.978 -18.678 19.345 1.00 96.50 361 CYS A N 1
ATOM 2729 C CA . CYS A 1 361 ? -20.945 -18.039 18.461 1.00 96.50 361 CYS A CA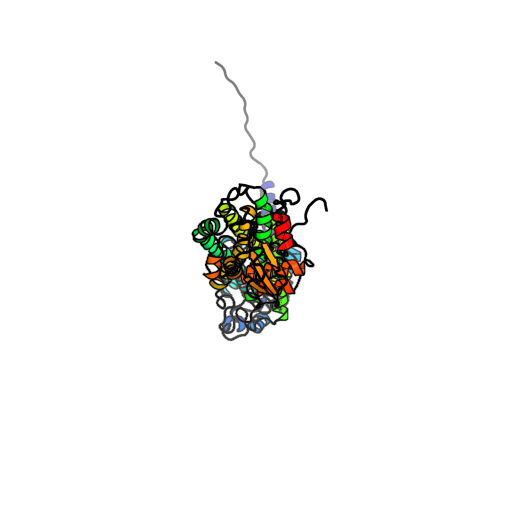 1
ATOM 2730 C C . CYS A 1 361 ? -22.333 -18.701 18.579 1.00 96.50 361 CYS A C 1
ATOM 2732 O O . CYS A 1 361 ? -22.447 -19.918 18.730 1.00 96.50 361 CYS A O 1
ATOM 2734 N N . GLY A 1 362 ? -23.395 -17.894 18.521 1.00 94.88 362 GLY A N 1
ATOM 2735 C CA . GLY A 1 362 ? -24.782 -18.344 18.701 1.00 94.88 362 GLY A CA 1
ATOM 2736 C C . GLY A 1 362 ? -25.278 -18.337 20.152 1.00 94.88 362 GLY A C 1
ATOM 2737 O O . GLY A 1 362 ? -26.469 -18.533 20.384 1.00 94.88 362 GLY A O 1
ATOM 2738 N N . THR A 1 363 ? -24.407 -18.070 21.129 1.00 97.12 363 THR A N 1
ATOM 2739 C CA . THR A 1 363 ? -24.832 -17.806 22.512 1.00 97.12 363 THR A CA 1
ATOM 2740 C C . THR A 1 363 ? -25.539 -16.449 22.580 1.00 97.12 363 THR A C 1
ATOM 2742 O O . THR A 1 363 ? -24.989 -15.444 22.139 1.00 97.12 363 THR A O 1
ATOM 2745 N N . VAL A 1 364 ? -26.752 -16.406 23.134 1.00 95.94 364 VAL A N 1
ATOM 2746 C CA . VAL A 1 364 ? -27.570 -15.184 23.184 1.00 95.94 364 VAL A CA 1
ATOM 2747 C C . VAL A 1 364 ? -27.315 -14.421 24.482 1.00 95.94 364 VAL A C 1
ATOM 2749 O O . VAL A 1 364 ? -27.526 -14.956 25.568 1.00 95.94 364 VAL A O 1
ATOM 2752 N N . ASN A 1 365 ? -26.869 -13.172 24.346 1.00 94.94 365 ASN A N 1
ATOM 2753 C CA . ASN A 1 365 ? -26.730 -12.169 25.405 1.00 94.94 365 ASN A CA 1
ATOM 2754 C C . ASN A 1 365 ? -26.075 -12.647 26.738 1.00 94.94 365 ASN A C 1
ATOM 2756 O O . ASN A 1 365 ? -26.614 -12.370 27.812 1.00 94.94 365 ASN A O 1
ATOM 2760 N N . PRO A 1 366 ? -24.912 -13.338 26.733 1.00 96.94 366 PRO A N 1
ATOM 2761 C CA . PRO A 1 366 ? -24.288 -13.896 27.939 1.00 96.94 366 PRO A CA 1
ATOM 2762 C C . PRO A 1 366 ? -23.680 -12.887 28.934 1.00 96.94 366 PRO A C 1
ATOM 2764 O O . PRO A 1 366 ? -23.333 -13.275 30.051 1.00 96.94 366 PRO A O 1
ATOM 2767 N N . LEU A 1 367 ? -23.505 -11.614 28.567 1.00 95.06 367 LEU A N 1
ATOM 2768 C CA . LEU A 1 367 ? -22.758 -10.616 29.347 1.00 95.06 367 LEU A CA 1
ATOM 2769 C C . LEU A 1 367 ? -23.655 -9.586 30.056 1.00 95.06 367 LEU A C 1
ATOM 2771 O O . LEU A 1 367 ? -23.253 -8.437 30.244 1.00 95.06 367 LEU A O 1
ATOM 2775 N N . THR A 1 368 ? -24.840 -9.994 30.519 1.00 92.75 368 THR A N 1
ATOM 2776 C CA . THR A 1 368 ? -25.845 -9.107 31.152 1.00 92.75 368 THR A CA 1
ATOM 2777 C C . THR A 1 368 ? -25.351 -8.340 32.384 1.00 92.75 368 THR A C 1
ATOM 2779 O O . THR A 1 368 ? -25.862 -7.265 32.694 1.00 92.75 368 THR A O 1
ATOM 2782 N N . ASN A 1 369 ? -24.321 -8.839 33.077 1.00 91.62 369 ASN A N 1
ATOM 2783 C CA . ASN A 1 369 ? -23.689 -8.124 34.193 1.00 91.62 369 ASN A CA 1
ATOM 2784 C C . ASN A 1 369 ? -22.878 -6.897 33.744 1.00 91.62 369 ASN A C 1
ATOM 2786 O O . ASN A 1 369 ? -22.653 -5.990 34.541 1.00 91.62 369 ASN A O 1
ATOM 2790 N N . TYR A 1 370 ? -22.430 -6.864 32.489 1.00 93.19 370 TYR A N 1
ATOM 2791 C CA . TYR A 1 370 ? -21.502 -5.857 31.972 1.00 93.19 370 TYR A CA 1
ATOM 2792 C C . TYR A 1 370 ? -22.130 -4.930 30.933 1.00 93.19 370 TYR A C 1
ATOM 2794 O O . TYR A 1 370 ? -21.605 -3.844 30.715 1.00 93.19 370 TYR A O 1
ATOM 2802 N N . MET A 1 371 ? -23.222 -5.346 30.293 1.00 93.38 371 MET A N 1
ATOM 2803 C CA . MET A 1 371 ? -23.873 -4.630 29.197 1.00 93.38 371 MET A CA 1
ATOM 2804 C C . MET A 1 371 ? -25.349 -5.026 29.092 1.00 93.38 371 MET A C 1
ATOM 2806 O O . MET A 1 371 ? -25.738 -6.125 29.487 1.00 93.38 371 MET A O 1
ATOM 2810 N N . THR A 1 372 ? -26.175 -4.124 28.563 1.00 93.50 372 THR A N 1
ATOM 2811 C CA . THR A 1 372 ? -27.595 -4.400 28.293 1.00 93.50 372 THR A CA 1
ATOM 2812 C C . THR A 1 372 ? -27.760 -5.390 27.136 1.00 93.50 372 THR A C 1
ATOM 2814 O O . THR A 1 372 ? -26.826 -5.610 26.363 1.00 93.50 372 THR A O 1
ATOM 2817 N N . GLU A 1 373 ? -28.945 -5.990 26.998 1.00 94.69 373 GLU A N 1
ATOM 2818 C CA . GLU A 1 373 ? -29.283 -6.824 25.831 1.00 94.69 373 GLU A CA 1
ATOM 2819 C C . GLU A 1 373 ? -29.165 -6.016 24.531 1.00 94.69 373 GLU A C 1
ATOM 2821 O O . GLU A 1 373 ? -28.421 -6.420 23.644 1.00 94.69 373 GLU A O 1
ATOM 2826 N N . ASP A 1 374 ? -29.741 -4.810 24.482 1.00 93.31 374 ASP A N 1
ATOM 2827 C CA . ASP A 1 374 ? -29.623 -3.904 23.328 1.00 93.31 374 ASP A CA 1
ATOM 2828 C C . ASP A 1 374 ? -28.163 -3.631 22.926 1.00 93.31 374 ASP A C 1
ATOM 2830 O O . ASP A 1 374 ? -27.822 -3.603 21.744 1.00 93.31 374 ASP A O 1
ATOM 2834 N N . THR A 1 375 ? -27.270 -3.443 23.908 1.00 94.31 375 THR A N 1
ATOM 2835 C CA . THR A 1 375 ? -25.841 -3.234 23.631 1.00 94.31 375 THR A CA 1
ATOM 2836 C C . THR A 1 375 ? -25.217 -4.492 23.039 1.00 94.31 375 THR A C 1
ATOM 2838 O O . THR A 1 375 ? -24.458 -4.396 22.078 1.00 94.31 375 THR A O 1
ATOM 2841 N N . GLN A 1 376 ? -25.529 -5.667 23.589 1.00 95.94 376 GLN A N 1
ATOM 2842 C CA . GLN A 1 376 ? -25.018 -6.939 23.079 1.00 95.94 376 GLN A CA 1
ATOM 2843 C C . GLN A 1 376 ? -25.458 -7.164 21.635 1.00 95.94 376 GLN A C 1
ATOM 2845 O O . GLN A 1 376 ? -24.623 -7.466 20.789 1.00 95.94 376 GLN A O 1
ATOM 2850 N N . GLU A 1 377 ? -26.732 -6.934 21.334 1.00 94.81 377 GLU A N 1
ATOM 2851 C CA . GLU A 1 377 ? -27.302 -7.114 19.998 1.00 94.81 377 GLU A CA 1
ATOM 2852 C C . GLU A 1 377 ? -26.742 -6.126 18.969 1.00 94.81 377 GLU A C 1
ATOM 2854 O O . GLU A 1 377 ? -26.585 -6.478 17.801 1.00 94.81 377 GLU A O 1
ATOM 2859 N N . ALA A 1 378 ? -26.384 -4.912 19.392 1.00 94.31 378 ALA A N 1
ATOM 2860 C CA . ALA A 1 378 ? -25.823 -3.895 18.507 1.00 94.31 378 ALA A CA 1
ATOM 2861 C C . ALA A 1 378 ? -24.316 -4.054 18.234 1.00 94.31 378 ALA A C 1
ATOM 2863 O O . ALA A 1 378 ? -23.806 -3.456 17.285 1.00 94.31 378 ALA A O 1
ATOM 2864 N N . THR A 1 379 ? -23.585 -4.795 19.074 1.00 96.31 379 THR A N 1
ATOM 2865 C CA . THR A 1 379 ? -22.109 -4.754 19.094 1.00 96.31 379 THR A CA 1
ATOM 2866 C C . THR A 1 379 ? -21.429 -6.091 18.850 1.00 96.31 379 THR A C 1
ATOM 2868 O O . THR A 1 379 ? -20.197 -6.134 18.796 1.00 96.31 379 THR A O 1
ATOM 2871 N N . TYR A 1 380 ? -22.189 -7.177 18.700 1.00 97.25 380 TYR A N 1
ATOM 2872 C CA . TYR A 1 380 ? -21.602 -8.499 18.547 1.00 97.25 380 TYR A CA 1
ATOM 2873 C C . TYR A 1 380 ? -21.083 -8.776 17.134 1.00 97.25 380 TYR A C 1
ATOM 2875 O O . TYR A 1 380 ? -21.652 -8.348 16.132 1.00 97.25 380 TYR A O 1
ATOM 2883 N N . SER A 1 381 ? -20.024 -9.576 17.058 1.00 97.38 381 SER A N 1
ATOM 2884 C CA . SER A 1 381 ? -19.680 -10.335 15.857 1.00 97.38 381 SER A CA 1
ATOM 2885 C C . SER A 1 381 ? -19.058 -11.670 16.251 1.00 97.38 381 SER A C 1
ATOM 2887 O O . SER A 1 381 ? -18.509 -11.825 17.346 1.00 97.38 381 SER A O 1
ATOM 2889 N N . CYS A 1 382 ? -19.149 -12.645 15.353 1.00 97.38 382 CYS A N 1
ATOM 2890 C CA . CYS A 1 382 ? -18.499 -13.932 15.520 1.00 97.38 382 CYS A CA 1
ATOM 2891 C C . CYS A 1 382 ? -17.216 -13.989 14.702 1.00 97.38 382 CYS A C 1
ATOM 2893 O O . CYS A 1 382 ? -17.217 -13.689 13.511 1.00 97.38 382 CYS A O 1
ATOM 2895 N N . HIS A 1 383 ? -16.143 -14.463 15.326 1.00 97.56 383 HIS A N 1
ATOM 2896 C CA . HIS A 1 383 ? -14.874 -14.721 14.654 1.00 97.56 383 HIS A CA 1
ATOM 2897 C C . HIS A 1 383 ? -14.296 -16.036 15.164 1.00 97.56 383 HIS A C 1
ATOM 2899 O O . HIS A 1 383 ? -14.266 -16.267 16.370 1.00 97.56 383 HIS A O 1
ATOM 2905 N N . ASN A 1 384 ? -13.889 -16.936 14.266 1.00 95.56 384 ASN A N 1
ATOM 2906 C CA . ASN A 1 384 ? -13.356 -18.261 14.623 1.00 95.56 384 ASN A CA 1
ATOM 2907 C C . ASN A 1 384 ? -14.211 -19.044 15.648 1.00 95.56 384 ASN A C 1
ATOM 2909 O O . ASN A 1 384 ? -13.687 -19.660 16.572 1.00 95.56 384 ASN A O 1
ATOM 2913 N N . ASN A 1 385 ? -15.540 -19.026 15.475 1.00 96.62 385 ASN A N 1
ATOM 2914 C CA . ASN A 1 385 ? -16.533 -19.656 16.363 1.00 96.62 385 ASN A CA 1
ATOM 2915 C C . ASN A 1 385 ? -16.605 -19.082 17.797 1.00 96.62 385 ASN A C 1
ATOM 2917 O O . ASN A 1 385 ? -17.362 -19.599 18.618 1.00 96.62 385 ASN A O 1
ATOM 2921 N N . SER A 1 386 ? -15.896 -17.994 18.086 1.00 97.94 386 SER A N 1
ATOM 2922 C CA . SER A 1 386 ? -15.990 -17.249 19.343 1.00 97.94 386 SER A CA 1
ATOM 2923 C C . SER A 1 386 ? -16.851 -16.000 19.167 1.00 97.94 386 SER A C 1
ATOM 2925 O O . SER A 1 386 ? -16.865 -15.379 18.101 1.00 97.94 386 SER A O 1
ATOM 2927 N N . LEU A 1 387 ? -17.598 -15.651 20.213 1.00 98.44 387 LEU A N 1
ATOM 2928 C CA . LEU A 1 387 ? -18.458 -14.473 20.264 1.00 98.44 387 LEU A CA 1
ATOM 2929 C C . LEU A 1 387 ? -17.695 -13.291 20.871 1.00 98.44 387 LEU A C 1
ATOM 2931 O O . LEU A 1 387 ? -17.175 -13.390 21.986 1.00 98.44 387 LEU A O 1
ATOM 2935 N N . TYR A 1 388 ? -17.666 -12.169 20.160 1.00 98.62 388 TYR A N 1
ATOM 2936 C CA . TYR A 1 388 ? -16.994 -10.941 20.580 1.00 98.62 388 TYR A CA 1
ATOM 2937 C C . TYR A 1 388 ? -17.954 -9.756 20.550 1.00 98.62 388 TYR A C 1
ATOM 2939 O O . TYR A 1 388 ? -18.940 -9.786 19.818 1.00 98.62 388 TYR A O 1
ATOM 2947 N N . TYR A 1 389 ? -17.629 -8.698 21.296 1.00 98.31 389 TYR A N 1
ATOM 2948 C CA . TYR A 1 389 ? -18.384 -7.440 21.298 1.00 98.31 389 TYR A CA 1
ATOM 2949 C C . TYR A 1 389 ? -17.457 -6.236 21.154 1.00 98.31 389 TYR A C 1
ATOM 2951 O O . TYR A 1 389 ? -16.449 -6.166 21.850 1.00 98.31 389 TYR A O 1
ATOM 2959 N N . LEU A 1 390 ? -17.799 -5.266 20.306 1.00 97.88 390 LEU A N 1
ATOM 2960 C CA . LEU A 1 390 ? -17.087 -3.986 20.220 1.00 97.88 390 LEU A CA 1
ATOM 2961 C C . LEU A 1 390 ? -17.798 -2.933 21.071 1.00 97.88 390 LEU A C 1
ATOM 2963 O O . LEU A 1 390 ? -18.867 -2.448 20.707 1.00 97.88 390 LEU A O 1
ATOM 2967 N N . VAL A 1 391 ? -17.204 -2.571 22.203 1.00 96.56 391 VAL A N 1
ATOM 2968 C CA . VAL A 1 391 ? -17.830 -1.715 23.220 1.00 96.56 391 VAL A CA 1
ATOM 2969 C C . VAL A 1 391 ? -16.875 -0.628 23.703 1.00 96.56 391 VAL A C 1
ATOM 2971 O O . VAL A 1 391 ? -15.703 -0.610 23.335 1.00 96.56 391 VAL A O 1
ATOM 2974 N N . TYR A 1 392 ? -17.361 0.297 24.530 1.00 93.81 392 TYR A N 1
ATOM 2975 C CA . TYR A 1 392 ? -16.502 1.259 25.215 1.00 93.81 392 TYR A CA 1
ATOM 2976 C C . TYR A 1 392 ? -16.908 1.503 26.680 1.00 93.81 392 TYR A C 1
ATOM 2978 O O . TYR A 1 392 ? -18.049 1.216 27.069 1.00 93.81 392 TYR A O 1
ATOM 2986 N N . PRO A 1 393 ? -15.987 2.024 27.518 1.00 89.12 393 PRO A N 1
ATOM 2987 C CA . PRO A 1 393 ? -16.279 2.411 28.894 1.00 89.12 393 PRO A CA 1
ATOM 2988 C C . PRO A 1 393 ? -17.072 3.723 28.942 1.00 89.12 393 PRO A C 1
ATOM 2990 O O . PRO A 1 393 ? -16.519 4.818 28.865 1.00 89.12 393 PRO A O 1
ATOM 2993 N N . GLY A 1 394 ? -18.387 3.616 29.097 1.00 75.31 394 GLY A N 1
ATOM 2994 C CA . GLY A 1 394 ? -19.295 4.756 29.221 1.00 75.31 394 GLY A CA 1
ATOM 2995 C C . GLY A 1 394 ? -20.543 4.546 28.377 1.00 75.31 394 GLY A C 1
ATOM 2996 O O . GLY A 1 394 ? -20.467 3.950 27.320 1.00 75.31 394 GLY A O 1
ATOM 2997 N N . GLY A 1 395 ? -21.701 5.008 28.849 1.00 63.16 395 GLY A N 1
ATOM 2998 C CA . GLY A 1 395 ? -22.939 5.035 28.054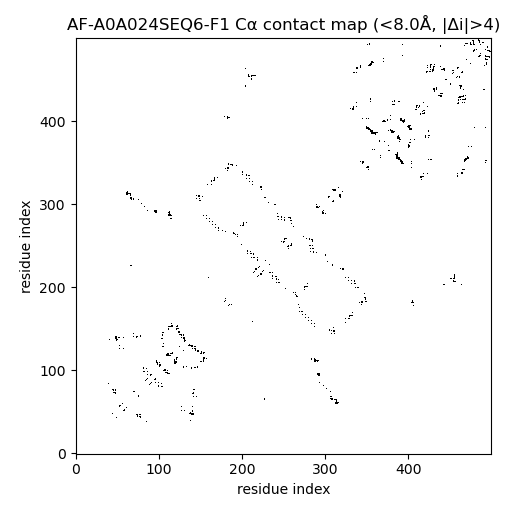 1.00 63.16 395 GLY A CA 1
ATOM 2999 C C . GLY A 1 395 ? -24.112 4.211 28.597 1.00 63.16 395 GLY A C 1
ATOM 3000 O O . GLY A 1 395 ? -25.245 4.495 28.225 1.00 63.16 395 GLY A O 1
ATOM 3001 N N . GLY A 1 396 ? -23.900 3.268 29.522 1.00 55.16 396 GLY A N 1
ATOM 3002 C CA . GLY A 1 396 ? -24.993 2.557 30.197 1.00 55.16 396 GLY A CA 1
ATOM 3003 C C . GLY A 1 396 ? -25.434 3.232 31.501 1.00 55.16 396 GLY A C 1
ATOM 3004 O O . GLY A 1 396 ? -24.599 3.591 32.339 1.00 55.16 396 GLY A O 1
ATOM 3005 N N . SER A 1 397 ? -26.746 3.353 31.735 1.00 50.81 397 SER A N 1
ATOM 3006 C CA . SER A 1 397 ? -27.273 3.529 33.095 1.00 50.81 397 SER A CA 1
ATOM 3007 C C . SER A 1 397 ? -26.732 2.377 33.948 1.00 50.81 397 SER A C 1
ATOM 3009 O O . SER A 1 397 ? -26.890 1.232 33.550 1.00 50.81 397 SER A O 1
ATOM 3011 N N . HIS A 1 398 ? -26.089 2.665 35.085 1.00 60.59 398 HIS A N 1
ATOM 3012 C CA . HIS A 1 398 ? -25.508 1.686 36.032 1.00 60.59 398 HIS A CA 1
ATOM 3013 C C . HIS A 1 398 ? -24.037 1.271 35.842 1.00 60.59 398 HIS A C 1
ATOM 3015 O O . HIS A 1 398 ? -23.596 0.336 36.503 1.00 60.59 398 HIS A O 1
ATOM 3021 N N . GLY A 1 399 ? -23.240 1.987 35.040 1.00 79.06 399 GLY A N 1
ATOM 3022 C CA . GLY A 1 399 ? -21.802 1.689 34.942 1.00 79.06 399 GLY A CA 1
ATOM 3023 C C . GLY A 1 399 ? -21.516 0.422 34.137 1.00 79.06 399 GLY A C 1
ATOM 3024 O O . GLY A 1 399 ? -20.604 -0.322 34.464 1.00 79.06 399 GLY A O 1
ATOM 3025 N N . GLN A 1 400 ? -22.317 0.187 33.100 1.00 90.81 400 GLN A N 1
ATOM 3026 C CA . GLN A 1 400 ? -22.140 -0.867 32.103 1.00 90.81 400 GLN A CA 1
ATOM 3027 C C . GLN A 1 400 ? -21.441 -0.318 30.849 1.00 90.81 400 GLN A C 1
ATOM 3029 O O . GLN A 1 400 ? -21.470 0.890 30.591 1.00 90.81 400 GLN A O 1
ATOM 3034 N N . PHE A 1 401 ? -20.827 -1.207 30.068 1.00 94.62 401 PHE A N 1
ATOM 3035 C CA . PHE A 1 401 ? -20.312 -0.879 28.740 1.00 94.62 401 PHE A CA 1
ATOM 3036 C C . PHE A 1 401 ? -21.457 -0.543 27.781 1.00 94.62 401 PHE A C 1
ATOM 3038 O O . PHE A 1 401 ? -22.570 -1.050 27.939 1.00 94.62 401 PHE A O 1
ATOM 3045 N N . ALA A 1 402 ? -21.171 0.283 26.776 1.00 93.88 402 ALA A N 1
ATOM 3046 C CA . ALA A 1 402 ? -22.124 0.633 25.726 1.00 93.88 402 ALA A CA 1
ATOM 3047 C C . ALA A 1 402 ? -21.507 0.501 24.327 1.00 93.88 402 ALA A C 1
ATOM 3049 O O . ALA A 1 402 ? -20.296 0.322 24.171 1.00 93.88 402 ALA A O 1
ATOM 3050 N N . ALA A 1 403 ? -22.362 0.606 23.311 1.00 93.94 403 ALA A N 1
ATOM 3051 C CA . ALA A 1 403 ? -21.972 0.652 21.908 1.00 93.94 403 ALA A CA 1
ATOM 3052 C C . ALA A 1 403 ? -21.178 1.937 21.599 1.00 93.94 403 ALA A C 1
ATOM 3054 O O . ALA A 1 403 ? -21.681 3.021 21.902 1.00 93.94 403 ALA A O 1
ATOM 3055 N N . PRO A 1 404 ? -19.977 1.865 20.989 1.00 93.44 404 PRO A N 1
ATOM 3056 C CA . PRO A 1 404 ? -19.212 3.043 20.615 1.00 93.44 404 PRO A CA 1
ATOM 3057 C C . PRO A 1 404 ? -20.004 3.941 19.660 1.00 93.44 404 PRO A C 1
ATOM 3059 O O . PRO A 1 404 ? -20.797 3.452 18.847 1.00 93.44 404 PRO A O 1
ATOM 3062 N N . PRO A 1 405 ? -19.795 5.263 19.733 1.00 92.12 405 PRO A N 1
ATOM 3063 C CA . PRO A 1 405 ? -20.467 6.197 18.845 1.00 92.12 405 PRO A CA 1
ATOM 3064 C C . PRO A 1 405 ? -20.078 5.903 17.385 1.00 92.12 405 PRO A C 1
ATOM 3066 O O . PRO A 1 405 ? -18.922 5.582 17.101 1.00 92.12 405 PRO A O 1
ATOM 3069 N N . GLY A 1 406 ? -21.059 5.980 16.479 1.00 89.56 406 GLY A N 1
ATOM 3070 C CA . GLY A 1 406 ? -20.878 5.819 15.030 1.00 89.56 406 GLY A CA 1
ATOM 3071 C C . GLY A 1 406 ? -21.066 4.400 14.473 1.00 89.56 406 GLY A C 1
ATOM 3072 O O . GLY A 1 406 ? -21.017 4.227 13.252 1.00 89.56 406 GLY A O 1
ATOM 3073 N N . LEU A 1 407 ? -21.324 3.387 15.316 1.00 90.38 407 LEU A N 1
ATOM 3074 C CA . LEU A 1 407 ? -21.529 2.003 14.851 1.00 90.38 407 LEU A CA 1
ATOM 3075 C C . LEU A 1 407 ? -22.692 1.844 13.856 1.00 90.38 407 LEU A C 1
ATOM 3077 O O . LEU A 1 407 ? -22.606 1.036 12.933 1.00 90.38 407 LEU A O 1
ATOM 3081 N N . ASP A 1 408 ? -23.764 2.624 13.992 1.00 86.06 408 ASP A N 1
ATOM 3082 C CA . ASP A 1 408 ? -24.917 2.563 13.087 1.00 86.06 408 ASP A CA 1
ATOM 3083 C C . ASP A 1 408 ? -24.570 2.999 11.651 1.00 86.06 408 ASP A C 1
ATOM 3085 O O . ASP A 1 408 ? -25.217 2.571 10.694 1.00 86.06 408 ASP A O 1
ATOM 3089 N N . GLY A 1 409 ? -23.540 3.837 11.492 1.00 84.62 409 GLY A N 1
ATOM 3090 C CA . GLY A 1 409 ? -23.016 4.249 10.193 1.00 84.62 409 GLY A CA 1
ATOM 3091 C C . GLY A 1 409 ? -22.239 3.140 9.478 1.00 84.62 409 GLY A C 1
ATOM 3092 O O . GLY A 1 409 ? -22.297 3.065 8.251 1.00 84.62 409 GLY A O 1
ATOM 3093 N N . LEU A 1 410 ? -21.578 2.238 10.220 1.00 86.62 410 LEU A N 1
ATOM 3094 C CA . LEU A 1 410 ? -20.871 1.081 9.642 1.00 86.62 410 LEU A CA 1
ATOM 3095 C C . LEU A 1 410 ? -21.852 0.127 8.954 1.00 86.62 410 LEU A C 1
ATOM 3097 O O . LEU A 1 410 ? -21.622 -0.290 7.823 1.00 86.62 410 LEU A O 1
ATOM 3101 N N . ALA A 1 411 ? -22.999 -0.145 9.584 1.00 78.44 411 ALA A N 1
ATOM 3102 C CA . ALA A 1 411 ? -24.038 -1.010 9.014 1.00 78.44 411 ALA A CA 1
ATOM 3103 C C . ALA A 1 411 ? -24.648 -0.464 7.706 1.00 78.44 411 ALA A C 1
ATOM 3105 O O . ALA A 1 411 ? -25.211 -1.225 6.922 1.00 78.44 411 ALA A O 1
ATOM 3106 N N . LYS A 1 412 ? -24.541 0.848 7.466 1.00 81.88 412 LYS A N 1
ATOM 3107 C CA . LYS A 1 412 ? -25.064 1.533 6.272 1.00 81.88 412 LYS A CA 1
ATOM 3108 C C . LYS A 1 412 ? -24.026 1.659 5.149 1.00 81.88 412 LYS A C 1
ATOM 3110 O O . LYS A 1 412 ? -24.356 2.178 4.089 1.00 81.88 412 LYS A O 1
ATOM 3115 N N . GLY A 1 413 ? -22.786 1.212 5.377 1.00 82.62 413 GLY A N 1
ATOM 3116 C CA . GLY A 1 413 ? -21.700 1.264 4.394 1.00 82.62 413 GLY A CA 1
ATOM 3117 C C . GLY A 1 413 ? -21.054 2.643 4.213 1.00 82.62 413 GLY A C 1
ATOM 3118 O O . GLY A 1 413 ? -20.213 2.803 3.333 1.00 82.62 413 GLY A O 1
ATOM 3119 N N . TYR A 1 414 ? -21.387 3.630 5.054 1.00 84.38 414 TYR A N 1
ATOM 3120 C CA . TYR A 1 414 ? -20.926 5.022 4.909 1.00 84.38 414 TYR A CA 1
ATOM 3121 C C . TYR A 1 414 ? -19.411 5.218 5.048 1.00 84.38 414 TYR A C 1
ATOM 3123 O O . TYR A 1 414 ? -18.894 6.272 4.695 1.00 84.38 414 TYR A O 1
ATOM 3131 N N . TRP A 1 415 ? -18.697 4.211 5.549 1.00 90.06 415 TRP A N 1
ATOM 3132 C CA . TRP A 1 415 ? -17.275 4.287 5.877 1.00 90.06 415 TRP A CA 1
ATOM 3133 C C . TRP A 1 415 ? -16.465 3.331 5.001 1.00 90.06 415 TRP A C 1
ATOM 3135 O O . TRP A 1 415 ? -15.810 2.417 5.499 1.00 90.06 415 TRP A O 1
ATOM 3145 N N . GLY A 1 416 ? -16.571 3.488 3.677 1.00 87.19 416 GLY A N 1
ATOM 3146 C CA . GLY A 1 416 ? -15.858 2.646 2.708 1.00 87.19 416 GLY A CA 1
ATOM 3147 C C . GLY A 1 416 ? -16.248 1.167 2.802 1.00 87.19 416 GLY A C 1
ATOM 3148 O O . GLY A 1 416 ? -15.405 0.292 2.635 1.00 87.19 416 GLY A O 1
ATOM 3149 N N . ASN A 1 417 ? -17.508 0.874 3.145 1.00 90.50 417 ASN A N 1
ATOM 3150 C CA . ASN A 1 417 ? -17.985 -0.485 3.437 1.00 90.50 417 ASN A CA 1
ATOM 3151 C C . ASN A 1 417 ? -17.197 -1.216 4.546 1.00 90.50 417 ASN A C 1
ATOM 3153 O O . ASN A 1 417 ? -17.148 -2.448 4.568 1.00 90.50 417 ASN A O 1
ATOM 3157 N N . LEU A 1 418 ? -16.582 -0.480 5.476 1.00 94.00 418 LEU A N 1
ATOM 3158 C CA . LEU A 1 418 ? -16.043 -1.056 6.702 1.00 94.00 418 LEU A CA 1
ATOM 3159 C C . LEU A 1 418 ? -17.180 -1.573 7.587 1.00 94.00 418 LEU A C 1
ATOM 3161 O O . LEU A 1 418 ? -18.121 -0.840 7.895 1.00 94.00 418 LEU A O 1
ATOM 3165 N N . SER A 1 419 ? -17.076 -2.827 8.021 1.00 94.94 419 SER A N 1
ATOM 3166 C CA . SER A 1 419 ? -18.073 -3.453 8.888 1.00 94.94 419 SER A CA 1
ATOM 3167 C C . SER A 1 419 ? -17.621 -3.537 10.350 1.00 94.94 419 SER A C 1
ATOM 3169 O O . SER A 1 419 ? -16.432 -3.508 10.669 1.00 94.94 419 SER A O 1
ATOM 3171 N N . LEU A 1 420 ? -18.587 -3.715 11.258 1.00 95.75 420 LEU A N 1
ATOM 3172 C CA . LEU A 1 420 ? -18.324 -4.088 12.654 1.00 95.75 420 LEU A CA 1
ATOM 3173 C C . LEU A 1 420 ? -17.483 -5.375 12.745 1.00 95.75 420 LEU A C 1
ATOM 3175 O O . LEU A 1 420 ? -16.582 -5.478 13.577 1.00 95.75 420 LEU A O 1
ATOM 3179 N N . SER A 1 421 ? -17.760 -6.343 11.866 1.00 96.38 421 SER A N 1
ATOM 3180 C CA . SER A 1 421 ? -17.022 -7.602 11.831 1.00 96.38 421 SER A CA 1
ATOM 3181 C C . SER A 1 421 ? -15.563 -7.402 11.435 1.00 96.38 421 SER A C 1
ATOM 3183 O O . SER A 1 421 ? -14.708 -8.051 12.025 1.00 96.38 421 SER A O 1
ATOM 3185 N N . ASP A 1 422 ? -15.268 -6.490 10.503 1.00 96.69 422 ASP A N 1
ATOM 3186 C CA . ASP A 1 422 ? -13.890 -6.175 10.105 1.00 96.69 422 ASP A CA 1
ATOM 3187 C C . ASP A 1 422 ? -13.091 -5.626 11.297 1.00 96.69 422 ASP A C 1
ATOM 3189 O O . ASP A 1 422 ? -11.979 -6.077 11.567 1.00 96.69 422 ASP A O 1
ATOM 3193 N N . LEU A 1 423 ? -13.682 -4.693 12.058 1.00 97.12 423 LEU A N 1
ATOM 3194 C CA . LEU A 1 423 ? -13.051 -4.102 13.243 1.00 97.12 423 LEU A CA 1
ATOM 3195 C C . LEU A 1 423 ? -12.761 -5.147 14.328 1.00 97.12 423 LEU A C 1
ATOM 3197 O O . LEU A 1 423 ? -11.671 -5.154 14.905 1.00 97.12 423 LEU A O 1
ATOM 3201 N N . ILE A 1 424 ? -13.720 -6.037 14.598 1.00 97.88 424 ILE A N 1
ATOM 3202 C CA . ILE A 1 424 ? -13.560 -7.116 15.580 1.00 97.88 424 ILE A CA 1
ATOM 3203 C C . ILE A 1 424 ? -12.517 -8.126 15.097 1.00 97.88 424 ILE A C 1
ATOM 3205 O O . ILE A 1 424 ? -11.549 -8.386 15.811 1.00 97.88 424 ILE A O 1
ATOM 3209 N N . ALA A 1 425 ? -12.684 -8.671 13.890 1.00 97.56 425 ALA A N 1
ATOM 3210 C CA . ALA A 1 425 ? -11.805 -9.700 13.346 1.00 97.56 425 ALA A CA 1
ATOM 3211 C C . ALA A 1 425 ? -10.366 -9.193 13.219 1.00 97.56 425 ALA A C 1
ATOM 3213 O O . ALA A 1 425 ? -9.452 -9.870 13.681 1.00 97.56 425 ALA A O 1
ATOM 3214 N N . GLY A 1 426 ? -10.158 -7.980 12.697 1.00 95.50 426 GLY A N 1
ATOM 3215 C CA . GLY A 1 426 ? -8.828 -7.383 12.579 1.00 95.50 426 GLY A CA 1
ATOM 3216 C C . GLY A 1 426 ? -8.138 -7.186 13.927 1.00 95.50 426 GLY A C 1
ATOM 3217 O O . GLY A 1 426 ? -6.973 -7.545 14.086 1.00 95.50 426 GLY A O 1
ATOM 3218 N N . SER A 1 427 ? -8.869 -6.708 14.937 1.00 95.75 427 SER A N 1
ATOM 3219 C CA . SER A 1 427 ? -8.319 -6.532 16.289 1.00 95.75 427 SER A CA 1
ATOM 3220 C C . SER A 1 427 ? -7.964 -7.868 16.947 1.00 95.75 427 SER A C 1
ATOM 3222 O O . SER A 1 427 ? -6.891 -8.007 17.537 1.00 95.75 427 SER A O 1
ATOM 3224 N N . VAL A 1 428 ? -8.826 -8.882 16.807 1.00 97.06 428 VAL A N 1
ATOM 3225 C CA . VAL A 1 428 ? -8.579 -10.232 17.338 1.00 97.06 428 VAL A CA 1
ATOM 3226 C C . VAL A 1 428 ? -7.413 -10.906 16.611 1.00 97.06 428 VAL A C 1
ATOM 3228 O O . VAL A 1 428 ? -6.547 -11.484 17.264 1.00 97.06 428 VAL A O 1
ATOM 3231 N N . ASN A 1 429 ? -7.336 -10.793 15.284 1.00 95.19 429 ASN A N 1
ATOM 3232 C CA . ASN A 1 429 ? -6.227 -11.311 14.483 1.00 95.19 429 ASN A CA 1
ATOM 3233 C C . ASN A 1 429 ? -4.892 -10.694 14.915 1.00 95.19 429 ASN A C 1
ATOM 3235 O O . ASN A 1 429 ? -3.921 -11.422 15.124 1.00 95.19 429 ASN A O 1
ATOM 3239 N N . THR A 1 430 ? -4.854 -9.375 15.126 1.00 93.12 430 THR A N 1
ATOM 3240 C CA . THR A 1 430 ? -3.688 -8.677 15.688 1.00 93.12 430 THR A CA 1
ATOM 3241 C C . THR A 1 430 ? -3.319 -9.219 17.066 1.00 93.12 430 THR A C 1
ATOM 3243 O O . THR A 1 430 ? -2.167 -9.584 17.295 1.00 93.12 430 THR A O 1
ATOM 3246 N N . TYR A 1 431 ? -4.289 -9.304 17.979 1.00 94.69 431 TYR A N 1
ATOM 3247 C CA . TYR A 1 431 ? -4.078 -9.783 19.344 1.00 94.69 431 TYR A CA 1
ATOM 3248 C C . TYR A 1 431 ? -3.502 -11.206 19.376 1.00 94.69 431 TYR A C 1
ATOM 3250 O O . TYR A 1 431 ? -2.526 -11.468 20.082 1.00 94.69 431 TYR A O 1
ATOM 3258 N N . VAL A 1 432 ? -4.058 -12.114 18.568 1.00 94.38 432 VAL A N 1
ATOM 3259 C CA . VAL A 1 432 ? -3.607 -13.509 18.459 1.00 94.38 432 VAL A CA 1
ATOM 3260 C C . VAL A 1 432 ? -2.216 -13.594 17.833 1.00 94.38 432 VAL A C 1
ATOM 3262 O O . VAL A 1 432 ? -1.349 -14.286 18.370 1.00 94.38 432 VAL A O 1
ATOM 3265 N N . ALA A 1 433 ? -1.965 -12.866 16.740 1.00 91.75 433 ALA A N 1
ATOM 3266 C CA . ALA A 1 433 ? -0.651 -12.828 16.095 1.00 91.75 433 ALA A CA 1
ATOM 3267 C C . ALA A 1 433 ? 0.436 -12.271 17.028 1.00 91.75 433 ALA A C 1
ATOM 3269 O O . ALA A 1 433 ? 1.586 -12.704 16.970 1.00 91.75 433 ALA A O 1
ATOM 3270 N N . ASN A 1 434 ? 0.060 -11.372 17.940 1.00 92.00 434 ASN A N 1
ATOM 3271 C CA . ASN A 1 434 ? 0.925 -10.840 18.988 1.00 92.00 434 ASN A CA 1
ATOM 3272 C C . ASN A 1 434 ? 0.933 -11.708 20.269 1.00 92.00 434 ASN A C 1
ATOM 3274 O O . ASN A 1 434 ? 1.142 -11.215 21.379 1.00 92.00 434 ASN A O 1
ATOM 3278 N N . GLY A 1 435 ? 0.680 -13.014 20.148 1.00 92.81 435 GLY A N 1
ATOM 3279 C CA . GLY A 1 435 ? 0.791 -13.963 21.259 1.00 92.81 435 GLY A CA 1
ATOM 3280 C C . GLY A 1 435 ? -0.265 -13.779 22.350 1.00 92.81 435 GLY A C 1
ATOM 3281 O O . GLY A 1 435 ? 0.017 -14.045 23.517 1.00 92.81 435 GLY A O 1
ATOM 3282 N N . ASN A 1 436 ? -1.468 -13.330 21.981 1.00 92.81 436 ASN A N 1
ATOM 3283 C CA . ASN A 1 436 ? -2.556 -12.976 22.897 1.00 92.81 436 ASN A CA 1
ATOM 3284 C C . ASN A 1 436 ? -2.173 -11.830 23.845 1.00 92.81 436 ASN A C 1
ATOM 3286 O O . ASN A 1 436 ? -2.467 -11.852 25.045 1.00 92.81 436 ASN A O 1
ATOM 3290 N N . THR A 1 437 ? -1.501 -10.811 23.307 1.00 91.38 437 THR A N 1
ATOM 3291 C CA . THR A 1 437 ? -1.168 -9.595 24.052 1.00 91.38 437 THR A CA 1
ATOM 3292 C C . THR A 1 437 ? -1.564 -8.345 23.279 1.00 91.38 437 THR A C 1
ATOM 3294 O O . THR A 1 437 ? -1.432 -8.278 22.058 1.00 91.38 437 THR A O 1
ATOM 3297 N N . ASN A 1 438 ? -2.080 -7.348 24.001 1.00 90.31 438 ASN A N 1
ATOM 3298 C CA . ASN A 1 438 ? -2.474 -6.073 23.409 1.00 90.31 438 ASN A CA 1
ATOM 3299 C C . ASN A 1 438 ? -1.265 -5.255 22.967 1.00 90.31 438 ASN A C 1
ATOM 3301 O O . ASN A 1 438 ? -0.206 -5.287 23.597 1.00 90.31 438 ASN A O 1
ATOM 3305 N N . GLY A 1 439 ? -1.469 -4.483 21.904 1.00 80.25 439 GLY A N 1
ATOM 3306 C CA . GLY A 1 439 ? -0.387 -3.882 21.141 1.00 80.25 439 GLY A CA 1
ATOM 3307 C C . GLY A 1 439 ? 0.141 -4.858 20.093 1.00 80.25 439 GLY A C 1
ATOM 3308 O O . GLY A 1 439 ? -0.562 -5.770 19.665 1.00 80.25 439 GLY A O 1
ATOM 3309 N N . GLY A 1 440 ? 1.378 -4.638 19.668 1.00 71.06 440 GLY A N 1
ATOM 3310 C CA . GLY A 1 440 ? 2.021 -5.417 18.618 1.00 71.06 440 GLY A CA 1
ATOM 3311 C C . GLY A 1 440 ? 2.748 -4.511 17.640 1.00 71.06 440 GLY A C 1
ATOM 3312 O O . GLY A 1 440 ? 2.503 -3.303 17.585 1.00 71.06 440 GLY A O 1
ATOM 3313 N N . ALA A 1 441 ? 3.678 -5.097 16.893 1.00 71.31 441 ALA A N 1
ATOM 3314 C CA . ALA A 1 441 ? 4.258 -4.400 15.761 1.00 71.31 441 ALA A CA 1
ATOM 3315 C C . ALA A 1 441 ? 3.176 -4.184 14.684 1.00 71.31 441 ALA A C 1
ATOM 3317 O O . ALA A 1 441 ? 2.274 -5.019 14.557 1.00 71.31 441 ALA A O 1
ATOM 3318 N N . PRO A 1 442 ? 3.263 -3.097 13.900 1.00 70.81 442 PRO A N 1
ATOM 3319 C CA . PRO A 1 442 ? 2.483 -2.971 12.673 1.00 70.81 442 PRO A CA 1
ATOM 3320 C C . PRO A 1 442 ? 2.666 -4.213 11.784 1.00 70.81 442 PRO A C 1
ATOM 3322 O O . PRO A 1 442 ? 3.676 -4.916 11.889 1.00 70.81 442 PRO A O 1
ATOM 3325 N N . ALA A 1 443 ? 1.679 -4.482 10.924 1.00 70.12 443 ALA A N 1
ATOM 3326 C CA . ALA A 1 443 ? 1.660 -5.635 10.024 1.00 70.12 443 ALA A CA 1
ATOM 3327 C C . ALA A 1 443 ? 3.038 -5.879 9.374 1.00 70.12 443 ALA A C 1
ATOM 3329 O O . ALA A 1 443 ? 3.590 -4.999 8.710 1.00 70.12 443 ALA A O 1
ATOM 3330 N N . ASN A 1 444 ? 3.616 -7.072 9.575 1.00 68.38 444 ASN A N 1
ATOM 3331 C CA . ASN A 1 444 ? 4.944 -7.383 9.044 1.00 68.38 444 ASN A CA 1
ATOM 3332 C C . ASN A 1 444 ? 4.847 -7.703 7.555 1.00 68.38 444 ASN A C 1
ATOM 3334 O O . ASN A 1 444 ? 4.407 -8.782 7.174 1.00 68.38 444 ASN A O 1
ATOM 3338 N N . GLN A 1 445 ? 5.327 -6.796 6.722 1.00 60.09 445 GLN A N 1
ATOM 3339 C CA . GLN A 1 445 ? 5.228 -6.899 5.268 1.00 60.09 445 GLN A CA 1
ATOM 3340 C C . GLN A 1 445 ? 6.427 -7.559 4.595 1.00 60.09 445 GLN A C 1
ATOM 3342 O O . GLN A 1 445 ? 6.481 -7.647 3.377 1.00 60.09 445 GLN A O 1
ATOM 3347 N N . GLN A 1 446 ? 7.384 -8.063 5.369 1.00 63.44 446 GLN A N 1
ATOM 3348 C CA . GLN A 1 446 ? 8.318 -9.074 4.870 1.00 63.44 446 GLN A CA 1
ATOM 3349 C C . GLN A 1 446 ? 7.705 -10.478 4.966 1.00 63.44 446 GLN A C 1
ATOM 3351 O O . GLN A 1 446 ? 8.248 -11.435 4.417 1.00 63.44 446 GLN A O 1
ATOM 3356 N N . ASN A 1 447 ? 6.576 -10.615 5.671 1.00 71.62 447 ASN A N 1
ATOM 3357 C CA . ASN A 1 447 ? 5.827 -11.854 5.717 1.00 71.62 447 ASN A CA 1
ATOM 3358 C C . ASN A 1 447 ? 4.957 -11.978 4.462 1.00 71.62 447 ASN A C 1
ATOM 3360 O O . ASN A 1 447 ? 4.133 -11.116 4.156 1.00 71.62 447 ASN A O 1
ATOM 3364 N N . GLN A 1 448 ? 5.138 -13.092 3.760 1.00 68.19 448 GLN A N 1
ATOM 3365 C CA . GLN A 1 448 ? 4.434 -13.383 2.522 1.00 68.19 448 GLN A CA 1
ATOM 3366 C C . GLN A 1 448 ? 2.908 -13.425 2.694 1.00 68.19 448 GLN A C 1
ATOM 3368 O O . GLN A 1 448 ? 2.193 -12.951 1.818 1.00 68.19 448 GLN A O 1
ATOM 3373 N N . GLN A 1 449 ? 2.419 -13.953 3.818 1.00 77.56 449 GLN A N 1
ATOM 3374 C CA . GLN A 1 449 ? 0.990 -14.030 4.113 1.00 77.56 449 GLN A CA 1
ATOM 3375 C C . GLN A 1 449 ? 0.399 -12.633 4.297 1.00 77.56 449 GLN A C 1
ATOM 3377 O O . GLN A 1 449 ? -0.581 -12.309 3.645 1.00 77.56 449 GLN A O 1
ATOM 3382 N N . THR A 1 450 ? 1.054 -11.764 5.073 1.00 78.06 450 THR A N 1
ATOM 3383 C CA . THR A 1 450 ? 0.625 -10.364 5.228 1.00 78.06 450 THR A CA 1
ATOM 3384 C C . THR A 1 450 ? 0.502 -9.663 3.876 1.00 78.06 450 THR A C 1
ATOM 3386 O O . THR A 1 450 ? -0.458 -8.939 3.635 1.00 78.06 450 THR A O 1
ATOM 3389 N N . LEU A 1 451 ? 1.473 -9.862 2.978 1.00 69.38 451 LEU A N 1
ATOM 3390 C CA . LEU A 1 451 ? 1.425 -9.265 1.643 1.00 69.38 451 LEU A CA 1
ATOM 3391 C C . LEU A 1 451 ? 0.266 -9.820 0.814 1.00 69.38 451 LEU A C 1
ATOM 3393 O O . LEU A 1 451 ? -0.363 -9.053 0.096 1.00 69.38 451 LEU A O 1
ATOM 3397 N N . GLN A 1 452 ? -0.023 -11.119 0.918 1.00 74.94 452 GLN A N 1
ATOM 3398 C CA . GLN A 1 452 ? -1.152 -11.757 0.238 1.00 74.94 452 GLN A CA 1
ATOM 3399 C C . GLN A 1 452 ? -2.498 -11.252 0.763 1.00 74.94 452 GLN A C 1
ATOM 3401 O O . GLN A 1 452 ? -3.372 -10.920 -0.035 1.00 74.94 452 GLN A O 1
ATOM 3406 N N . ASP A 1 453 ? -2.641 -11.128 2.080 1.00 83.94 453 ASP A N 1
ATOM 3407 C CA . ASP A 1 453 ? -3.868 -10.649 2.713 1.00 83.94 453 ASP A CA 1
ATOM 3408 C C . ASP A 1 453 ? -4.137 -9.187 2.301 1.00 83.94 453 ASP A C 1
ATOM 3410 O O . ASP A 1 453 ? -5.211 -8.865 1.785 1.00 83.94 453 ASP A O 1
ATOM 3414 N N . LEU A 1 454 ? -3.123 -8.315 2.378 1.00 79.62 454 LEU A N 1
ATOM 3415 C CA . LEU A 1 454 ? -3.229 -6.919 1.931 1.00 79.62 454 LEU A CA 1
ATOM 3416 C C . LEU A 1 454 ? -3.467 -6.796 0.418 1.00 79.62 454 LEU A C 1
ATOM 3418 O O . LEU A 1 454 ? -4.249 -5.953 -0.019 1.00 79.62 454 LEU A O 1
ATOM 3422 N N . ALA A 1 455 ? -2.833 -7.652 -0.385 1.00 77.25 455 ALA A N 1
ATOM 3423 C CA . ALA A 1 455 ? -3.066 -7.746 -1.824 1.00 77.25 455 ALA A CA 1
ATOM 3424 C C . ALA A 1 455 ? -4.500 -8.178 -2.173 1.00 77.25 455 ALA A C 1
ATOM 3426 O O . ALA A 1 455 ? -5.004 -7.826 -3.240 1.00 77.25 455 ALA A O 1
ATOM 3427 N N . SER A 1 456 ? -5.155 -8.915 -1.273 1.00 82.19 456 SER A N 1
ATOM 3428 C CA . SER A 1 456 ? -6.566 -9.302 -1.362 1.00 82.19 456 SER A CA 1
ATOM 3429 C C . SER A 1 456 ? -7.528 -8.283 -0.742 1.00 82.19 456 SER A C 1
ATOM 3431 O O . SER A 1 456 ? -8.717 -8.565 -0.617 1.00 82.19 456 SER A O 1
ATOM 3433 N N . GLN A 1 457 ? -7.028 -7.093 -0.387 1.00 86.69 457 GLN A N 1
ATOM 3434 C CA . GLN A 1 457 ? -7.802 -6.010 0.221 1.00 86.69 457 GLN A CA 1
ATOM 3435 C C . GLN A 1 457 ? -8.376 -6.355 1.609 1.00 86.69 457 GLN A C 1
ATOM 3437 O O . GLN A 1 457 ? -9.373 -5.772 2.050 1.00 86.69 457 GLN A O 1
ATOM 3442 N N . ASP A 1 458 ? -7.738 -7.280 2.332 1.00 89.75 458 ASP A N 1
ATOM 3443 C CA . ASP A 1 458 ? -8.181 -7.706 3.657 1.00 89.75 458 ASP A CA 1
ATOM 3444 C C . ASP A 1 458 ? -7.660 -6.773 4.764 1.00 89.75 458 ASP A C 1
ATOM 3446 O O . ASP A 1 458 ? -6.524 -6.870 5.237 1.00 89.75 458 ASP A O 1
ATOM 3450 N N . VAL A 1 459 ? -8.525 -5.872 5.233 1.00 91.25 459 VAL A N 1
ATOM 3451 C CA . VAL A 1 459 ? -8.225 -4.971 6.361 1.00 91.25 459 VAL A CA 1
ATOM 3452 C C . VAL A 1 459 ? -8.160 -5.688 7.717 1.00 91.25 459 VAL A C 1
ATOM 3454 O O . VAL A 1 459 ? -7.752 -5.076 8.703 1.00 91.25 459 VAL A O 1
ATOM 3457 N N . THR A 1 460 ? -8.539 -6.969 7.795 1.00 93.69 460 THR A N 1
ATOM 3458 C CA . THR A 1 460 ? -8.432 -7.789 9.014 1.00 93.69 460 THR A CA 1
ATOM 3459 C C . THR A 1 460 ? -7.049 -8.423 9.194 1.00 93.69 460 THR A C 1
ATOM 3461 O O . THR A 1 460 ? -6.812 -9.122 10.186 1.00 93.69 460 THR A O 1
ATOM 3464 N N . THR A 1 461 ? -6.120 -8.139 8.273 1.00 91.31 461 THR A N 1
ATOM 3465 C CA . THR A 1 461 ? -4.710 -8.532 8.357 1.00 91.31 46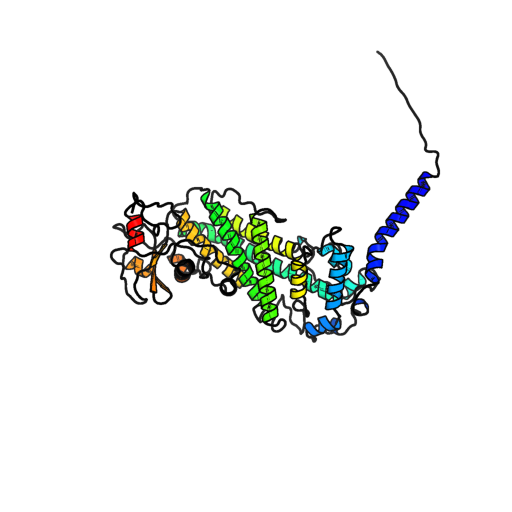1 THR A CA 1
ATOM 3466 C C . THR A 1 461 ? -4.113 -8.141 9.722 1.00 91.31 461 THR A C 1
ATOM 3468 O O . THR A 1 461 ? -4.228 -6.976 10.130 1.00 91.31 461 THR A O 1
ATOM 3471 N N . PRO A 1 462 ? -3.440 -9.066 10.439 1.00 90.19 462 PRO A N 1
ATOM 3472 C CA . PRO A 1 462 ? -2.825 -8.766 11.727 1.00 90.19 462 PRO A CA 1
ATOM 3473 C C . PRO A 1 462 ? -1.897 -7.544 11.684 1.00 90.19 462 PRO A C 1
ATOM 3475 O O . PRO A 1 462 ? -1.005 -7.445 10.844 1.00 90.19 462 PRO A O 1
ATOM 3478 N N . GLY A 1 463 ? -2.085 -6.629 12.632 1.00 85.94 463 GLY A N 1
ATOM 3479 C CA . GLY A 1 463 ? -1.329 -5.386 12.765 1.00 85.94 463 GLY A CA 1
ATOM 3480 C C . GLY A 1 463 ? -1.911 -4.195 11.998 1.00 85.94 463 GLY A C 1
ATOM 3481 O O . GLY A 1 463 ? -1.338 -3.111 12.097 1.00 85.94 463 GLY A O 1
ATOM 3482 N N . PHE A 1 464 ? -3.018 -4.362 11.261 1.00 87.62 464 PHE A N 1
ATOM 3483 C CA . PHE A 1 464 ? -3.707 -3.260 10.576 1.00 87.62 464 PHE A CA 1
ATOM 3484 C C . PHE A 1 464 ? -4.734 -2.556 11.482 1.00 87.62 464 PHE A C 1
ATOM 3486 O O . PHE A 1 464 ? -4.698 -1.336 11.629 1.00 87.62 464 PHE A O 1
ATOM 3493 N N . ILE A 1 465 ? -5.597 -3.328 12.154 1.00 91.44 465 ILE A N 1
ATOM 3494 C CA . ILE A 1 465 ? -6.564 -2.842 13.153 1.00 91.44 465 ILE A CA 1
ATOM 3495 C C . ILE A 1 465 ? -6.113 -3.323 14.535 1.00 91.44 465 ILE A C 1
ATOM 3497 O O . ILE A 1 465 ? -5.856 -4.511 14.730 1.00 91.44 465 ILE A O 1
ATOM 3501 N N . THR A 1 466 ? -5.991 -2.407 15.496 1.00 90.25 466 THR A N 1
ATOM 3502 C CA . THR A 1 466 ? -5.269 -2.655 16.758 1.00 90.25 466 THR A CA 1
ATOM 3503 C C . THR A 1 466 ? -6.064 -2.282 18.014 1.00 90.25 466 THR A C 1
ATOM 3505 O O . THR A 1 466 ? -5.470 -1.933 19.036 1.00 90.25 466 THR A O 1
ATOM 3508 N N . LEU A 1 467 ? -7.404 -2.357 17.973 1.00 94.25 467 LEU A N 1
ATOM 3509 C CA . LEU A 1 467 ? -8.206 -2.121 19.181 1.00 94.25 467 LEU A CA 1
ATOM 3510 C C . LEU A 1 467 ? -7.821 -3.135 20.271 1.00 94.25 467 LEU A C 1
ATOM 3512 O O . LEU A 1 467 ? -7.600 -4.309 19.957 1.00 94.25 467 LEU A O 1
ATOM 3516 N N . PRO A 1 468 ? -7.763 -2.725 21.550 1.00 95.69 468 PRO A N 1
ATOM 3517 C CA . PRO A 1 468 ? -7.453 -3.649 22.629 1.00 95.69 468 PRO A CA 1
ATOM 3518 C C . PRO A 1 468 ? -8.492 -4.772 22.723 1.00 95.69 468 PRO A C 1
ATOM 3520 O O . PRO A 1 468 ? -9.688 -4.532 22.571 1.00 95.69 468 PRO A O 1
ATOM 3523 N N . VAL A 1 469 ? -8.036 -5.985 23.022 1.00 97.38 469 VAL A N 1
ATOM 3524 C CA . VAL A 1 469 ? -8.851 -7.186 23.214 1.00 97.38 469 VAL A CA 1
ATOM 3525 C C . VAL A 1 469 ? -8.661 -7.707 24.637 1.00 97.38 469 VAL A C 1
ATOM 3527 O O . VAL A 1 469 ? -7.531 -7.872 25.106 1.00 97.38 469 VAL A O 1
ATOM 3530 N N . CYS A 1 470 ? -9.751 -7.960 25.360 1.00 97.19 470 CYS A N 1
ATOM 3531 C CA . CYS A 1 470 ? -9.711 -8.610 26.673 1.00 97.19 470 CYS A CA 1
ATOM 3532 C C . CYS A 1 470 ? -11.084 -9.139 27.096 1.00 97.19 470 CYS A C 1
ATOM 3534 O O . CYS A 1 470 ? -12.092 -8.871 26.454 1.00 97.19 470 CYS A O 1
ATOM 3536 N N . SER A 1 471 ? -11.147 -9.868 28.213 1.00 96.94 471 SER A N 1
ATOM 3537 C CA . SER A 1 471 ? -12.430 -10.272 28.787 1.00 96.94 471 SER A CA 1
ATOM 3538 C C 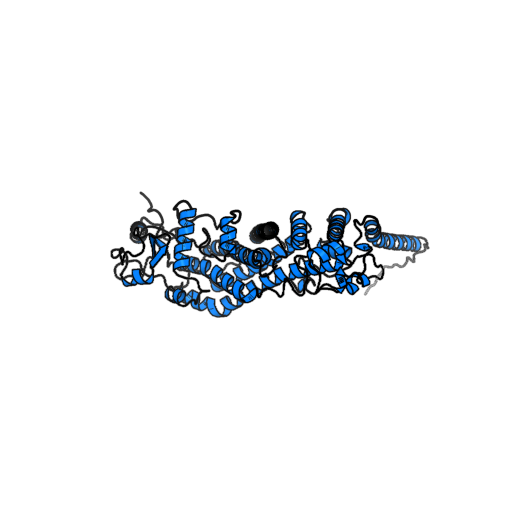. SER A 1 471 ? -13.179 -9.092 29.411 1.00 96.94 471 SER A C 1
ATOM 3540 O O . SER A 1 471 ? -12.577 -8.126 29.895 1.00 96.94 471 SER A O 1
ATOM 3542 N N . ALA A 1 472 ? -14.507 -9.213 29.493 1.00 95.31 472 ALA A N 1
ATOM 3543 C CA . ALA A 1 472 ? -15.359 -8.211 30.135 1.00 95.31 472 ALA A CA 1
ATOM 3544 C C . ALA A 1 472 ? -14.926 -7.913 31.583 1.00 95.31 472 ALA A C 1
ATOM 3546 O O . ALA A 1 472 ? -14.928 -6.761 32.009 1.00 95.31 472 ALA A O 1
ATOM 3547 N N . GLN A 1 473 ? -14.490 -8.936 32.327 1.00 93.56 473 GLN A N 1
ATOM 3548 C CA . GLN A 1 473 ? -14.027 -8.789 33.707 1.00 93.56 473 GLN A CA 1
ATOM 3549 C C . GLN A 1 473 ? -12.762 -7.926 33.812 1.00 93.56 473 GLN A C 1
ATOM 3551 O O . GLN A 1 473 ? -12.685 -7.078 34.701 1.00 93.56 473 GLN A O 1
ATOM 3556 N N . VAL A 1 474 ? -11.780 -8.133 32.927 1.00 93.88 474 VAL A N 1
ATOM 3557 C CA . VAL A 1 474 ? -10.524 -7.363 32.927 1.00 93.88 474 VAL A CA 1
ATOM 3558 C C . VAL A 1 474 ? -10.807 -5.898 32.619 1.00 93.88 474 VAL A C 1
ATOM 3560 O O . VAL A 1 474 ? -10.423 -5.025 33.401 1.00 93.88 474 VAL A O 1
ATOM 3563 N N . ALA A 1 475 ? -11.549 -5.636 31.539 1.00 94.31 475 ALA A N 1
ATOM 3564 C CA . ALA A 1 475 ? -11.940 -4.281 31.167 1.00 94.31 475 ALA A CA 1
ATOM 3565 C C . ALA A 1 475 ? -12.725 -3.586 32.285 1.00 94.31 475 ALA A C 1
ATOM 3567 O O . ALA A 1 475 ? -12.457 -2.433 32.623 1.00 94.31 475 ALA A O 1
ATOM 3568 N N . PHE A 1 476 ? -13.672 -4.297 32.905 1.00 92.38 476 PHE A N 1
ATOM 3569 C CA . PHE A 1 476 ? -14.521 -3.724 33.940 1.00 92.38 476 PHE A CA 1
ATOM 3570 C C . PHE A 1 476 ? -13.716 -3.405 35.194 1.00 92.38 476 PHE A C 1
ATOM 3572 O O . PHE A 1 476 ? -13.896 -2.342 35.780 1.00 92.38 476 PHE A O 1
ATOM 3579 N N . ALA A 1 477 ? -12.797 -4.283 35.603 1.00 91.00 477 ALA A N 1
ATOM 3580 C CA . ALA A 1 477 ? -11.923 -4.039 36.746 1.00 91.00 477 ALA A CA 1
ATOM 3581 C C . ALA A 1 477 ? -11.023 -2.815 36.521 1.00 91.00 477 ALA A C 1
ATOM 3583 O O . ALA A 1 477 ? -10.895 -1.980 37.416 1.00 91.00 477 ALA A O 1
ATOM 3584 N N . SER A 1 478 ? -10.449 -2.685 35.321 1.00 91.06 478 SER A N 1
ATOM 3585 C CA . SER A 1 478 ? -9.638 -1.530 34.928 1.00 91.06 478 SER A CA 1
ATOM 3586 C C . SER A 1 478 ? -10.440 -0.228 34.954 1.00 91.06 478 SER A C 1
ATOM 3588 O O . SER A 1 478 ? -10.018 0.754 35.565 1.00 91.06 478 SER A O 1
ATOM 3590 N N . TRP A 1 479 ? -11.634 -0.233 34.363 1.00 90.31 479 TRP A N 1
ATOM 3591 C CA . TRP A 1 479 ? -12.493 0.945 34.284 1.00 90.31 479 TRP A CA 1
ATOM 3592 C C . TRP A 1 479 ? -13.094 1.356 35.637 1.00 90.31 479 TRP A C 1
ATOM 3594 O O . TRP A 1 479 ? -13.084 2.532 35.997 1.00 90.31 479 TRP A O 1
ATOM 3604 N N . SER A 1 480 ? -13.593 0.391 36.413 1.00 87.25 480 SER A N 1
ATOM 3605 C CA . SER A 1 480 ? -14.245 0.634 37.710 1.00 87.25 480 SER A CA 1
ATOM 3606 C C . SER A 1 480 ? -13.269 0.936 38.850 1.00 87.25 480 SER A C 1
ATOM 3608 O O . SER A 1 480 ? -13.698 1.382 39.915 1.00 87.25 480 SER A O 1
ATOM 3610 N N . SER A 1 481 ? -11.958 0.750 38.637 1.00 85.44 481 SER A N 1
ATOM 3611 C CA . SER A 1 481 ? -10.908 1.036 39.625 1.00 85.44 481 SER A CA 1
ATOM 3612 C C . SER A 1 481 ? -9.884 2.072 39.126 1.00 85.44 481 SER A C 1
ATOM 3614 O O . SER A 1 481 ? -8.707 1.734 38.971 1.00 85.44 481 SER A O 1
ATOM 3616 N N . PRO A 1 482 ? -10.260 3.356 38.938 1.00 79.38 482 PRO A N 1
ATOM 3617 C CA . PRO A 1 482 ? -9.365 4.376 38.375 1.00 79.38 482 PRO A CA 1
ATOM 3618 C C . PRO A 1 482 ? -8.077 4.603 39.178 1.00 79.38 482 PRO A C 1
ATOM 3620 O O . PRO A 1 482 ? -7.059 4.988 38.623 1.00 79.38 482 PRO A O 1
ATOM 3623 N N . SER A 1 483 ? -8.086 4.343 40.490 1.00 81.62 483 SER A N 1
ATOM 3624 C CA . SER A 1 483 ? -6.893 4.452 41.345 1.00 81.62 483 SER A CA 1
ATOM 3625 C C . SER A 1 483 ? -5.864 3.340 41.118 1.00 81.62 483 SER A C 1
ATOM 3627 O O . SER A 1 483 ? -4.735 3.445 41.592 1.00 81.62 483 SER A O 1
ATOM 3629 N N . ARG A 1 484 ? -6.254 2.266 40.424 1.00 82.62 484 ARG A N 1
ATOM 3630 C CA . ARG A 1 484 ? -5.416 1.105 40.108 1.00 82.62 484 ARG A CA 1
ATOM 3631 C C . ARG A 1 484 ? -5.255 0.900 38.607 1.00 82.62 484 ARG A C 1
ATOM 3633 O O . ARG A 1 484 ? -4.696 -0.113 38.207 1.00 82.62 484 ARG A O 1
ATOM 3640 N N . SER A 1 485 ? -5.732 1.818 37.775 1.00 85.44 485 SER A N 1
ATOM 3641 C CA . SER A 1 485 ? -5.635 1.713 36.323 1.00 85.44 485 SER A CA 1
ATOM 3642 C C . SER A 1 485 ? -5.133 3.018 35.724 1.00 85.44 485 SER A C 1
ATOM 3644 O O . SER A 1 485 ? -5.436 4.099 36.218 1.00 85.44 485 SER A O 1
ATOM 3646 N N . ASN A 1 486 ? -4.356 2.917 34.648 1.00 83.06 486 ASN A N 1
ATOM 3647 C CA . ASN A 1 486 ? -3.936 4.075 33.877 1.00 83.06 486 ASN A CA 1
ATOM 3648 C C . ASN A 1 486 ? -4.829 4.199 32.638 1.00 83.06 486 ASN A C 1
ATOM 3650 O O . ASN A 1 486 ? -4.599 3.511 31.645 1.00 83.06 486 ASN A O 1
ATOM 3654 N N . SER A 1 487 ? -5.808 5.105 32.684 1.00 82.06 487 SER A N 1
ATOM 3655 C CA . SER A 1 487 ? -6.711 5.381 31.558 1.00 82.06 487 SER A CA 1
ATOM 3656 C C . SER A 1 487 ? -6.029 6.015 30.345 1.00 82.06 487 SER A C 1
ATOM 3658 O O . SER A 1 487 ? -6.644 6.129 29.295 1.00 82.06 487 SER A O 1
ATOM 3660 N N . SER A 1 488 ? -4.771 6.438 30.481 1.00 79.25 488 SER A N 1
ATOM 3661 C CA . SER A 1 488 ? -3.943 6.937 29.380 1.00 79.25 488 SER A CA 1
ATOM 3662 C C . SER A 1 488 ? -3.006 5.863 28.813 1.00 79.25 488 SER A C 1
ATOM 3664 O O . SER A 1 488 ? -2.167 6.167 27.969 1.00 79.25 488 SER A O 1
ATOM 3666 N N . ALA A 1 489 ? -3.082 4.615 29.290 1.00 82.31 489 ALA A N 1
ATOM 3667 C CA . ALA A 1 489 ? -2.290 3.527 28.728 1.00 82.31 489 ALA A CA 1
ATOM 3668 C C . ALA A 1 489 ? -2.847 3.106 27.350 1.00 82.31 489 ALA A C 1
ATOM 3670 O O . ALA A 1 489 ? -4.061 2.951 27.232 1.00 82.31 489 ALA A O 1
ATOM 3671 N N . PRO A 1 490 ? -1.996 2.805 26.344 1.00 77.88 490 PRO A N 1
ATOM 3672 C CA . PRO A 1 490 ? -2.436 2.422 24.991 1.00 77.88 490 PRO A CA 1
ATOM 3673 C C . PRO A 1 490 ? -3.375 1.209 24.908 1.00 77.88 490 PRO A C 1
ATOM 3675 O O . PRO A 1 490 ? -4.033 1.009 23.898 1.00 77.88 490 PRO A O 1
ATOM 3678 N N . GLY A 1 491 ? -3.414 0.377 25.950 1.00 85.62 491 GLY A N 1
ATOM 3679 C CA . GLY A 1 491 ? -4.279 -0.799 26.023 1.00 85.62 491 GLY A CA 1
ATOM 3680 C C . GLY A 1 491 ? -5.534 -0.609 26.869 1.00 85.62 491 GLY A C 1
ATOM 3681 O O . GLY A 1 491 ? -6.201 -1.602 27.121 1.00 85.62 491 GLY A O 1
ATOM 3682 N N . TYR A 1 492 ? -5.830 0.589 27.380 1.00 89.06 492 TYR A N 1
ATOM 3683 C CA . TYR A 1 492 ? -7.001 0.812 28.232 1.00 89.06 492 TYR A CA 1
ATOM 3684 C C . TYR A 1 492 ? -8.320 0.576 27.465 1.00 89.06 492 TYR A C 1
ATOM 3686 O O . TYR A 1 492 ? -8.423 1.002 26.317 1.00 89.06 492 TYR A O 1
ATOM 3694 N N . PRO A 1 493 ? -9.338 -0.079 28.068 1.00 92.62 493 PRO A N 1
ATOM 3695 C CA . PRO A 1 493 ? -9.405 -0.606 29.440 1.00 92.62 493 PRO A CA 1
ATOM 3696 C C . PRO A 1 493 ? -8.821 -2.017 29.622 1.00 92.62 493 PRO A C 1
ATOM 3698 O O . PRO A 1 493 ? -8.862 -2.567 30.715 1.00 92.62 493 PRO A O 1
ATOM 3701 N N . CYS A 1 494 ? -8.250 -2.623 28.591 1.00 93.69 494 CYS A N 1
ATOM 3702 C CA . CYS A 1 494 ? -7.630 -3.949 28.633 1.00 93.69 494 CYS A CA 1
ATOM 3703 C C . CYS A 1 494 ? -6.199 -3.978 29.211 1.00 93.69 494 CYS A C 1
ATOM 3705 O O . CYS A 1 494 ? -5.432 -4.913 28.961 1.00 93.69 494 CYS A O 1
ATOM 3707 N N . ASN A 1 495 ? -5.810 -2.959 29.974 1.00 88.06 495 ASN A N 1
ATOM 3708 C CA . ASN A 1 495 ? -4.508 -2.864 30.622 1.00 88.06 495 ASN A CA 1
ATOM 3709 C C . ASN A 1 495 ? -4.493 -3.573 31.994 1.00 88.06 495 ASN A C 1
ATOM 3711 O O . ASN A 1 495 ? -5.516 -3.621 32.679 1.00 88.06 495 ASN A O 1
ATOM 3715 N N . PRO A 1 496 ? -3.324 -4.060 32.453 1.00 81.44 496 PRO A N 1
ATOM 3716 C CA . PRO A 1 496 ? -3.177 -4.592 33.805 1.00 81.44 496 PRO A CA 1
ATOM 3717 C C . PRO A 1 496 ? -3.460 -3.535 34.881 1.00 81.44 496 PRO A C 1
ATOM 3719 O O . PRO A 1 496 ? -3.179 -2.345 34.689 1.00 81.44 496 PRO A O 1
ATOM 3722 N N . LEU A 1 497 ? -3.951 -3.984 36.041 1.00 80.81 497 LEU A N 1
ATOM 3723 C CA . LEU A 1 497 ? -4.064 -3.145 37.233 1.00 80.81 497 LEU A CA 1
ATOM 3724 C C . LEU A 1 497 ? -2.681 -2.900 37.857 1.00 80.81 497 LEU A C 1
ATOM 3726 O O . LEU A 1 497 ? -1.845 -3.797 37.927 1.00 80.81 497 LEU A O 1
ATOM 3730 N N . GLN A 1 498 ? -2.448 -1.689 38.351 1.00 76.94 498 GLN A N 1
ATOM 3731 C CA . GLN A 1 498 ? -1.230 -1.297 39.051 1.00 76.94 498 GLN A CA 1
ATOM 3732 C C . GLN A 1 498 ? -1.264 -1.753 40.523 1.00 76.94 498 GLN A C 1
ATOM 3734 O O . GLN A 1 498 ? -2.299 -1.680 41.199 1.00 76.94 498 GLN A O 1
ATOM 3739 N N . GLY A 1 499 ? -0.110 -2.208 41.027 1.00 63.44 499 GLY A N 1
ATOM 3740 C CA . GLY A 1 499 ? 0.076 -2.603 42.430 1.00 63.44 499 GLY A CA 1
ATOM 3741 C C . GLY A 1 499 ? -0.563 -3.943 42.808 1.00 63.44 499 GLY A C 1
ATOM 3742 O O . GLY A 1 499 ? -1.125 -4.058 43.896 1.00 63.44 499 GLY A O 1
ATOM 3743 N N . SER A 1 500 ? -0.561 -4.914 41.892 1.00 48.25 500 SER A N 1
ATOM 3744 C CA . SER A 1 500 ? -0.882 -6.324 42.163 1.00 48.25 500 SER A CA 1
ATOM 3745 C C . SER A 1 500 ? 0.352 -7.121 42.553 1.00 48.25 500 SER A C 1
ATOM 3747 O O . SER A 1 500 ? 1.361 -6.968 41.825 1.00 48.25 500 SER A O 1
#

Secondary structure (DSSP, 8-state):
---------------TTHHHHHHHHHHHHHHHHSSHHHHHTTS--SSGGG--TTSHHHHTGGGS-HHHHHHHTTHHHHHHHHHHHIIIIITTTS-HHHHHHHHHT--TT--TTS-TTTTS-S----HHHHHHTTS---S-THHHHHHHHHHHHHHHHHHHHHHHHHHHHHIIIIIHHHHHHHH-SSPPPP-TTHHHHHHHHHHHHHHHHHHHHHIIIIISTTTSTTSS-HHHHHHHHHHHHHHHHHHHHHHHTT-SSS-------SSHHHHHHHHHHHHHHHHHHHHHHHTS--HHHHHHHHHHHGGGTTS-BTTB-TTTT--HHHHHHHHHHHHHHHHHHHHHHHHTT---EEEEEEEETT--STTTTTS-HHHHHHHEEEETTEEEEEEBSS-STTS--BPPTTHHHHTTTTTTT--HHHHHHHHHHHHHHTTS-S---S--TTSHHHHHHHHTT-TTSTTT----EEEHHHHHHHHH-GGG--TTSTTTTSSPPTT-

pLDDT: mean 81.39, std 17.37, range [26.38, 98.62]

Solvent-accessible surface area (backbone atoms only — not comparable to full-atom values): 26497 Å² total; per-residue (Å²): 138,83,85,86,92,82,90,82,88,90,80,80,86,86,61,88,65,61,66,55,54,54,51,50,53,54,54,50,52,58,53,62,71,61,44,64,67,57,61,60,64,76,70,63,53,80,60,19,48,77,48,51,64,82,37,61,60,60,71,43,28,57,78,35,53,35,47,54,32,30,58,74,33,29,31,69,38,46,50,52,42,42,52,46,46,32,73,77,70,34,64,93,75,57,54,41,37,49,44,43,22,60,62,31,43,42,67,81,76,30,30,50,30,35,54,57,72,80,8,61,24,74,67,78,62,55,46,63,56,36,34,54,68,74,81,57,68,66,38,15,46,22,36,30,58,53,50,35,27,48,25,46,53,21,48,52,52,35,52,54,38,46,31,48,50,52,40,41,50,52,39,66,75,70,40,45,67,60,46,42,54,37,43,26,73,53,77,52,74,70,47,83,72,50,57,64,54,47,51,50,52,34,51,55,44,43,50,36,49,48,32,27,49,38,28,48,46,45,64,30,64,62,24,38,37,87,64,55,55,74,66,60,18,48,50,51,35,50,52,52,50,52,42,47,53,52,24,42,54,27,20,73,73,54,74,36,91,58,63,56,75,88,67,91,49,71,45,69,70,60,44,52,58,52,36,46,53,36,35,42,41,30,52,44,40,30,43,29,50,49,39,58,60,43,73,68,23,49,51,50,52,49,63,56,40,48,50,27,43,48,43,68,24,56,77,42,44,41,73,79,51,49,82,59,50,71,63,51,22,44,46,49,40,20,52,48,40,56,44,48,52,61,50,38,20,49,62,38,64,46,31,45,30,34,27,44,67,88,43,50,50,90,64,77,66,86,54,64,92,46,25,52,62,70,35,44,74,76,24,57,40,72,51,97,62,32,29,32,34,48,28,17,78,53,83,33,91,89,83,20,38,18,59,47,63,44,57,75,45,27,81,69,37,77,41,46,62,36,43,72,52,46,56,51,45,1,13,50,38,14,23,53,75,40,75,71,34,69,64,67,70,65,50,55,71,87,38,68,64,51,42,50,36,24,32,70,69,38,64,37,37,44,33,57,18,71,47,26,59,36,40,59,66,51,28,47,52,24,62,78,32,61,94,32,28,59,85,85,43,96,31,32,40,50,43,77,62,59,92,121

Radius of gyration: 30.51 Å; Cα contacts (8 Å, |Δi|>4): 808; chains: 1; bounding box: 79×96×84 Å

Organism: Hypocrea jecorina (strain ATCC 56765 / BCRC 32924 / NRRL 11460 / Rut C-30) (NCBI:txid1344414)

Foldseek 3Di:
DDDDDDDDDDDDDPDPVVVVVVVVVVVVVVVVVPPLLVVLLPDQDDCLLVAACVDCLNVVQQADALLRSCVVNVLVSLLVSLLCSCVVPCPPPDFSQQSLCVSQVHPNQADLLFAPPNRVLQDQDRLCCSQVSPVPSRHGSSSSLLSLLSSLVSVLLNLLLVLLVVLLCCCLPPNPVVLCCQFQVPFFAQDPVLPVLLLLCLQQLLLLLLLQSLCVQQVDCQLLNPQDDNVLSVVLSLLLSVLLNVLSVCQCVVVFPDHQDDDRDRHPSSSSNSSSVSSSSSSSSSSNVLRRSDPSSSVSSCSSCNSNSQHRHNNDHSNVRDPCRPPSSLLSQLLSLLSVSCVSCLRSLQQKAKAQAVDFPPDQPPPVVADPSVQQVLFWDHDPRTIMGTWGQDDDDPRHTGDRGNQVVCVVCVRSVHHSHLLNLLQVQQCVVQVNDADDAAQDPVDPVLSVCSNVSRCSRHRSRGRAYYHSVQQSCQSVCVVQHDSNDPRPPNDDGHPD

InterPro domains:
  IPR053214 Secreted chitinase LysM12-like [PTHR47700] (40-486)

Mean predicted aligned error: 10.64 Å